Protein AF-A0A8J6I5K9-F1 (afdb_monomer_lite)

Radius of gyration: 23.43 Å; chains: 1; bounding box: 58×62×56 Å

Foldseek 3Di:
DDDDPPPPPPPDPPPPDQAFEEEEEDQDALQADDFQVVVVCVPVLPRHAAEHEYWADADCDPAWDWDWDDDPSYIYIHIHGHNPDDRGCQDPVNLVVCLVPVCVVCPVSLAAGEYEYAALSCVSSVVSSNYVFYEYEDAFPQCLDPPHDPCRVVSVLVSLQPGPAYEYQFPVRLLVSCVSHNPVNRDDDHIDDPLVLQLVLQVQADDDPAAEEEEADEAELFADQVVVQVVCVVRVRYAYEYEEAYDHDDPVPHRDDPRYYYHYHDDPSCVSVVLSRHQAYEARTDPGSRQQTHRDNVVNSCVSNVHHYDYDDRQRVPQPQQQQFDWDQDPVRDIDTQAACRAADADAVVHRRPDGHAHRKHDWDADPVGKIWTPSDVVRDIDIDHDDDD

Structure (mmCIF, N/CA/C/O backbone):
data_AF-A0A8J6I5K9-F1
#
_entry.id   AF-A0A8J6I5K9-F1
#
loop_
_atom_site.group_PDB
_atom_site.id
_atom_site.type_symbol
_atom_site.label_atom_id
_atom_site.label_alt_id
_atom_site.label_comp_id
_atom_site.label_asym_id
_atom_site.label_entity_id
_atom_site.label_seq_id
_atom_site.pdbx_PDB_ins_code
_atom_site.Cartn_x
_atom_site.Cartn_y
_atom_site.Cartn_z
_atom_site.occupancy
_atom_site.B_iso_or_equiv
_atom_site.auth_seq_id
_atom_site.auth_comp_id
_atom_site.auth_asym_id
_atom_site.auth_atom_id
_atom_site.pdbx_PDB_model_num
ATOM 1 N N . MET A 1 1 ? -22.169 -13.070 -31.285 1.00 33.19 1 MET A N 1
ATOM 2 C CA . MET A 1 1 ? -23.016 -12.284 -30.365 1.00 33.19 1 MET A CA 1
ATOM 3 C C . MET A 1 1 ? -23.230 -13.145 -29.145 1.00 33.19 1 MET A C 1
ATOM 5 O O . MET A 1 1 ? -24.121 -13.981 -29.142 1.00 33.19 1 MET A O 1
ATOM 9 N N . GLU A 1 2 ? -22.321 -13.039 -28.189 1.00 30.62 2 GLU A N 1
ATOM 10 C CA . GLU A 1 2 ? -22.319 -13.859 -26.984 1.00 30.62 2 GLU A CA 1
ATOM 11 C C . GLU A 1 2 ? -22.701 -12.932 -25.834 1.00 30.62 2 GLU A C 1
ATOM 13 O O . GLU A 1 2 ? -22.109 -11.864 -25.672 1.00 30.62 2 GLU A O 1
ATOM 18 N N . ALA A 1 3 ? -23.792 -13.274 -25.155 1.00 30.98 3 ALA A N 1
ATOM 19 C CA . ALA A 1 3 ? -24.407 -12.447 -24.133 1.00 30.98 3 ALA A CA 1
ATOM 20 C C . ALA A 1 3 ? -23.426 -12.239 -22.973 1.00 30.98 3 ALA A C 1
ATOM 22 O O . ALA A 1 3 ? -22.990 -13.201 -22.338 1.00 30.98 3 ALA A O 1
ATOM 23 N N . ALA A 1 4 ? -23.088 -10.978 -22.702 1.00 31.73 4 ALA A N 1
ATOM 24 C CA . ALA A 1 4 ? -22.394 -10.592 -21.487 1.00 31.73 4 ALA A CA 1
ATOM 25 C C . ALA A 1 4 ? -23.241 -11.054 -20.293 1.00 31.73 4 ALA A C 1
ATOM 27 O O . ALA A 1 4 ? -24.375 -10.609 -20.123 1.00 31.73 4 ALA A O 1
ATOM 28 N N . ARG A 1 5 ? -22.715 -11.987 -19.494 1.00 35.69 5 ARG A N 1
ATOM 29 C CA . ARG A 1 5 ? -23.298 -12.320 -18.194 1.00 35.69 5 ARG A CA 1
ATOM 30 C C . ARG A 1 5 ? -23.190 -11.069 -17.325 1.00 35.69 5 ARG A C 1
ATOM 32 O O . ARG A 1 5 ? -22.090 -10.706 -16.916 1.00 35.69 5 ARG A O 1
ATOM 39 N N . GLU A 1 6 ? -24.320 -10.409 -17.084 1.00 29.69 6 GLU A N 1
ATOM 40 C CA . GLU A 1 6 ? -24.446 -9.394 -16.043 1.00 29.69 6 GLU A CA 1
ATOM 41 C C . GLU A 1 6 ? -23.980 -10.010 -14.724 1.00 29.69 6 GLU A C 1
ATOM 43 O O . GLU A 1 6 ? -24.573 -10.956 -14.200 1.00 29.69 6 GLU A O 1
ATOM 48 N N . ILE A 1 7 ? -22.868 -9.494 -14.207 1.00 32.41 7 ILE A N 1
ATOM 49 C CA . ILE A 1 7 ? -22.472 -9.720 -12.826 1.00 32.41 7 ILE A CA 1
ATOM 50 C C . ILE A 1 7 ? -23.590 -9.097 -12.002 1.00 32.41 7 ILE A C 1
ATOM 52 O O . ILE A 1 7 ? -23.758 -7.879 -12.001 1.00 32.41 7 ILE A O 1
ATOM 56 N N . ASN A 1 8 ? -24.384 -9.943 -11.349 1.00 29.69 8 ASN A N 1
ATOM 57 C CA . ASN A 1 8 ? -25.445 -9.520 -10.452 1.00 29.69 8 ASN A CA 1
ATOM 58 C C . ASN A 1 8 ? -24.786 -8.909 -9.205 1.00 29.69 8 ASN A C 1
ATOM 60 O O . ASN A 1 8 ? -24.581 -9.579 -8.190 1.00 29.69 8 ASN A O 1
ATOM 64 N N . LEU A 1 9 ? -24.356 -7.650 -9.327 1.00 35.25 9 LEU A N 1
ATOM 65 C CA . LEU A 1 9 ? -24.022 -6.792 -8.204 1.00 35.25 9 LEU A CA 1
ATOM 66 C C . LEU A 1 9 ? -25.298 -6.736 -7.374 1.00 35.25 9 LEU A C 1
ATOM 68 O O . LEU A 1 9 ? -26.267 -6.100 -7.785 1.00 35.25 9 LEU A O 1
ATOM 72 N N . ARG A 1 10 ? -25.332 -7.465 -6.250 1.00 34.88 10 ARG A N 1
ATOM 73 C CA . ARG A 1 10 ? -26.399 -7.308 -5.257 1.00 34.88 10 ARG A CA 1
ATOM 74 C C . ARG A 1 10 ? -26.624 -5.811 -5.093 1.00 34.88 10 ARG A C 1
ATOM 76 O O . ARG A 1 10 ? -25.656 -5.097 -4.831 1.00 34.88 10 ARG A O 1
ATOM 83 N N . ALA A 1 11 ? -27.863 -5.374 -5.316 1.00 37.34 11 ALA A N 1
ATOM 84 C CA . ALA A 1 11 ? -28.265 -3.992 -5.130 1.00 37.34 11 ALA A CA 1
ATOM 85 C C . ALA A 1 11 ? -27.662 -3.502 -3.811 1.00 37.34 11 ALA A C 1
ATOM 87 O O . ALA A 1 11 ? -27.898 -4.103 -2.758 1.00 37.34 11 ALA A O 1
ATOM 88 N N . PHE A 1 12 ? -26.800 -2.487 -3.894 1.00 41.59 12 PHE A N 1
ATOM 89 C CA . PHE A 1 12 ? -26.334 -1.798 -2.702 1.00 41.59 12 PHE A CA 1
ATOM 90 C C . PHE A 1 12 ? -27.589 -1.342 -1.946 1.00 41.59 12 PHE A C 1
ATOM 92 O O . PHE A 1 12 ? -28.524 -0.873 -2.603 1.00 41.59 12 PHE A O 1
ATOM 99 N N . PRO A 1 13 ? -27.667 -1.543 -0.619 1.00 43.47 13 PRO A N 1
ATOM 100 C CA . PRO A 1 13 ? -28.821 -1.090 0.146 1.00 43.47 13 PRO A CA 1
ATOM 101 C C . PRO A 1 13 ? -29.079 0.391 -0.160 1.00 43.47 13 PRO A C 1
ATOM 103 O O . PRO A 1 13 ? -28.128 1.165 -0.300 1.00 43.47 13 PRO A O 1
ATOM 106 N N . GLU A 1 14 ? -30.354 0.742 -0.345 1.00 46.75 14 GLU A N 1
ATOM 107 C CA . GLU A 1 14 ? -30.787 2.107 -0.652 1.00 46.75 14 GLU A CA 1
ATOM 108 C C . GLU A 1 14 ? -30.169 3.110 0.340 1.00 46.75 14 GLU A C 1
ATOM 110 O O . GLU A 1 14 ? -29.989 2.804 1.518 1.00 46.75 14 GLU A O 1
ATOM 115 N N . GLU A 1 15 ? -29.852 4.318 -0.141 1.00 51.78 15 GLU A N 1
ATOM 116 C CA . GLU A 1 15 ? -29.172 5.416 0.578 1.00 51.78 15 GLU A CA 1
ATOM 117 C C . GLU A 1 15 ? -29.916 5.951 1.827 1.00 51.78 15 GLU A C 1
ATOM 119 O O . GLU A 1 15 ? -29.571 7.010 2.346 1.00 51.78 15 GLU A O 1
ATOM 124 N N . SER A 1 16 ? -30.943 5.254 2.321 1.00 49.47 16 SER A N 1
ATOM 125 C CA . SER A 1 16 ? -31.854 5.724 3.366 1.00 49.47 16 SER A CA 1
ATOM 126 C C . SER A 1 16 ? -31.420 5.425 4.806 1.00 49.47 16 SER A C 1
ATOM 128 O O . SER A 1 16 ? -32.111 5.856 5.727 1.00 49.47 16 SER A O 1
ATOM 130 N N . GLU A 1 17 ? -30.324 4.695 5.039 1.00 60.59 17 GLU A N 1
ATOM 131 C CA . GLU A 1 17 ? -29.733 4.560 6.380 1.00 60.59 17 GLU A CA 1
ATOM 132 C C . GLU A 1 17 ? -28.622 5.597 6.587 1.00 60.59 17 GLU A C 1
ATOM 134 O O . GLU A 1 17 ? -27.670 5.679 5.806 1.00 60.59 17 GLU A O 1
ATOM 139 N N . GLU A 1 18 ? -28.743 6.388 7.658 1.00 73.81 18 GLU A N 1
ATOM 140 C CA . GLU A 1 18 ? -27.699 7.308 8.108 1.00 73.81 18 GLU A CA 1
ATOM 141 C C . GLU A 1 18 ? -26.393 6.523 8.300 1.00 73.81 18 GLU A C 1
ATOM 143 O O . GLU A 1 18 ? -26.302 5.599 9.113 1.00 73.81 18 GLU A O 1
ATOM 148 N N . LYS A 1 19 ? -25.386 6.840 7.480 1.00 86.00 19 LYS A N 1
ATOM 149 C CA . LYS A 1 19 ? -24.120 6.108 7.478 1.00 86.00 19 LYS A CA 1
ATOM 150 C C . LYS A 1 19 ? -23.385 6.392 8.790 1.00 86.00 19 LYS A C 1
ATOM 152 O O . LYS A 1 19 ? -23.168 7.563 9.098 1.00 86.00 19 LYS A O 1
ATOM 157 N N . PRO A 1 20 ? -22.934 5.362 9.530 1.00 90.25 20 PRO A N 1
ATOM 158 C CA . PRO A 1 20 ? -22.159 5.588 10.740 1.00 90.25 20 PRO A CA 1
ATOM 159 C C . PRO A 1 20 ? -20.857 6.305 10.391 1.00 90.25 20 PRO A C 1
ATOM 161 O O . PRO A 1 20 ? -20.259 6.033 9.339 1.00 90.25 20 PRO A O 1
ATOM 164 N N . ASP A 1 21 ? -20.419 7.183 11.289 1.00 95.38 21 ASP A N 1
ATOM 165 C CA . ASP A 1 21 ? -19.144 7.874 11.152 1.00 95.38 21 ASP A CA 1
ATOM 166 C C . ASP A 1 21 ? -17.980 6.882 11.044 1.00 95.38 21 ASP A C 1
ATOM 168 O O . ASP A 1 21 ? -18.046 5.753 11.543 1.00 95.38 21 ASP A O 1
ATOM 172 N N . LEU A 1 22 ? -16.904 7.316 10.394 1.00 96.94 22 LEU A N 1
ATOM 173 C CA . LEU A 1 22 ? -15.738 6.495 10.100 1.00 96.94 22 LEU A CA 1
ATOM 174 C C . LEU A 1 22 ? -14.488 7.084 10.754 1.00 96.94 22 LEU A C 1
ATOM 176 O O . LEU A 1 22 ? -14.122 8.226 10.490 1.00 96.94 22 LEU A O 1
ATOM 180 N N . VAL A 1 23 ? -13.804 6.288 11.570 1.00 97.44 23 VAL A N 1
ATOM 181 C CA . VAL A 1 23 ? -12.492 6.632 12.126 1.00 97.44 23 VAL A CA 1
ATOM 182 C C . VAL A 1 23 ? -11.463 5.679 11.539 1.00 97.44 23 VAL A C 1
ATOM 184 O O . VAL A 1 23 ? -11.516 4.471 11.747 1.00 97.44 23 VAL A O 1
ATOM 187 N N . VAL A 1 24 ? -10.525 6.214 10.772 1.00 97.31 24 VAL A N 1
ATOM 188 C CA . VAL A 1 24 ? -9.457 5.450 10.135 1.00 97.31 24 VAL A CA 1
ATOM 189 C C . VAL A 1 24 ? -8.187 5.635 10.944 1.00 97.31 24 VAL A C 1
ATOM 191 O O . VAL A 1 24 ? -7.757 6.765 11.145 1.00 97.31 24 VAL A O 1
ATOM 194 N N . LEU A 1 25 ? -7.575 4.537 11.380 1.00 95.25 25 LEU A N 1
ATOM 195 C CA . LEU A 1 25 ? -6.285 4.547 12.063 1.00 95.25 25 LEU A CA 1
ATOM 196 C C . LEU A 1 25 ? -5.215 4.032 11.096 1.00 95.25 25 LEU A C 1
ATOM 198 O O . LEU A 1 25 ? -5.178 2.846 10.738 1.00 95.25 25 LEU A O 1
ATOM 202 N N . SER A 1 26 ? -4.364 4.947 10.635 1.00 92.00 26 SER A N 1
ATOM 203 C CA . SER A 1 26 ? -3.429 4.722 9.539 1.00 92.00 26 SER A CA 1
ATOM 204 C C . SER A 1 26 ? -1.986 4.982 9.960 1.00 92.00 26 SER A C 1
ATOM 206 O O . SER A 1 26 ? -1.662 6.006 10.549 1.00 92.00 26 SER A O 1
ATOM 208 N N . HIS A 1 27 ? -1.093 4.067 9.580 1.00 86.50 27 HIS A N 1
ATOM 209 C CA . HIS A 1 27 ? 0.357 4.287 9.635 1.00 86.50 27 HIS A CA 1
ATOM 210 C C . HIS A 1 27 ? 0.894 4.974 8.365 1.00 86.50 27 HIS A C 1
ATOM 212 O O . HIS A 1 27 ? 2.088 5.199 8.221 1.00 86.50 27 HIS A O 1
ATOM 218 N N . LEU A 1 28 ? 0.010 5.275 7.413 1.00 88.31 28 LEU A N 1
ATOM 219 C CA . LEU A 1 28 ? 0.317 5.963 6.165 1.00 88.31 28 LEU A CA 1
ATOM 220 C C . LEU A 1 28 ? -0.332 7.341 6.197 1.00 88.31 28 LEU A C 1
ATOM 222 O O . LEU A 1 28 ? -1.523 7.445 6.485 1.00 88.31 28 LEU A O 1
ATOM 226 N N . ARG A 1 29 ? 0.436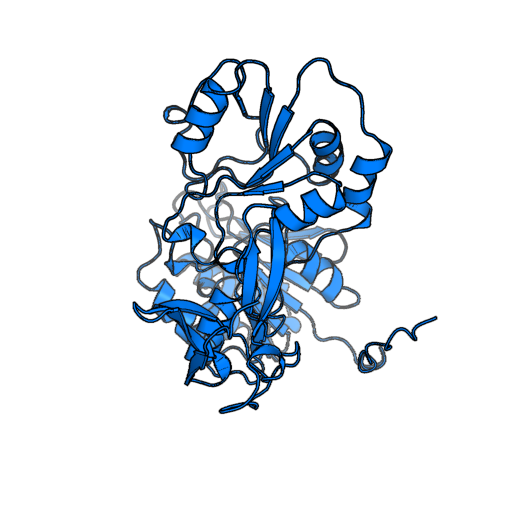 8.377 5.865 1.00 91.19 29 ARG A N 1
ATOM 227 C CA . ARG A 1 29 ? -0.042 9.764 5.831 1.00 91.19 29 ARG A CA 1
ATOM 228 C C . ARG A 1 29 ? -0.846 10.045 4.563 1.00 91.19 29 ARG A C 1
ATOM 230 O O . ARG A 1 29 ? -0.495 9.580 3.475 1.00 91.19 29 ARG A O 1
ATOM 237 N N . TRP A 1 30 ? -1.905 10.831 4.697 1.00 93.50 30 TRP A N 1
ATOM 238 C CA . TRP A 1 30 ? -2.826 11.214 3.633 1.00 93.50 30 TRP A CA 1
ATOM 239 C C . TRP A 1 30 ? -2.126 11.991 2.518 1.00 93.50 30 TRP A C 1
ATOM 241 O O . TRP A 1 30 ? -2.381 11.735 1.345 1.00 93.50 30 TRP A O 1
ATOM 251 N N . ASP A 1 31 ? -1.205 12.887 2.878 1.00 89.69 31 ASP A N 1
ATOM 252 C CA . ASP A 1 31 ? -0.495 13.808 1.980 1.00 89.69 31 ASP A CA 1
ATOM 253 C C . ASP A 1 31 ? 0.860 13.283 1.468 1.00 89.69 31 ASP A C 1
ATOM 255 O O . ASP A 1 31 ? 1.650 14.045 0.911 1.00 89.69 31 ASP A O 1
ATOM 259 N N . TRP A 1 32 ? 1.138 11.985 1.637 1.00 88.50 32 TRP A N 1
ATOM 260 C CA . TRP A 1 32 ? 2.397 11.374 1.213 1.00 88.50 32 TRP A CA 1
ATOM 261 C C . TRP A 1 32 ? 2.251 10.565 -0.088 1.00 88.50 32 TRP A C 1
ATOM 263 O O . TRP A 1 32 ? 2.057 11.136 -1.161 1.00 88.50 32 TRP A O 1
ATOM 273 N N . VAL A 1 33 ? 2.366 9.235 -0.042 1.00 87.25 33 VAL A N 1
ATOM 274 C CA . VAL A 1 33 ? 2.167 8.377 -1.220 1.00 87.25 33 VAL A CA 1
ATOM 275 C C . VAL A 1 33 ? 0.684 8.045 -1.359 1.00 87.25 33 VAL A C 1
ATOM 277 O O . VAL A 1 33 ? 0.130 7.310 -0.541 1.00 87.25 33 VAL A O 1
ATOM 280 N N . TRP A 1 34 ? 0.057 8.562 -2.420 1.00 89.31 34 TRP A N 1
ATOM 281 C CA . TRP A 1 34 ? -1.336 8.266 -2.751 1.00 89.31 34 TRP A CA 1
ATOM 282 C C . TRP A 1 34 ? -1.489 6.822 -3.231 1.00 89.31 34 TRP A C 1
ATOM 284 O O . TRP A 1 34 ? -0.936 6.421 -4.261 1.00 89.31 34 TRP A O 1
ATOM 294 N N . GLN A 1 35 ? -2.218 6.032 -2.452 1.00 87.44 35 GLN A N 1
ATOM 295 C CA . GLN A 1 35 ? -2.386 4.603 -2.666 1.00 87.44 35 GLN A CA 1
ATOM 296 C C . GLN A 1 35 ? -3.706 4.118 -2.052 1.00 87.44 35 GLN A C 1
ATOM 298 O O . GLN A 1 35 ? -4.631 4.895 -1.815 1.00 87.44 35 GLN A O 1
ATOM 303 N N . ARG A 1 36 ? -3.805 2.807 -1.814 1.00 90.38 36 ARG A N 1
ATOM 304 C CA . ARG A 1 36 ? -5.033 2.128 -1.397 1.00 90.38 36 ARG A CA 1
ATOM 305 C C . ARG A 1 36 ? -5.814 2.831 -0.269 1.00 90.38 36 ARG A C 1
ATOM 307 O O . ARG A 1 36 ? -7.019 2.979 -0.467 1.00 90.38 36 ARG A O 1
ATOM 314 N N . PRO A 1 37 ? -5.221 3.292 0.855 1.00 92.88 37 PRO A N 1
ATOM 315 C CA . PRO A 1 37 ? -5.979 3.969 1.899 1.00 92.88 37 PRO A CA 1
ATOM 316 C C . PRO A 1 37 ? -6.702 5.200 1.377 1.00 92.88 37 PRO A C 1
ATOM 318 O O . PRO A 1 37 ? -7.906 5.336 1.562 1.00 92.88 37 PRO A O 1
ATOM 321 N N . GLN A 1 38 ? -6.004 6.058 0.642 1.00 93.12 38 GLN A N 1
ATOM 322 C CA . GLN A 1 38 ? -6.596 7.259 0.080 1.00 93.12 38 GLN A CA 1
ATOM 323 C C . GLN A 1 38 ? -7.656 6.911 -0.973 1.00 93.12 38 GLN A C 1
ATOM 325 O O . GLN A 1 38 ? -8.751 7.477 -0.957 1.00 93.12 38 GLN A O 1
ATOM 330 N N . HIS A 1 39 ? -7.398 5.919 -1.837 1.00 91.06 39 HIS A N 1
ATOM 331 C CA . HIS A 1 39 ? -8.369 5.450 -2.833 1.00 91.06 39 HIS A CA 1
ATOM 332 C C . HIS A 1 39 ? -9.669 4.944 -2.201 1.00 91.06 39 HIS A C 1
ATOM 334 O O . HIS A 1 39 ? -10.753 5.271 -2.688 1.00 91.06 39 HIS A O 1
ATOM 340 N N . LEU A 1 40 ? -9.575 4.145 -1.139 1.00 92.88 40 LEU A N 1
ATOM 341 C CA . LEU A 1 40 ? -10.739 3.558 -0.481 1.00 92.88 40 LEU A CA 1
ATOM 342 C C . LEU A 1 40 ? -11.467 4.579 0.384 1.00 92.88 40 LEU A C 1
ATOM 344 O O . LEU A 1 40 ? -12.675 4.758 0.236 1.00 92.88 40 LEU A O 1
ATOM 348 N N . ILE A 1 41 ? -10.744 5.279 1.256 1.00 95.00 41 ILE A N 1
ATOM 349 C CA . ILE A 1 41 ? -11.354 6.164 2.248 1.00 95.00 41 ILE A CA 1
ATOM 350 C C . ILE A 1 41 ? -12.000 7.386 1.587 1.00 95.00 41 ILE A C 1
ATOM 352 O O . ILE A 1 41 ? -13.106 7.750 1.974 1.00 95.00 41 ILE A O 1
ATOM 356 N N . SER A 1 42 ? -11.418 7.940 0.516 1.00 92.25 42 SER A N 1
ATOM 357 C CA . SER A 1 42 ? -12.056 9.027 -0.256 1.00 92.25 42 SER A CA 1
ATOM 358 C C . SER A 1 42 ? -13.392 8.636 -0.908 1.00 92.25 42 SER A C 1
ATOM 360 O O . SER A 1 42 ? -14.178 9.502 -1.289 1.00 92.25 42 SER A O 1
ATOM 362 N N . ARG A 1 43 ? -13.667 7.335 -1.065 1.00 91.00 43 ARG A N 1
ATOM 363 C CA . ARG A 1 43 ? -14.929 6.815 -1.614 1.00 91.00 43 ARG A CA 1
ATOM 364 C C . ARG A 1 43 ? -15.880 6.373 -0.507 1.00 91.00 43 ARG A C 1
ATOM 366 O O . ARG A 1 43 ? -17.067 6.676 -0.574 1.00 91.00 43 ARG A O 1
ATOM 373 N N . LEU A 1 44 ? -15.367 5.686 0.514 1.00 90.56 44 LEU A N 1
ATOM 374 C CA . LEU A 1 44 ? -16.152 5.206 1.655 1.00 90.56 44 LEU A CA 1
ATOM 375 C C . LEU A 1 44 ? -16.635 6.345 2.560 1.00 90.56 44 LEU A C 1
ATOM 377 O O . LEU A 1 44 ? -17.734 6.251 3.114 1.00 90.56 44 LEU A O 1
ATOM 381 N N . GLY A 1 45 ? -15.840 7.411 2.675 1.00 89.88 45 GLY A N 1
ATOM 382 C CA . GLY A 1 45 ? -16.151 8.593 3.474 1.00 89.88 45 GLY A CA 1
ATOM 383 C C . GLY A 1 45 ? -17.263 9.476 2.899 1.00 89.88 45 GLY A C 1
ATOM 384 O O . GLY A 1 45 ? -17.821 10.295 3.620 1.00 89.88 45 GLY A O 1
ATOM 385 N N . ARG A 1 46 ? -17.661 9.278 1.635 1.00 89.75 46 ARG A N 1
ATOM 386 C CA . ARG A 1 46 ? -18.741 10.048 0.997 1.00 89.75 46 ARG A CA 1
ATOM 387 C C . ARG A 1 46 ? -20.056 9.928 1.763 1.00 89.75 46 ARG A C 1
ATOM 389 O O . ARG A 1 46 ? -20.630 8.836 1.887 1.00 89.75 46 ARG A O 1
ATOM 396 N N . GLY A 1 47 ? -20.563 11.075 2.211 1.00 87.94 47 GLY A N 1
ATOM 397 C CA . GLY A 1 47 ? -21.834 11.183 2.928 1.00 87.94 47 GLY A CA 1
ATOM 398 C C . GLY A 1 47 ? -21.794 10.698 4.382 1.00 87.94 47 GLY A C 1
ATOM 399 O O . GLY A 1 47 ? -22.835 10.302 4.895 1.00 87.94 47 GLY A O 1
ATOM 400 N N . ARG A 1 48 ? -20.622 10.687 5.033 1.00 90.44 48 ARG A N 1
ATOM 401 C CA . ARG A 1 48 ? -20.455 10.462 6.484 1.00 90.44 48 ARG A CA 1
ATOM 402 C C . ARG A 1 48 ? -19.297 11.312 7.016 1.00 90.44 48 ARG A C 1
ATOM 404 O O . ARG A 1 48 ? -18.413 11.677 6.243 1.00 90.44 48 ARG A O 1
ATOM 411 N N . ARG A 1 49 ? -19.238 11.590 8.323 1.00 94.62 49 ARG A N 1
ATOM 412 C CA . ARG A 1 49 ? -18.025 12.200 8.899 1.00 94.62 49 ARG A CA 1
ATOM 413 C C . ARG A 1 49 ? -16.914 11.160 8.925 1.00 94.62 49 ARG A C 1
ATOM 415 O O . ARG A 1 49 ? -17.151 10.006 9.289 1.00 94.62 49 ARG A O 1
ATOM 422 N N . THR A 1 50 ? -15.724 11.567 8.499 1.00 96.75 50 THR A N 1
ATOM 423 C CA . THR A 1 50 ? -14.579 10.669 8.361 1.00 96.75 50 THR A CA 1
ATOM 424 C C . THR A 1 50 ? -13.334 11.321 8.932 1.00 96.75 50 THR A C 1
ATOM 426 O O . THR A 1 50 ? -12.888 12.336 8.403 1.00 96.75 50 THR A O 1
ATOM 429 N N . TRP A 1 51 ? -12.752 10.705 9.957 1.00 97.75 51 TRP A N 1
ATOM 430 C CA . TRP A 1 51 ? -11.458 11.095 10.509 1.00 97.75 51 TRP A CA 1
ATOM 431 C C . TRP A 1 51 ? -10.380 10.139 10.026 1.00 97.75 51 TRP A C 1
ATOM 433 O O . TRP A 1 51 ? -10.527 8.925 10.150 1.00 97.75 51 TRP A O 1
ATOM 443 N N . PHE A 1 52 ? -9.291 10.678 9.494 1.00 97.19 52 PHE A N 1
ATOM 444 C CA . PHE A 1 52 ? -8.117 9.914 9.099 1.00 97.19 52 PHE A CA 1
ATOM 445 C C . PHE A 1 52 ? -6.971 10.246 10.049 1.00 97.19 52 PHE A C 1
ATOM 447 O O . PHE A 1 52 ? -6.330 11.286 9.919 1.00 97.19 52 PHE A O 1
ATOM 454 N N . VAL A 1 53 ? -6.781 9.382 11.046 1.00 95.56 53 VAL A N 1
ATOM 455 C CA . VAL A 1 53 ? -5.817 9.531 12.139 1.00 95.56 53 VAL A CA 1
ATOM 456 C C . VAL A 1 53 ? -4.487 8.899 11.733 1.00 95.56 53 VAL A C 1
ATOM 458 O O . VAL A 1 53 ? -4.437 7.717 11.383 1.00 95.56 53 VAL A O 1
ATOM 461 N N . GLU A 1 54 ? -3.421 9.692 11.770 1.00 92.50 54 GLU A N 1
ATOM 462 C CA . GLU A 1 54 ? -2.117 9.378 11.178 1.00 92.50 54 GLU A CA 1
ATOM 463 C C . GLU A 1 54 ? -0.985 9.248 12.206 1.00 92.50 54 GLU A C 1
ATOM 465 O O . GLU A 1 54 ? -1.169 9.386 13.417 1.00 92.50 54 GLU A O 1
ATOM 470 N N . GLU A 1 55 ? 0.228 9.030 11.696 1.00 88.69 55 GLU A N 1
ATOM 471 C CA . GLU A 1 55 ? 1.472 9.114 12.459 1.00 88.69 55 GLU A CA 1
ATOM 472 C C . GLU A 1 55 ? 1.656 10.471 13.155 1.00 88.69 55 GLU A C 1
ATOM 474 O O . GLU A 1 55 ? 1.309 11.505 12.573 1.00 88.69 55 GLU A O 1
ATOM 479 N N . PRO A 1 56 ? 2.252 10.506 14.362 1.00 90.81 56 PRO A N 1
ATOM 480 C CA . PRO A 1 56 ? 2.640 11.749 14.990 1.00 90.81 56 PRO A CA 1
ATOM 481 C C . PRO A 1 56 ? 3.719 12.457 14.165 1.00 90.81 56 PRO A C 1
ATOM 483 O O . PRO A 1 56 ? 4.452 11.867 13.363 1.00 90.81 56 PRO A O 1
ATOM 486 N N . ILE A 1 57 ? 3.835 13.756 14.393 1.00 91.69 57 ILE A N 1
ATOM 487 C CA . ILE A 1 57 ? 4.841 14.619 13.797 1.00 91.69 57 ILE A CA 1
ATOM 488 C C . ILE A 1 57 ? 5.693 15.179 14.929 1.00 91.69 57 ILE A C 1
ATOM 490 O O . ILE A 1 57 ? 5.173 15.797 15.856 1.00 91.69 57 ILE A O 1
ATOM 494 N N . LEU A 1 58 ? 7.014 14.985 14.853 1.00 91.62 58 LEU A N 1
ATOM 495 C CA . LEU A 1 58 ? 7.924 15.662 15.774 1.00 91.62 58 LEU A CA 1
ATOM 496 C C . LEU A 1 58 ? 7.829 17.171 15.560 1.00 91.62 58 LEU A C 1
ATOM 498 O O . LEU A 1 58 ? 8.135 17.685 14.480 1.00 91.62 58 LEU A O 1
ATOM 502 N N . ALA A 1 59 ? 7.462 17.879 16.615 1.00 93.62 59 ALA A N 1
ATOM 503 C CA . ALA A 1 59 ? 7.250 19.312 16.612 1.00 93.62 59 ALA A CA 1
ATOM 504 C C . ALA A 1 59 ? 7.936 19.961 17.818 1.00 93.62 59 ALA A C 1
ATOM 506 O O . ALA A 1 59 ? 8.388 19.297 18.753 1.00 93.62 59 ALA A O 1
ATOM 507 N N . ASP A 1 60 ? 8.037 21.287 17.783 1.00 94.75 60 ASP A N 1
ATOM 508 C CA . ASP A 1 60 ? 8.538 22.073 18.911 1.00 94.75 60 ASP A CA 1
ATOM 509 C C . ASP A 1 60 ? 7.397 22.358 19.900 1.00 94.75 60 ASP A C 1
ATOM 511 O O . ASP A 1 60 ? 6.896 23.475 20.007 1.00 94.75 60 ASP A O 1
ATOM 515 N N . VAL A 1 61 ? 6.927 21.296 20.558 1.00 94.88 61 VAL A N 1
ATOM 516 C CA . VAL A 1 61 ? 5.848 21.325 21.555 1.00 94.88 61 VAL A CA 1
ATOM 517 C C . VAL A 1 61 ? 6.343 20.750 22.881 1.00 94.88 61 VAL A C 1
ATOM 519 O O . VAL A 1 61 ? 7.208 19.877 22.914 1.00 94.88 61 VAL A O 1
ATOM 522 N N . SER A 1 62 ? 5.797 21.241 23.995 1.00 93.56 62 SER A N 1
ATOM 523 C CA . SER A 1 62 ? 6.158 20.764 25.344 1.00 93.56 62 SER A CA 1
ATOM 524 C C . SER A 1 62 ? 5.359 19.534 25.787 1.00 93.56 62 SER A C 1
ATOM 526 O O . SER A 1 62 ? 5.783 18.794 26.673 1.00 93.56 62 SER A O 1
ATOM 528 N N . HIS A 1 63 ? 4.200 19.318 25.173 1.00 93.25 63 HIS A N 1
ATOM 529 C CA . HIS A 1 63 ? 3.294 18.199 25.396 1.00 93.25 63 HIS A CA 1
ATOM 530 C C . HIS A 1 63 ? 2.615 17.845 24.065 1.00 93.25 63 HIS A C 1
ATOM 532 O O . HIS A 1 63 ? 2.626 18.675 23.157 1.00 93.25 63 HIS A O 1
ATOM 538 N N . PRO A 1 64 ? 2.055 16.631 23.916 1.00 94.06 64 PRO A N 1
ATOM 539 C CA . PRO A 1 64 ? 1.343 16.258 22.702 1.00 94.06 64 PRO A CA 1
ATOM 540 C C . PRO A 1 64 ? 0.154 17.176 22.441 1.00 94.06 64 PRO A C 1
ATOM 542 O O . PRO A 1 64 ? -0.662 17.398 23.338 1.00 94.06 64 PRO A O 1
ATOM 545 N N . GLU A 1 65 ? 0.033 17.654 21.209 1.00 96.19 65 GLU A N 1
ATOM 546 C CA . GLU A 1 65 ? -1.075 18.495 20.768 1.00 96.19 65 GLU A CA 1
ATOM 547 C C . GLU A 1 65 ? -1.777 17.839 19.580 1.00 96.19 65 GLU A C 1
ATOM 549 O O . GLU A 1 65 ? -1.151 17.523 18.567 1.00 96.19 65 GLU A O 1
ATOM 554 N N . LEU A 1 66 ? -3.092 17.636 19.693 1.00 96.81 66 LEU A N 1
ATOM 555 C CA . LEU A 1 66 ? -3.888 17.112 18.590 1.00 96.81 66 LEU A CA 1
ATOM 556 C C . LEU A 1 66 ? -4.072 18.200 17.531 1.00 96.81 66 LEU A C 1
ATOM 558 O O . LEU A 1 66 ? -4.495 19.322 17.823 1.00 96.81 66 LEU A O 1
ATOM 562 N N . ARG A 1 67 ? -3.758 17.856 16.289 1.00 97.31 67 ARG A N 1
ATOM 563 C CA . ARG A 1 67 ? -3.913 18.703 15.115 1.00 97.31 67 ARG A CA 1
ATOM 564 C C . ARG A 1 67 ? -4.861 18.045 14.139 1.00 97.31 67 ARG A C 1
ATOM 566 O O . ARG A 1 67 ? -4.907 16.821 14.031 1.00 97.31 67 ARG A O 1
ATOM 573 N N . HIS A 1 68 ? -5.605 18.867 13.415 1.00 97.69 68 HIS A N 1
ATOM 574 C CA . HIS A 1 68 ? -6.501 18.379 12.387 1.00 97.69 68 HIS A CA 1
ATOM 575 C C . HIS A 1 68 ? -6.737 19.424 11.298 1.00 97.69 68 HIS A C 1
ATOM 577 O O . HIS A 1 68 ? -6.621 20.630 11.530 1.00 97.69 68 HIS A O 1
ATOM 583 N N . VAL A 1 69 ? -7.035 18.955 10.087 1.00 97.31 69 VAL A N 1
ATOM 584 C CA . VAL A 1 69 ? -7.371 19.802 8.939 1.00 97.31 69 VAL A CA 1
ATOM 585 C C . VAL A 1 69 ? -8.320 19.069 7.995 1.00 97.31 69 VAL A C 1
ATOM 587 O O . VAL A 1 69 ? -8.167 17.876 7.740 1.00 97.31 69 VAL A O 1
ATOM 590 N N . ASN A 1 70 ? -9.287 19.792 7.435 1.00 95.94 70 ASN A N 1
ATOM 591 C CA . ASN A 1 70 ? -10.188 19.244 6.425 1.00 95.94 70 ASN A CA 1
ATOM 592 C C . ASN A 1 70 ? -9.492 19.164 5.060 1.00 95.94 70 ASN A C 1
ATOM 594 O O . ASN A 1 70 ? -8.990 20.169 4.552 1.00 95.94 70 ASN A O 1
ATOM 598 N N . VAL A 1 71 ? -9.507 17.979 4.448 1.00 91.69 71 VAL A N 1
ATOM 599 C CA . VAL A 1 71 ? -8.969 17.703 3.110 1.00 91.69 71 VAL A CA 1
ATOM 600 C C . VAL A 1 71 ? -10.057 17.031 2.270 1.00 91.69 71 VAL A C 1
ATOM 602 O O . VAL A 1 71 ? -10.212 15.810 2.255 1.00 91.69 71 VAL A O 1
ATOM 605 N N . GLY A 1 72 ? -10.842 17.846 1.563 1.00 87.94 72 GLY A N 1
ATOM 606 C CA . GLY A 1 72 ? -12.021 17.363 0.844 1.00 87.94 72 GLY A CA 1
ATOM 607 C C . GLY A 1 72 ? -13.106 16.896 1.817 1.00 87.94 72 GLY A C 1
ATOM 608 O O . GLY A 1 72 ? -13.586 17.688 2.621 1.00 87.94 72 GLY A O 1
ATOM 609 N N . GLU A 1 73 ? -13.489 15.622 1.738 1.00 89.38 73 GLU A N 1
ATOM 610 C CA . GLU A 1 73 ? -14.517 15.002 2.596 1.00 89.38 73 GLU A CA 1
ATOM 611 C C . GLU A 1 73 ? -13.937 14.280 3.827 1.00 89.38 73 GLU A C 1
ATOM 613 O O . GLU A 1 73 ? -14.668 13.617 4.561 1.00 89.38 73 GLU A O 1
ATOM 618 N N . VAL A 1 74 ? -12.623 14.373 4.043 1.00 94.88 74 VAL A N 1
ATOM 619 C CA . VAL A 1 74 ? -11.917 13.699 5.137 1.00 94.88 74 VAL A CA 1
ATOM 620 C C . VAL A 1 74 ? -11.278 14.733 6.054 1.00 94.88 74 VAL A C 1
ATOM 622 O O . VAL A 1 74 ? -10.618 15.663 5.593 1.00 94.88 74 VAL A O 1
ATOM 625 N N . GLU A 1 75 ? -11.442 14.550 7.359 1.00 97.06 75 GLU A N 1
ATOM 626 C CA . GLU A 1 75 ? -1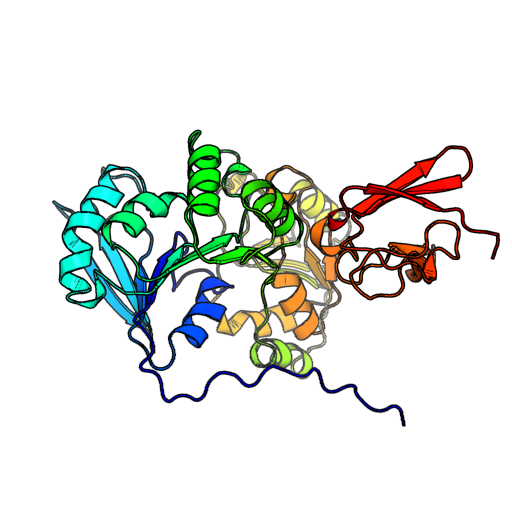0.733 15.304 8.382 1.00 97.06 75 GLU A CA 1
ATOM 627 C C . GLU A 1 75 ? -9.453 14.551 8.748 1.00 97.06 75 GLU A C 1
ATOM 629 O O . GLU A 1 75 ? -9.477 13.494 9.379 1.00 97.06 75 GLU A O 1
ATOM 634 N N . ARG A 1 76 ? -8.313 15.070 8.301 1.00 96.94 76 ARG A N 1
ATOM 635 C CA . ARG A 1 76 ? -7.002 14.520 8.638 1.00 96.94 76 ARG A CA 1
ATOM 636 C C . ARG A 1 76 ? -6.660 14.902 10.072 1.00 96.94 76 ARG A C 1
ATOM 638 O O . ARG A 1 76 ? -6.799 16.071 10.418 1.00 96.94 76 ARG A O 1
ATOM 645 N N . VAL A 1 77 ? -6.167 13.954 10.866 1.00 97.06 77 VAL A N 1
ATOM 646 C CA . VAL A 1 77 ? -5.844 14.127 12.290 1.00 97.06 77 VAL A CA 1
ATOM 647 C C . VAL A 1 77 ? -4.456 13.561 12.587 1.00 97.06 77 VAL A C 1
ATOM 649 O O . VAL A 1 77 ? -4.139 12.452 12.166 1.00 97.06 77 VAL A O 1
ATOM 652 N N . TRP A 1 78 ? -3.633 14.293 13.335 1.00 94.94 78 TRP A N 1
ATOM 653 C CA . TRP A 1 78 ? -2.336 13.812 13.821 1.00 94.94 78 TRP A CA 1
ATOM 654 C C . TRP A 1 78 ? -1.993 14.406 15.193 1.00 94.94 78 TRP A C 1
ATOM 656 O O . TRP A 1 78 ? -2.629 15.359 15.644 1.00 94.94 78 TRP A O 1
ATOM 666 N N . LEU A 1 79 ? -0.978 13.857 15.861 1.00 94.31 79 LEU A N 1
ATOM 667 C CA . LEU A 1 79 ? -0.372 14.462 17.048 1.00 94.31 79 LEU A CA 1
ATOM 668 C C . LEU A 1 79 ? 0.918 15.183 16.677 1.00 94.31 79 LEU A C 1
ATOM 670 O O . LEU A 1 79 ? 1.839 14.564 16.151 1.00 94.31 79 LEU A O 1
ATOM 674 N N . ASP A 1 80 ? 1.027 16.456 17.029 1.00 95.06 80 ASP A N 1
ATOM 675 C CA . ASP A 1 80 ? 2.334 17.078 17.215 1.00 95.06 80 ASP A CA 1
ATOM 676 C C . ASP A 1 80 ? 2.904 16.551 18.539 1.00 95.06 80 ASP A C 1
ATOM 678 O O . ASP A 1 80 ? 2.256 16.678 19.580 1.00 95.06 80 ASP A O 1
ATOM 682 N N . VAL A 1 81 ? 4.092 15.943 18.523 1.00 93.06 81 VAL A N 1
ATOM 683 C CA . VAL A 1 81 ? 4.744 15.391 19.725 1.00 93.06 81 VAL A CA 1
ATOM 684 C C . VAL A 1 81 ? 6.135 16.002 19.940 1.00 93.06 81 VAL A C 1
ATOM 686 O O . VAL A 1 81 ? 6.787 16.386 18.964 1.00 93.06 81 VAL A O 1
ATOM 689 N N . PRO A 1 82 ? 6.613 16.112 21.195 1.00 93.62 82 PRO A N 1
ATOM 690 C CA . PRO A 1 82 ? 7.947 16.640 21.484 1.00 93.62 82 PRO A CA 1
ATOM 691 C C . PRO A 1 82 ? 9.072 15.862 20.778 1.00 93.62 82 PRO A C 1
ATOM 693 O O . PRO A 1 82 ? 8.954 14.668 20.524 1.00 93.62 82 PRO A O 1
ATOM 696 N N . ARG A 1 83 ? 10.200 16.518 20.479 1.00 90.62 83 ARG A N 1
ATOM 697 C CA . ARG A 1 83 ? 11.302 15.926 19.683 1.00 90.62 83 ARG A CA 1
ATOM 698 C C . ARG A 1 83 ? 12.005 14.719 20.317 1.00 90.62 83 ARG A C 1
ATOM 700 O O . ARG A 1 83 ? 12.728 14.019 19.621 1.00 90.62 83 ARG A O 1
ATOM 707 N N . ASP A 1 84 ? 11.846 14.511 21.619 1.00 89.38 84 ASP A N 1
ATOM 708 C CA . ASP A 1 84 ? 12.359 13.353 22.358 1.00 89.38 84 ASP A CA 1
ATOM 709 C C . ASP A 1 84 ? 11.378 12.165 22.371 1.00 89.38 84 ASP A C 1
ATOM 711 O O . ASP A 1 84 ? 11.659 11.138 22.990 1.00 89.38 84 ASP A O 1
ATOM 715 N N . TRP A 1 85 ? 10.219 12.296 21.718 1.00 87.38 85 TRP A N 1
ATOM 716 C CA . TRP A 1 85 ? 9.246 11.219 21.562 1.00 87.38 85 TRP A CA 1
ATOM 717 C C . TRP A 1 85 ? 9.589 10.306 20.384 1.00 87.38 85 TRP A C 1
ATOM 719 O O . TRP A 1 85 ? 10.300 10.709 19.461 1.00 87.38 85 TRP A O 1
ATOM 729 N N . PRO A 1 86 ? 9.060 9.073 20.386 1.00 72.94 86 PRO A N 1
ATOM 730 C CA . PRO A 1 86 ? 9.153 8.205 19.224 1.00 72.94 86 PRO A CA 1
ATOM 731 C C . PRO A 1 86 ? 8.414 8.791 18.014 1.00 72.94 86 PRO A C 1
ATOM 733 O O . PRO A 1 86 ? 7.325 9.350 18.138 1.00 72.94 86 PRO A O 1
ATOM 736 N N . GLU A 1 87 ? 8.994 8.608 16.826 1.00 66.31 87 GLU A N 1
ATOM 737 C CA . GLU A 1 87 ? 8.402 9.028 15.545 1.00 66.31 87 GLU A CA 1
ATOM 738 C C . GLU A 1 87 ? 7.292 8.083 15.049 1.00 66.31 87 GLU A C 1
ATOM 740 O O . GLU A 1 87 ? 6.617 8.390 14.068 1.00 66.31 87 GLU A O 1
ATOM 745 N N . THR A 1 88 ? 7.095 6.927 15.695 1.00 63.81 88 THR A N 1
ATOM 746 C CA . THR A 1 88 ? 6.183 5.879 15.213 1.00 63.81 88 THR A CA 1
ATOM 747 C C . THR A 1 88 ? 4.825 5.901 15.927 1.00 63.81 88 THR A C 1
ATOM 749 O O . THR A 1 88 ? 4.723 6.146 17.128 1.00 63.81 88 THR A O 1
ATOM 752 N N . VAL A 1 89 ? 3.754 5.649 15.163 1.00 58.84 89 VAL A N 1
ATOM 753 C CA . VAL A 1 89 ? 2.351 6.002 15.496 1.00 58.84 89 VAL A CA 1
ATOM 754 C C . VAL A 1 89 ? 1.774 5.395 16.754 1.00 58.84 89 VAL A C 1
ATOM 756 O O . VAL A 1 89 ? 0.840 5.930 17.343 1.00 58.84 89 VAL A O 1
ATOM 759 N N . PHE A 1 90 ? 2.282 4.242 17.135 1.00 61.72 90 PHE A N 1
ATOM 760 C CA . PHE A 1 90 ? 1.578 3.376 18.059 1.00 61.72 90 PHE A CA 1
ATOM 761 C C . PHE A 1 90 ? 2.563 2.702 19.012 1.00 61.72 90 PHE A C 1
ATOM 763 O O . PHE A 1 90 ? 2.414 1.541 19.387 1.00 61.72 90 PHE A O 1
ATOM 770 N N . GLU A 1 91 ? 3.604 3.442 19.391 1.00 73.00 91 GLU A N 1
ATOM 771 C CA . GLU A 1 91 ? 4.283 3.178 20.651 1.00 73.00 91 GLU A CA 1
ATOM 772 C C . GLU A 1 91 ? 3.373 3.570 21.816 1.00 73.00 91 GLU A C 1
ATOM 774 O O . GLU A 1 91 ? 2.568 4.497 21.710 1.00 73.00 91 GLU A O 1
ATOM 779 N N . GLU A 1 92 ? 3.518 2.869 22.939 1.00 77.62 92 GLU A N 1
ATOM 780 C CA . GLU A 1 92 ? 2.636 2.948 24.113 1.00 77.62 92 GLU A CA 1
ATOM 781 C C . GLU A 1 92 ? 2.330 4.398 24.531 1.00 77.62 92 GLU A C 1
ATOM 783 O O . GLU A 1 92 ? 1.178 4.767 24.751 1.00 77.62 92 GLU A O 1
ATOM 788 N N . ARG A 1 93 ? 3.350 5.267 24.520 1.00 85.56 93 ARG A N 1
ATOM 789 C CA . ARG A 1 93 ? 3.222 6.687 24.880 1.00 85.56 93 ARG A CA 1
ATOM 790 C C . ARG A 1 93 ? 2.369 7.498 23.891 1.00 85.56 93 ARG A C 1
ATOM 792 O O . ARG A 1 93 ? 1.651 8.408 24.302 1.00 85.56 93 ARG A O 1
ATOM 799 N N . VAL A 1 94 ? 2.446 7.191 22.594 1.00 87.19 94 VAL A N 1
ATOM 800 C CA . VAL A 1 94 ? 1.660 7.861 21.541 1.00 87.19 94 VAL A CA 1
ATOM 801 C C . VAL A 1 94 ? 0.213 7.368 21.570 1.00 87.19 94 VAL A C 1
ATOM 803 O O . VAL A 1 94 ? -0.708 8.182 21.502 1.00 87.19 94 VAL A O 1
ATOM 806 N N . VAL A 1 95 ? 0.005 6.059 21.763 1.00 87.38 95 VAL A N 1
ATOM 807 C CA . VAL A 1 95 ? -1.329 5.465 21.962 1.00 87.38 95 VAL A CA 1
ATOM 808 C C . VAL A 1 95 ? -2.025 6.101 23.163 1.00 87.38 95 VAL A C 1
ATOM 810 O O . VAL A 1 95 ? -3.187 6.496 23.061 1.00 87.38 95 VAL A O 1
ATOM 813 N N . GLU A 1 96 ? -1.315 6.264 24.282 1.00 90.00 96 GLU A N 1
ATOM 814 C CA . GLU A 1 96 ? -1.855 6.898 25.486 1.00 90.00 96 GLU A CA 1
ATOM 815 C C . GLU A 1 96 ? -2.282 8.353 25.224 1.00 90.00 96 GLU A C 1
ATOM 817 O O . GLU A 1 96 ? -3.348 8.780 25.676 1.00 90.00 96 GLU A O 1
ATOM 822 N N . ALA A 1 97 ? -1.482 9.117 24.472 1.00 92.62 97 ALA A N 1
ATOM 823 C CA . ALA A 1 97 ? -1.809 10.494 24.112 1.00 92.62 97 ALA A CA 1
ATOM 824 C C . ALA A 1 97 ? -3.051 10.574 23.209 1.00 92.62 97 ALA A C 1
ATOM 826 O O . ALA A 1 97 ? -3.974 11.336 23.509 1.00 92.62 97 ALA A O 1
ATOM 827 N N . TYR A 1 98 ? -3.125 9.749 22.158 1.00 93.25 98 TYR A N 1
ATOM 828 C CA . TYR A 1 98 ? -4.313 9.678 21.304 1.00 93.25 98 TYR A CA 1
ATOM 829 C C . TYR A 1 98 ? -5.557 9.268 22.094 1.00 93.25 98 TYR A C 1
ATOM 831 O O . TYR A 1 98 ? -6.596 9.902 21.950 1.00 93.25 98 TYR A O 1
ATOM 839 N N . SER A 1 99 ? -5.451 8.271 22.974 1.00 91.12 99 SER A N 1
ATOM 840 C CA . SER A 1 99 ? -6.581 7.775 23.774 1.00 91.12 99 SER A CA 1
ATOM 841 C C . SER A 1 99 ? -7.179 8.850 24.689 1.00 91.12 99 SER A C 1
ATOM 843 O O . SER A 1 99 ? -8.362 8.792 25.017 1.00 91.12 99 SER A O 1
ATOM 845 N N . LYS A 1 100 ? -6.375 9.841 25.097 1.00 92.88 100 LYS A N 1
ATOM 846 C CA . LYS A 1 100 ? -6.826 10.981 25.908 1.00 92.88 100 LYS A CA 1
ATOM 847 C C . LYS A 1 100 ? -7.425 12.106 25.067 1.00 92.88 100 LYS A C 1
ATOM 849 O O . LYS A 1 100 ? -8.418 12.684 25.481 1.00 92.88 100 LYS A O 1
ATOM 854 N N . LEU A 1 101 ? -6.812 12.430 23.927 1.00 94.69 101 LEU A N 1
ATOM 855 C CA . LEU A 1 101 ? -7.129 13.642 23.160 1.00 94.69 101 LEU A CA 1
ATOM 856 C C . LEU A 1 101 ? -8.139 13.409 22.029 1.00 94.69 101 LEU A C 1
ATOM 858 O O . LEU A 1 101 ? -8.940 14.286 21.720 1.00 94.69 101 LEU A O 1
ATOM 862 N N . LEU A 1 102 ? -8.108 12.239 21.390 1.00 94.12 102 LEU A N 1
ATOM 863 C CA . LEU A 1 102 ? -8.957 11.932 20.240 1.00 94.12 102 LEU A CA 1
ATOM 864 C C . LEU A 1 102 ? -10.461 11.915 20.581 1.00 94.12 102 LEU A C 1
ATOM 866 O O . LEU A 1 102 ? -11.231 12.446 19.779 1.00 94.12 102 LEU A O 1
ATOM 870 N N . PRO A 1 103 ? -10.920 11.382 21.736 1.00 93.12 103 PRO A N 1
ATOM 871 C CA . PRO A 1 103 ? -12.345 11.393 22.076 1.00 93.12 103 PRO A CA 1
ATOM 872 C C . PRO A 1 103 ? -12.963 12.795 22.119 1.00 93.12 103 PRO A C 1
ATOM 874 O O . PRO A 1 103 ? -14.115 12.953 21.717 1.00 93.12 103 PRO A O 1
ATOM 877 N N . ASP A 1 104 ? -12.201 13.809 22.539 1.00 92.31 104 ASP A N 1
ATOM 878 C CA . ASP A 1 104 ? -12.675 15.196 22.588 1.00 92.31 104 ASP A CA 1
ATOM 879 C C . ASP A 1 104 ? -12.952 15.750 21.182 1.00 92.31 104 ASP A C 1
ATOM 881 O O . ASP A 1 104 ? -13.948 16.445 20.979 1.00 92.31 104 ASP A O 1
ATOM 885 N N . LEU A 1 105 ? -12.117 15.394 20.195 1.00 94.62 105 LEU A N 1
ATOM 886 C CA . LEU A 1 105 ? -12.328 15.756 18.789 1.00 94.62 105 LEU A CA 1
ATOM 887 C C . LEU A 1 105 ? -13.515 14.997 18.179 1.00 94.62 105 LEU A C 1
ATOM 889 O O . LEU A 1 105 ? -14.341 15.584 17.482 1.00 94.62 105 LEU A O 1
ATOM 893 N N . LEU A 1 106 ? -13.611 13.692 18.443 1.00 94.12 106 LEU A N 1
ATOM 894 C CA . LEU A 1 106 ? -14.659 12.837 17.877 1.00 94.12 106 LEU A CA 1
ATOM 895 C C . LEU A 1 106 ? -16.044 13.112 18.495 1.00 94.12 106 LEU A C 1
ATOM 897 O O . LEU A 1 106 ? -17.079 12.859 17.867 1.00 94.12 106 LEU A O 1
ATOM 901 N N . GLY A 1 107 ? -16.095 13.607 19.733 1.00 90.94 107 GLY A N 1
ATOM 902 C CA . GLY A 1 107 ? -17.333 13.831 20.473 1.00 90.94 107 GLY A CA 1
ATOM 903 C C . GLY A 1 107 ? -18.172 12.553 20.565 1.00 90.94 107 GLY A C 1
ATOM 904 O O . GLY A 1 107 ? -17.691 11.496 20.966 1.00 90.94 107 GLY A O 1
ATOM 905 N N . HIS A 1 108 ? -19.438 12.616 20.146 1.00 81.19 108 HIS A N 1
ATOM 906 C CA . HIS A 1 108 ? -20.328 11.446 20.148 1.00 81.19 108 HIS A CA 1
ATOM 907 C C . HIS A 1 108 ? -19.857 10.314 19.216 1.00 81.19 108 HIS A C 1
ATOM 909 O O . HIS A 1 108 ? -20.234 9.168 19.441 1.00 81.19 108 HIS A O 1
ATOM 915 N N . ALA A 1 109 ? -19.020 10.604 18.209 1.00 80.00 109 ALA A N 1
ATOM 916 C CA . ALA A 1 109 ? -18.469 9.591 17.306 1.00 80.00 109 ALA A CA 1
ATOM 917 C C . ALA A 1 109 ? -17.362 8.742 17.958 1.00 80.00 109 ALA A C 1
ATOM 919 O O . ALA A 1 109 ? -16.975 7.705 17.411 1.00 80.00 109 ALA A O 1
ATOM 920 N N . ALA A 1 110 ? -16.875 9.148 19.140 1.00 79.62 110 ALA A N 1
ATOM 921 C CA . ALA A 1 110 ? -15.878 8.408 19.909 1.00 79.62 110 ALA A CA 1
ATOM 922 C C . ALA A 1 110 ? -16.378 7.036 20.377 1.00 79.62 110 ALA A C 1
ATOM 924 O O . ALA A 1 110 ? -15.566 6.224 20.788 1.00 79.62 110 ALA A O 1
ATOM 925 N N . SER A 1 111 ? -17.692 6.786 20.351 1.00 78.25 111 SER A N 1
ATOM 926 C CA . SER A 1 111 ? -18.286 5.469 20.581 1.00 78.25 111 SER A CA 1
ATOM 927 C C . SER A 1 111 ? -19.369 5.202 19.545 1.00 78.25 111 SER A C 1
ATOM 929 O O . SER A 1 111 ? -20.247 6.038 19.349 1.00 78.25 111 SER A O 1
ATOM 931 N N . GLY A 1 112 ? -19.344 4.030 18.910 1.00 83.19 112 GLY A N 1
ATOM 932 C CA . GLY A 1 112 ? -20.354 3.647 17.918 1.00 83.19 112 GLY A CA 1
ATOM 933 C C . GLY A 1 112 ? -20.037 4.021 16.463 1.00 83.19 112 GLY A C 1
ATOM 934 O O . GLY A 1 112 ? -20.854 3.740 15.585 1.00 83.19 112 GLY A O 1
ATOM 935 N N . SER A 1 113 ? -18.854 4.581 16.190 1.00 93.06 113 SER A N 1
ATOM 936 C CA . SER A 1 113 ? -18.306 4.705 14.834 1.00 93.06 113 SER A CA 1
ATOM 937 C C . SER A 1 113 ? -17.843 3.352 14.283 1.00 93.06 113 SER A C 1
ATOM 939 O O . SER A 1 113 ? -17.675 2.369 15.014 1.00 93.06 113 SER A O 1
ATOM 941 N N . VAL A 1 114 ? -17.648 3.294 12.968 1.00 96.81 114 VAL A N 1
ATOM 942 C CA . VAL A 1 114 ? -16.868 2.231 12.332 1.00 96.81 114 VAL A CA 1
ATOM 943 C C . VAL A 1 114 ? -15.398 2.615 12.440 1.00 96.81 114 VAL A C 1
ATOM 945 O O . VAL A 1 114 ? -15.022 3.712 12.024 1.00 96.81 114 VAL A O 1
ATOM 948 N N . VAL A 1 115 ? -14.565 1.720 12.967 1.00 97.50 115 VAL A N 1
ATOM 949 C CA . VAL A 1 115 ? -13.113 1.924 13.027 1.00 97.50 115 VAL A CA 1
ATOM 950 C C . VAL A 1 115 ? -12.434 1.070 11.963 1.00 97.50 115 VAL A C 1
ATOM 952 O O . VAL A 1 115 ? -12.656 -0.137 11.898 1.00 97.50 115 VAL A O 1
ATOM 955 N N . TRP A 1 116 ? -11.605 1.695 11.127 1.00 97.69 116 TRP A N 1
ATOM 956 C CA . TRP A 1 116 ? -10.851 1.046 10.055 1.00 97.69 116 TRP A CA 1
ATOM 957 C C . TRP A 1 116 ? -9.354 1.064 10.358 1.00 97.69 116 TRP A C 1
ATOM 959 O O . TRP A 1 116 ? -8.732 2.124 10.403 1.00 97.69 116 TRP A O 1
ATOM 969 N N . LEU A 1 117 ? -8.762 -0.114 10.526 1.00 94.75 117 LEU A N 1
ATOM 970 C CA . LEU A 1 117 ? -7.351 -0.304 10.838 1.00 94.75 117 LEU A CA 1
ATOM 971 C C . LEU A 1 117 ? -6.537 -0.634 9.588 1.00 94.75 117 LEU A C 1
ATOM 973 O O . LEU A 1 117 ? -6.873 -1.570 8.866 1.00 94.75 117 LEU A O 1
ATOM 977 N N . TYR A 1 118 ? -5.415 0.062 9.395 1.00 92.56 118 TYR A N 1
ATOM 978 C CA . TYR A 1 118 ? -4.360 -0.343 8.447 1.00 92.56 118 TYR A CA 1
ATOM 979 C C . TYR A 1 118 ? -3.111 -0.910 9.133 1.00 92.56 118 TYR A C 1
ATOM 981 O O . TYR A 1 118 ? -2.229 -1.447 8.469 1.00 92.56 118 TYR A O 1
ATOM 989 N N . SER A 1 119 ? -2.995 -0.774 10.456 1.00 87.69 119 SER A N 1
ATOM 990 C CA . SER A 1 119 ? -1.877 -1.306 11.240 1.00 87.69 119 SER A CA 1
ATOM 991 C C . SER A 1 119 ? -2.404 -2.003 12.490 1.00 87.69 119 SER A C 1
ATOM 993 O O . SER A 1 119 ? -3.234 -1.418 13.188 1.00 87.69 119 SER A O 1
ATOM 995 N N . PRO A 1 120 ? -1.908 -3.207 12.828 1.00 88.50 120 PRO A N 1
ATOM 996 C CA . PRO A 1 120 ? -2.289 -3.882 14.063 1.00 88.50 120 PRO A CA 1
ATOM 997 C C . PRO A 1 120 ? -1.752 -3.157 15.301 1.00 88.50 120 PRO A C 1
ATOM 999 O O . PRO A 1 120 ? -2.236 -3.389 16.403 1.00 88.50 120 PRO A O 1
ATOM 1002 N N . LEU A 1 121 ? -0.783 -2.251 15.131 1.00 85.50 121 LEU A N 1
ATOM 1003 C CA . LEU A 1 121 ? -0.293 -1.420 16.224 1.00 85.50 121 LEU A CA 1
ATOM 1004 C C . LEU A 1 121 ? -1.380 -0.475 16.766 1.00 85.50 121 LEU A C 1
ATOM 1006 O O . LEU A 1 121 ? -1.366 -0.120 17.936 1.00 85.50 121 LEU A O 1
ATOM 1010 N N . ALA A 1 122 ? -2.354 -0.113 15.931 1.00 89.44 122 ALA A N 1
ATOM 1011 C CA . ALA A 1 122 ? -3.448 0.777 16.296 1.00 89.44 122 ALA A CA 1
ATOM 1012 C C . ALA A 1 122 ? -4.574 0.091 17.086 1.00 89.44 122 ALA A C 1
ATOM 1014 O O . ALA A 1 122 ? -5.561 0.747 17.418 1.00 89.44 122 ALA A O 1
ATOM 1015 N N . LEU A 1 123 ? -4.477 -1.221 17.335 1.00 91.31 123 LEU A N 1
ATOM 1016 C CA . LEU A 1 123 ? -5.570 -1.996 17.920 1.00 91.31 123 LEU A CA 1
ATOM 1017 C C . LEU A 1 123 ? -5.957 -1.484 19.311 1.00 91.31 123 LEU A C 1
ATOM 1019 O O . LEU A 1 123 ? -7.137 -1.278 19.567 1.00 91.31 123 LEU A O 1
ATOM 1023 N N . GLU A 1 124 ? -4.975 -1.201 20.168 1.00 90.25 124 GLU A N 1
ATOM 1024 C CA . GLU A 1 124 ? -5.227 -0.678 21.518 1.00 90.25 124 GLU A CA 1
ATOM 1025 C C . GLU A 1 124 ? -5.969 0.667 21.472 1.00 90.25 124 GLU A C 1
ATOM 1027 O O . GLU A 1 124 ? -6.936 0.876 22.203 1.00 90.25 124 GLU A O 1
ATOM 1032 N N . LEU A 1 125 ? -5.588 1.561 20.551 1.00 91.44 125 LEU A N 1
ATOM 1033 C CA . LEU A 1 125 ? -6.318 2.812 20.342 1.00 91.44 125 LEU A CA 1
ATOM 1034 C C . LEU A 1 125 ? -7.746 2.541 19.850 1.00 91.44 125 LEU A C 1
ATOM 1036 O O . LEU A 1 125 ? -8.686 3.144 20.362 1.00 91.44 125 LEU A O 1
ATOM 1040 N N . ALA A 1 126 ? -7.933 1.625 18.897 1.00 93.50 126 ALA A N 1
ATOM 1041 C CA . ALA A 1 126 ? -9.259 1.271 18.394 1.00 93.50 126 ALA A CA 1
ATOM 1042 C C . ALA A 1 126 ? -10.184 0.735 19.494 1.00 93.50 126 ALA A C 1
ATOM 1044 O O . ALA A 1 126 ? -11.354 1.110 19.530 1.00 93.50 126 ALA A O 1
ATOM 1045 N N . GLU A 1 127 ? -9.676 -0.088 20.413 1.00 91.81 127 GLU A N 1
ATOM 1046 C CA . GLU A 1 127 ? -10.452 -0.611 21.544 1.00 91.81 127 GLU A CA 1
ATOM 1047 C C . GLU A 1 127 ? -10.989 0.516 22.442 1.00 91.81 127 GLU A C 1
ATOM 1049 O O . GLU A 1 127 ? -12.142 0.462 22.886 1.00 91.81 127 GLU A O 1
ATOM 1054 N N . THR A 1 128 ? -10.206 1.582 22.652 1.00 91.06 128 THR A N 1
ATOM 1055 C CA . THR A 1 128 ? -10.636 2.736 23.468 1.00 91.06 128 THR A CA 1
ATOM 1056 C C . THR A 1 128 ? -11.831 3.475 22.854 1.00 91.06 128 THR A C 1
ATOM 1058 O O . THR A 1 128 ? -12.661 4.024 23.583 1.00 91.06 128 THR A O 1
ATOM 1061 N N . LEU A 1 129 ? -11.971 3.415 21.523 1.00 92.31 129 LEU A N 1
ATOM 1062 C CA . LEU A 1 129 ? -13.066 4.024 20.764 1.00 92.31 129 LEU A CA 1
ATOM 1063 C C . LEU A 1 129 ? -14.349 3.177 20.763 1.00 92.31 129 LEU A C 1
ATOM 1065 O O . LEU A 1 129 ? -15.355 3.594 20.196 1.00 92.31 129 LEU A O 1
ATOM 1069 N N . ARG A 1 130 ? -14.345 1.980 21.374 1.00 92.38 130 ARG A N 1
ATOM 1070 C CA . ARG A 1 130 ? -15.519 1.085 21.482 1.00 92.38 130 ARG A CA 1
ATOM 1071 C C . ARG A 1 130 ? -16.359 1.067 20.187 1.00 92.38 130 ARG A C 1
ATOM 1073 O O . ARG A 1 130 ? -17.523 1.498 20.199 1.00 92.38 130 ARG A O 1
ATOM 1080 N N . PRO A 1 131 ? -15.753 0.661 19.056 1.00 94.88 131 PRO A N 1
ATOM 1081 C CA . PRO A 1 131 ? -16.377 0.777 17.749 1.00 94.88 131 PRO A CA 1
ATOM 1082 C C . PRO A 1 131 ? -17.655 -0.052 17.664 1.00 94.88 131 PRO A C 1
ATOM 1084 O O . PRO A 1 131 ? -17.767 -1.119 18.264 1.00 94.88 131 PRO A O 1
ATOM 1087 N N . ARG A 1 132 ? -18.611 0.415 16.854 1.00 94.50 132 ARG A N 1
ATOM 1088 C CA . ARG A 1 132 ? -19.761 -0.405 16.442 1.00 94.50 132 ARG A CA 1
ATOM 1089 C C . ARG A 1 132 ? -19.315 -1.562 15.550 1.00 94.50 132 ARG A C 1
ATOM 1091 O O . ARG A 1 132 ? -19.941 -2.616 15.577 1.00 94.50 132 ARG A O 1
ATOM 1098 N N . GLN A 1 133 ? -18.295 -1.322 14.730 1.00 95.81 133 GLN A N 1
ATOM 1099 C CA . GLN A 1 133 ? -17.675 -2.326 13.879 1.00 95.81 133 GLN A CA 1
ATOM 1100 C C . GLN A 1 133 ? -16.186 -2.022 13.729 1.00 95.81 133 GLN A C 1
ATOM 1102 O O . GLN A 1 133 ? -15.813 -0.885 13.424 1.00 95.81 133 GLN A O 1
ATOM 1107 N N . LEU A 1 134 ? -15.354 -3.039 13.915 1.00 97.62 134 LEU A N 1
ATOM 1108 C CA . LEU A 1 134 ? -13.918 -2.994 13.702 1.00 97.62 134 LEU A CA 1
ATOM 1109 C C . LEU A 1 134 ? -13.567 -3.669 12.375 1.00 97.62 134 LEU A C 1
ATOM 1111 O O . LEU A 1 134 ? -13.816 -4.858 12.170 1.00 97.62 134 LEU A O 1
ATOM 1115 N N . ILE A 1 135 ? -12.963 -2.906 11.473 1.00 98.06 135 ILE A N 1
ATOM 1116 C CA . ILE A 1 135 ? -12.460 -3.385 10.188 1.00 98.06 135 ILE A CA 1
ATOM 1117 C C . ILE A 1 135 ? -10.939 -3.403 10.251 1.00 98.06 135 ILE A C 1
ATOM 1119 O O . ILE A 1 135 ? -10.331 -2.409 10.641 1.00 98.06 135 ILE A O 1
ATOM 1123 N N . TYR A 1 136 ? -10.320 -4.499 9.818 1.00 97.38 136 TYR A N 1
ATOM 1124 C CA . TYR A 1 136 ? -8.871 -4.566 9.639 1.00 97.38 136 TYR A CA 1
ATOM 1125 C C . TYR A 1 136 ? -8.520 -4.836 8.172 1.00 97.38 136 TYR A C 1
ATOM 1127 O O . TYR A 1 136 ? -8.822 -5.902 7.638 1.00 97.38 136 TYR A O 1
ATOM 1135 N N . ASP A 1 137 ? -7.902 -3.857 7.506 1.00 95.88 137 ASP A N 1
ATOM 1136 C CA . ASP A 1 137 ? -7.421 -3.964 6.125 1.00 95.88 137 ASP A CA 1
ATOM 1137 C C . ASP A 1 137 ? -5.919 -4.265 6.108 1.00 95.88 137 ASP A C 1
ATOM 1139 O O . ASP A 1 137 ? -5.062 -3.397 6.296 1.00 95.88 137 ASP A O 1
ATOM 1143 N N . VAL A 1 138 ? -5.611 -5.542 5.903 1.00 92.75 138 VAL A N 1
ATOM 1144 C CA . VAL A 1 138 ? -4.262 -6.093 5.858 1.00 92.75 138 VAL A CA 1
ATOM 1145 C C . VAL A 1 138 ? -3.656 -5.810 4.486 1.00 92.75 138 VAL A C 1
ATOM 1147 O O . VAL A 1 138 ? -3.846 -6.565 3.525 1.00 92.75 138 VAL A O 1
ATOM 1150 N N . MET A 1 139 ? -2.930 -4.699 4.396 1.00 87.69 139 MET A N 1
ATOM 1151 C CA . MET A 1 139 ? -2.258 -4.271 3.166 1.00 87.69 139 MET A CA 1
ATOM 1152 C C . MET A 1 139 ? -0.880 -4.892 2.965 1.00 87.69 139 MET A C 1
ATOM 1154 O O . MET A 1 139 ? -0.545 -5.262 1.843 1.00 87.69 139 MET A O 1
ATOM 1158 N N . ASP A 1 140 ? -0.118 -5.012 4.049 1.00 80.62 140 ASP A N 1
ATOM 1159 C CA . ASP A 1 140 ? 1.259 -5.488 4.058 1.00 80.62 140 ASP A CA 1
ATOM 1160 C C . ASP A 1 140 ? 1.465 -6.442 5.238 1.00 80.62 140 ASP A C 1
ATOM 1162 O O . ASP A 1 140 ? 0.805 -6.332 6.276 1.00 80.62 140 ASP A O 1
ATOM 1166 N N . ASP A 1 141 ? 2.416 -7.363 5.094 1.00 79.00 141 ASP A N 1
ATOM 1167 C CA . ASP A 1 141 ? 2.915 -8.144 6.224 1.00 79.00 141 ASP A CA 1
ATOM 1168 C C . ASP A 1 141 ? 3.952 -7.311 6.983 1.00 79.00 141 ASP A C 1
ATOM 1170 O O . ASP A 1 141 ? 5.154 -7.394 6.737 1.00 79.00 141 ASP A O 1
ATOM 1174 N N . LEU A 1 142 ? 3.481 -6.461 7.898 1.00 74.25 142 LEU A N 1
ATOM 1175 C CA . LEU A 1 142 ? 4.349 -5.563 8.667 1.00 74.25 142 LEU A CA 1
ATOM 1176 C C . LEU A 1 142 ? 5.375 -6.320 9.530 1.00 74.25 142 LEU A C 1
ATOM 1178 O O . LEU A 1 142 ? 6.394 -5.745 9.914 1.00 74.25 142 LEU A O 1
ATOM 1182 N N . SER A 1 143 ? 5.139 -7.605 9.814 1.00 69.19 143 SER A N 1
ATOM 1183 C CA . SER A 1 143 ? 6.080 -8.445 10.557 1.00 69.19 143 SER A CA 1
ATOM 1184 C C . SER A 1 143 ? 7.284 -8.909 9.729 1.00 69.19 143 SER A C 1
ATOM 1186 O O . SER A 1 143 ? 8.331 -9.202 10.303 1.00 69.19 143 SER A O 1
ATOM 1188 N N . ALA A 1 144 ? 7.170 -8.897 8.397 1.00 63.81 144 ALA A N 1
ATOM 1189 C CA . ALA A 1 144 ? 8.200 -9.347 7.459 1.00 63.81 144 ALA A CA 1
ATOM 1190 C C . ALA A 1 144 ? 9.330 -8.323 7.220 1.00 63.81 144 ALA A C 1
ATOM 1192 O O . ALA A 1 144 ? 10.294 -8.622 6.514 1.00 63.81 144 ALA A O 1
ATOM 1193 N N . PHE A 1 145 ? 9.219 -7.107 7.768 1.00 62.25 145 PHE A N 1
ATOM 1194 C CA . PHE A 1 145 ? 10.242 -6.067 7.627 1.00 62.25 145 PHE A CA 1
ATOM 1195 C C . PHE A 1 145 ? 11.376 -6.251 8.645 1.00 62.25 145 PHE A C 1
ATOM 1197 O O . PHE A 1 145 ? 11.150 -6.612 9.800 1.00 62.25 145 PHE A O 1
ATOM 1204 N N . SER A 1 146 ? 12.602 -5.932 8.225 1.00 50.44 146 SER A N 1
ATOM 1205 C CA . SER A 1 146 ? 13.867 -6.171 8.947 1.00 50.44 146 SER A CA 1
ATOM 1206 C C . SER A 1 146 ? 13.980 -5.484 10.322 1.00 50.44 146 SER A C 1
ATOM 1208 O O . SER A 1 146 ? 14.757 -5.919 11.170 1.00 50.44 146 SER A O 1
ATOM 1210 N N . TYR A 1 147 ? 13.169 -4.451 10.570 1.00 56.00 147 TYR A N 1
ATOM 1211 C CA . TYR A 1 147 ? 13.120 -3.669 11.814 1.00 56.00 147 TYR A CA 1
ATOM 1212 C C . TYR A 1 147 ? 11.801 -3.844 12.587 1.00 56.00 147 TYR A C 1
ATOM 1214 O O . TYR A 1 147 ? 11.389 -2.950 13.329 1.00 56.00 147 TYR A O 1
ATOM 1222 N N . SER A 1 148 ? 11.084 -4.949 12.372 1.00 60.62 148 SER A N 1
ATOM 1223 C CA . SER A 1 148 ? 9.762 -5.157 12.964 1.00 60.62 148 SER A CA 1
ATOM 1224 C C . SER A 1 148 ? 9.818 -5.236 14.499 1.00 60.62 148 SER A C 1
ATOM 1226 O O . SER A 1 148 ? 10.679 -5.881 15.101 1.00 60.62 148 SER A O 1
ATOM 1228 N N . ASN A 1 149 ? 8.876 -4.555 15.161 1.00 69.88 149 ASN A N 1
ATOM 1229 C CA . ASN A 1 149 ? 8.647 -4.704 16.597 1.00 69.88 149 ASN A CA 1
ATOM 1230 C C . ASN A 1 149 ? 8.365 -6.194 16.894 1.00 69.88 149 ASN A C 1
ATOM 1232 O O . ASN A 1 149 ? 7.444 -6.751 16.291 1.00 69.88 149 ASN A O 1
ATOM 1236 N N . PRO A 1 150 ? 9.077 -6.843 17.839 1.00 74.62 150 PRO A N 1
ATOM 1237 C CA . PRO A 1 150 ? 8.911 -8.271 18.130 1.00 74.62 150 PRO A CA 1
ATOM 1238 C C . PRO A 1 150 ? 7.481 -8.688 18.504 1.00 74.62 150 PRO A C 1
ATOM 1240 O O . PRO A 1 150 ? 7.135 -9.866 18.429 1.00 74.62 150 PRO A O 1
ATOM 1243 N N . ARG A 1 151 ? 6.640 -7.733 18.926 1.00 78.81 151 ARG A N 1
ATOM 1244 C CA . ARG A 1 151 ? 5.229 -7.955 19.262 1.00 78.81 151 ARG A CA 1
ATOM 1245 C C . ARG A 1 151 ? 4.292 -7.899 18.053 1.00 78.81 151 ARG A C 1
ATOM 1247 O O . ARG A 1 151 ? 3.172 -8.388 18.176 1.00 78.81 151 ARG A O 1
ATOM 1254 N N . LEU A 1 152 ? 4.720 -7.379 16.897 1.00 81.25 152 LEU A N 1
ATOM 1255 C CA . LEU A 1 152 ? 3.874 -7.234 15.701 1.00 81.25 152 LEU A CA 1
ATOM 1256 C C . LEU A 1 152 ? 3.150 -8.526 15.300 1.00 81.25 152 LEU A C 1
ATOM 1258 O O . LEU A 1 152 ? 1.942 -8.453 15.088 1.00 81.25 152 LEU A O 1
ATOM 1262 N N . PRO A 1 153 ? 3.795 -9.712 15.265 1.00 84.25 153 PRO A N 1
ATOM 1263 C CA . PRO A 1 153 ? 3.085 -10.953 14.955 1.00 84.25 153 PRO A CA 1
ATOM 1264 C C . PRO A 1 153 ? 1.942 -11.265 15.932 1.00 84.25 153 PRO A C 1
ATOM 1266 O O . PRO A 1 153 ? 0.896 -11.771 15.526 1.00 84.25 153 PRO A O 1
ATOM 1269 N N . LEU A 1 154 ? 2.129 -10.974 17.225 1.00 85.69 154 LEU A N 1
ATOM 1270 C CA . LEU A 1 154 ? 1.103 -11.189 18.249 1.00 85.69 154 LEU A CA 1
ATOM 1271 C C . LEU A 1 154 ? -0.037 -10.180 18.097 1.00 85.69 154 LEU A C 1
ATOM 1273 O O . LEU A 1 154 ? -1.197 -10.579 18.082 1.00 85.69 154 LEU A O 1
ATOM 1277 N N . MET A 1 155 ? 0.295 -8.904 17.905 1.00 87.50 155 MET A N 1
ATOM 1278 C CA . MET A 1 155 ? -0.687 -7.835 17.698 1.00 87.50 155 MET A CA 1
ATOM 1279 C C . MET A 1 155 ? -1.500 -8.062 16.421 1.00 87.50 155 MET A C 1
ATOM 1281 O O . MET A 1 155 ? -2.708 -7.871 16.413 1.00 87.50 155 MET A O 1
ATOM 1285 N N . GLN A 1 156 ? -0.865 -8.540 15.350 1.00 90.56 156 GLN A N 1
ATOM 1286 C CA . GLN A 1 156 ? -1.537 -8.876 14.097 1.00 90.56 156 GLN A CA 1
ATOM 1287 C C . GLN A 1 156 ? -2.512 -10.039 14.261 1.00 90.56 156 GLN A C 1
ATOM 1289 O O . GLN A 1 156 ? -3.634 -9.974 13.763 1.00 90.56 156 GLN A O 1
ATOM 1294 N N . ARG A 1 157 ? -2.117 -11.096 14.981 1.00 90.19 157 ARG A N 1
ATOM 1295 C CA . ARG A 1 157 ? -3.026 -12.206 15.307 1.00 90.19 157 ARG A CA 1
ATOM 1296 C C . ARG A 1 157 ? -4.221 -11.730 16.120 1.00 90.19 157 ARG A C 1
ATOM 1298 O O . ARG A 1 157 ? -5.336 -12.163 15.849 1.00 90.19 157 ARG A O 1
ATOM 1305 N N . GLU A 1 158 ? -3.991 -10.834 17.071 1.00 92.75 158 GLU A N 1
ATOM 1306 C CA . GLU A 1 158 ? -5.057 -10.288 17.901 1.00 92.75 158 GLU A CA 1
ATOM 1307 C C . GLU A 1 158 ? -5.995 -9.374 17.102 1.00 92.75 158 GLU A C 1
ATOM 1309 O O . GLU A 1 158 ? -7.207 -9.561 17.156 1.00 92.75 158 GLU A O 1
ATOM 1314 N N . ALA A 1 159 ? -5.461 -8.491 16.255 1.00 94.38 159 ALA A N 1
ATOM 1315 C CA . ALA A 1 159 ? -6.257 -7.649 15.362 1.00 94.38 159 ALA A CA 1
ATOM 1316 C C . ALA A 1 159 ? -7.107 -8.485 14.391 1.00 94.38 159 ALA A C 1
ATOM 1318 O O . ALA A 1 159 ? -8.287 -8.202 14.200 1.00 94.38 159 ALA A O 1
ATOM 1319 N N . LEU A 1 160 ? -6.547 -9.561 13.820 1.00 95.50 160 LEU A N 1
ATOM 1320 C CA . LEU A 1 160 ? -7.298 -10.508 12.985 1.00 95.50 160 LEU A CA 1
ATOM 1321 C C . LEU A 1 160 ? -8.424 -11.194 13.768 1.00 95.50 160 LEU A C 1
ATOM 1323 O O . LEU A 1 160 ? -9.517 -11.381 13.238 1.00 95.50 160 LEU A O 1
ATOM 1327 N N . ARG A 1 161 ? -8.164 -11.587 15.018 1.00 94.25 161 ARG A N 1
ATOM 1328 C CA . ARG A 1 161 ? -9.147 -12.261 15.872 1.00 94.25 161 ARG A CA 1
ATOM 1329 C C . ARG A 1 161 ? -10.284 -11.328 16.291 1.00 94.25 161 ARG A C 1
ATOM 1331 O O . ARG A 1 161 ? -11.418 -11.785 16.387 1.00 94.25 161 ARG A O 1
ATOM 1338 N N . GLN A 1 162 ? -9.973 -10.065 16.577 1.00 95.31 162 GLN A N 1
ATOM 1339 C CA . GLN A 1 162 ? -10.931 -9.088 17.093 1.00 95.31 162 GLN A CA 1
ATOM 1340 C C . GLN A 1 162 ? -11.735 -8.364 16.014 1.00 95.31 162 GLN A C 1
ATOM 1342 O O . GLN A 1 162 ? -12.865 -7.971 16.281 1.00 95.31 162 GLN A O 1
ATOM 1347 N N . ALA A 1 163 ? -11.173 -8.161 14.820 1.00 97.50 163 ALA A N 1
ATOM 1348 C CA . ALA A 1 163 ? -11.881 -7.474 13.747 1.00 97.50 163 ALA A CA 1
ATOM 1349 C C . ALA A 1 163 ? -13.170 -8.218 13.377 1.00 97.50 163 ALA A C 1
ATOM 1351 O O . ALA A 1 163 ? -13.168 -9.443 13.247 1.00 97.50 163 ALA A O 1
ATOM 1352 N N . ASP A 1 164 ? -14.252 -7.478 13.142 1.00 97.44 164 ASP A N 1
ATOM 1353 C CA . ASP A 1 164 ? -15.516 -8.019 12.641 1.00 97.44 164 ASP A CA 1
ATOM 1354 C C . ASP A 1 164 ? -15.382 -8.399 11.162 1.00 97.44 164 ASP A C 1
ATOM 1356 O O . ASP A 1 164 ? -15.825 -9.466 10.726 1.00 97.44 164 ASP A O 1
ATOM 1360 N N . VAL A 1 165 ? -14.705 -7.539 10.394 1.00 97.56 165 VAL A N 1
ATOM 1361 C CA . VAL A 1 165 ? -14.443 -7.719 8.964 1.00 97.56 165 VAL A CA 1
ATOM 1362 C C . VAL A 1 165 ? -12.956 -7.551 8.693 1.00 97.56 165 VAL A C 1
ATOM 1364 O O . VAL A 1 165 ? -12.336 -6.585 9.138 1.00 97.56 165 VAL A O 1
ATOM 1367 N N . VAL A 1 166 ? -12.387 -8.475 7.922 1.00 97.94 166 VAL A N 1
ATOM 1368 C CA . VAL A 1 166 ? -10.997 -8.391 7.473 1.00 97.94 166 VAL A CA 1
ATOM 1369 C C . VAL A 1 166 ? -10.945 -8.277 5.960 1.00 97.94 166 VAL A C 1
ATOM 1371 O O . VAL A 1 166 ? -11.501 -9.112 5.247 1.00 97.94 166 VAL A O 1
ATOM 1374 N N . PHE A 1 167 ? -10.226 -7.272 5.474 1.00 96.62 167 PHE A N 1
ATOM 1375 C CA . PHE A 1 167 ? -9.824 -7.168 4.077 1.00 96.62 167 PHE A CA 1
ATOM 1376 C C . PHE A 1 167 ? -8.348 -7.528 3.949 1.00 96.62 167 PHE A C 1
ATOM 1378 O O . PHE A 1 167 ? -7.546 -7.217 4.822 1.00 96.62 167 PHE A O 1
ATOM 1385 N N . ALA A 1 168 ? -7.983 -8.200 2.865 1.00 92.44 168 ALA A N 1
ATOM 1386 C CA . ALA A 1 168 ? -6.595 -8.497 2.541 1.00 92.44 168 ALA A CA 1
ATOM 1387 C C . ALA A 1 168 ? -6.260 -7.984 1.140 1.00 92.44 168 ALA A C 1
ATOM 1389 O O . ALA A 1 168 ? -6.978 -8.284 0.182 1.00 92.44 168 ALA A O 1
ATOM 1390 N N . GLY A 1 169 ? -5.157 -7.242 1.014 1.00 88.75 169 GLY A N 1
ATOM 1391 C CA . GLY A 1 169 ? -4.724 -6.627 -0.246 1.00 88.75 169 GLY A CA 1
ATOM 1392 C C . GLY A 1 169 ? -4.104 -7.598 -1.261 1.00 88.75 169 GLY A C 1
ATOM 1393 O O . GLY A 1 169 ? -3.989 -7.267 -2.443 1.00 88.75 169 GLY A O 1
ATOM 1394 N N . GLY A 1 170 ? -3.721 -8.801 -0.825 1.00 84.44 170 GLY A N 1
ATOM 1395 C CA . GLY A 1 170 ? -3.070 -9.823 -1.648 1.00 84.44 170 GLY A CA 1
ATOM 1396 C C . GLY A 1 170 ? -3.465 -11.244 -1.249 1.00 84.44 170 GLY A C 1
ATOM 1397 O O . GLY A 1 170 ? -3.993 -11.481 -0.161 1.00 84.44 170 GLY A O 1
ATOM 1398 N N . ASN A 1 171 ? -3.198 -12.204 -2.133 1.00 80.31 171 ASN A N 1
ATOM 1399 C CA . ASN A 1 171 ? -3.551 -13.611 -1.930 1.00 80.31 171 ASN A CA 1
ATOM 1400 C C . ASN A 1 171 ? -2.828 -14.209 -0.721 1.00 80.31 171 ASN A C 1
ATOM 1402 O O . ASN A 1 171 ? -3.420 -14.969 0.046 1.00 80.31 171 ASN A O 1
ATOM 1406 N N . SER A 1 172 ? -1.550 -13.876 -0.538 1.00 82.50 172 SER A N 1
ATOM 1407 C CA . SER A 1 172 ? -0.772 -14.387 0.592 1.00 82.50 172 SER A CA 1
ATOM 1408 C C . SER A 1 172 ? -1.298 -13.858 1.928 1.00 82.50 172 SER A C 1
ATOM 1410 O O . SER A 1 172 ? -1.498 -14.644 2.856 1.00 82.50 172 SER A O 1
ATOM 1412 N N . LEU A 1 173 ? -1.646 -12.570 1.988 1.00 87.81 173 LEU A N 1
ATOM 1413 C CA . LEU A 1 173 ? -2.260 -11.948 3.165 1.00 87.81 173 LEU A CA 1
ATOM 1414 C C . LEU A 1 173 ? -3.658 -12.509 3.442 1.00 87.81 173 LEU A C 1
ATOM 1416 O O . LEU A 1 173 ? -4.004 -12.767 4.592 1.00 87.81 173 LEU A O 1
ATOM 1420 N N . TYR A 1 174 ? -4.440 -12.774 2.393 1.00 89.50 174 TYR A N 1
ATOM 1421 C CA . TYR A 1 174 ? -5.760 -13.383 2.525 1.00 89.50 174 TYR A CA 1
ATOM 1422 C C . TYR A 1 174 ? -5.677 -14.786 3.122 1.00 89.50 174 TYR A C 1
ATOM 1424 O O . TYR A 1 174 ? -6.369 -15.083 4.092 1.00 89.50 174 TYR A O 1
ATOM 1432 N N . ARG A 1 175 ? -4.785 -15.638 2.602 1.00 86.00 175 ARG A N 1
ATOM 1433 C CA . ARG A 1 175 ? -4.569 -16.986 3.148 1.00 86.00 175 ARG A CA 1
ATOM 1434 C C . ARG A 1 175 ? -4.127 -16.947 4.606 1.00 86.00 175 ARG A C 1
ATOM 1436 O O . ARG A 1 175 ? -4.617 -17.740 5.402 1.00 86.00 175 ARG A O 1
ATOM 1443 N N . MET A 1 176 ? -3.237 -16.021 4.958 1.00 87.69 176 MET A N 1
ATOM 1444 C CA . MET A 1 176 ? -2.815 -15.808 6.341 1.00 87.69 176 MET A CA 1
ATOM 1445 C C . MET A 1 176 ? -3.998 -15.405 7.233 1.00 87.69 176 MET A C 1
ATOM 1447 O O . MET A 1 176 ? -4.181 -15.992 8.298 1.00 87.69 176 MET A O 1
ATOM 1451 N N . ALA A 1 177 ? -4.819 -14.446 6.797 1.00 91.12 177 ALA A N 1
ATOM 1452 C CA . ALA A 1 177 ? -5.996 -14.014 7.542 1.00 91.12 177 ALA A CA 1
ATOM 1453 C C . ALA A 1 177 ? -7.003 -15.162 7.724 1.00 91.12 177 ALA A C 1
ATOM 1455 O O . ALA A 1 177 ? -7.426 -15.433 8.846 1.00 91.12 177 ALA A O 1
ATOM 1456 N N . VAL A 1 178 ? -7.316 -15.902 6.654 1.00 89.06 178 VAL A N 1
ATOM 1457 C CA . VAL A 1 178 ? -8.212 -17.070 6.700 1.00 89.06 178 VAL A CA 1
ATOM 1458 C C . VAL A 1 178 ? -7.672 -18.156 7.626 1.00 89.06 178 VAL A C 1
ATOM 1460 O O . VAL A 1 178 ? -8.432 -18.720 8.407 1.00 89.06 178 VAL A O 1
ATOM 1463 N N . ALA A 1 179 ? -6.368 -18.431 7.592 1.00 86.50 179 ALA A N 1
ATOM 1464 C CA . ALA A 1 179 ? -5.752 -19.398 8.495 1.00 86.50 179 ALA A CA 1
ATOM 1465 C C . ALA A 1 179 ? -5.836 -18.966 9.971 1.00 86.50 179 ALA A C 1
ATOM 1467 O O . ALA A 1 179 ? -5.874 -19.822 10.853 1.00 86.50 179 ALA A O 1
ATOM 1468 N N . ALA A 1 180 ? -5.865 -17.659 10.247 1.00 88.31 180 ALA A N 1
ATOM 1469 C CA . ALA A 1 180 ? -5.927 -17.122 11.602 1.00 88.31 180 ALA A CA 1
ATOM 1470 C C . ALA A 1 180 ? -7.353 -17.044 12.174 1.00 88.31 180 ALA A C 1
ATOM 1472 O O . ALA A 1 180 ? -7.529 -17.320 13.360 1.00 88.31 180 ALA A O 1
ATOM 1473 N N . ARG A 1 181 ? -8.356 -16.661 11.367 1.00 93.06 181 ARG A N 1
ATOM 1474 C CA . ARG A 1 181 ? -9.727 -16.373 11.851 1.00 93.06 181 ARG A CA 1
ATOM 1475 C C . ARG A 1 181 ? -10.860 -17.084 11.102 1.00 93.06 181 ARG A C 1
ATOM 1477 O O . ARG A 1 181 ? -12.014 -16.954 11.489 1.00 93.06 181 ARG A O 1
ATOM 1484 N N . GLY A 1 182 ? -10.552 -17.829 10.043 1.00 88.75 182 GLY A N 1
ATOM 1485 C CA . GLY A 1 182 ? -11.544 -18.402 9.132 1.00 88.75 182 GLY A CA 1
ATOM 1486 C C . GLY A 1 182 ? -11.913 -17.473 7.970 1.00 88.75 182 GLY A C 1
ATOM 1487 O O . GLY A 1 182 ? -11.495 -16.316 7.891 1.00 88.75 182 GLY A O 1
ATOM 1488 N N . SER A 1 183 ? -12.676 -18.009 7.016 1.00 89.44 183 SER A N 1
ATOM 1489 C CA . SER A 1 183 ? -13.087 -17.298 5.795 1.00 89.44 183 SER A CA 1
ATOM 1490 C C . SER A 1 183 ? -14.350 -16.453 5.960 1.00 89.44 183 SER A C 1
ATOM 1492 O O . SER A 1 183 ? -14.628 -15.611 5.108 1.00 89.44 183 SER A O 1
ATOM 1494 N N . GLU A 1 184 ? -15.104 -16.644 7.042 1.00 91.75 184 GLU A N 1
ATOM 1495 C CA . GLU A 1 184 ? -16.287 -15.838 7.335 1.00 91.75 184 GLU A CA 1
ATOM 1496 C C . GLU A 1 184 ? -15.888 -14.380 7.613 1.00 91.75 184 GLU A C 1
ATOM 1498 O O . GLU A 1 184 ? -14.993 -14.103 8.411 1.00 91.75 184 GLU A O 1
ATOM 1503 N N . SER A 1 185 ? -16.512 -13.440 6.897 1.00 94.25 185 SER A N 1
ATOM 1504 C CA . SER A 1 185 ? -16.189 -12.002 6.946 1.00 94.25 185 SER A CA 1
ATOM 1505 C C . SER A 1 185 ? -14.708 -11.672 6.693 1.00 94.25 185 SER A C 1
ATOM 1507 O O . SER A 1 185 ? -14.218 -10.622 7.110 1.00 94.25 185 SER A O 1
ATOM 1509 N N . THR A 1 186 ? -13.978 -12.568 6.024 1.00 94.69 186 THR A N 1
ATOM 1510 C CA . THR A 1 186 ? -12.608 -12.345 5.555 1.00 94.69 186 THR A CA 1
ATOM 1511 C C . THR A 1 186 ? -12.649 -12.276 4.037 1.00 94.69 186 THR A C 1
ATOM 1513 O O . THR A 1 186 ? -13.067 -13.225 3.369 1.00 94.69 186 THR A O 1
ATOM 1516 N N . HIS A 1 187 ? -12.189 -11.165 3.471 1.00 93.88 187 HIS A N 1
ATOM 1517 C CA . HIS A 1 187 ? -12.327 -10.867 2.053 1.00 93.88 187 HIS A CA 1
ATOM 1518 C C . HIS A 1 187 ? -10.976 -10.577 1.414 1.00 93.88 187 HIS A C 1
ATOM 1520 O O . HIS A 1 187 ? -10.213 -9.727 1.874 1.00 93.88 187 HIS A O 1
ATOM 1526 N N . LEU A 1 188 ? -10.702 -11.247 0.297 1.00 88.44 188 LEU A N 1
ATOM 1527 C CA . LEU A 1 188 ? -9.654 -10.804 -0.603 1.00 88.44 188 LEU A CA 1
ATOM 1528 C C . LEU A 1 188 ? -10.170 -9.583 -1.356 1.00 88.44 188 LEU A C 1
ATOM 1530 O O . LEU A 1 188 ? -11.114 -9.677 -2.139 1.00 88.44 188 LEU A O 1
ATOM 1534 N N . PHE A 1 189 ? -9.545 -8.443 -1.110 1.00 90.38 189 PHE A N 1
ATOM 1535 C CA . PHE A 1 189 ? -9.934 -7.181 -1.705 1.00 90.38 189 PHE A CA 1
ATOM 1536 C C . PHE A 1 189 ? -8.666 -6.474 -2.173 1.00 90.38 189 PHE A C 1
ATOM 1538 O O . PHE A 1 189 ? -8.090 -5.708 -1.407 1.00 90.38 189 PHE A O 1
ATOM 1545 N N . PRO A 1 190 ? -8.173 -6.759 -3.390 1.00 85.69 190 PRO A N 1
ATOM 1546 C CA . PRO A 1 190 ? -6.906 -6.220 -3.867 1.00 85.69 190 PRO A CA 1
ATOM 1547 C C . PRO A 1 190 ? -6.983 -4.715 -4.133 1.00 85.69 190 PRO A C 1
ATOM 1549 O O . PRO A 1 190 ? -8.064 -4.128 -4.209 1.00 85.69 190 PRO A O 1
ATOM 1552 N N . SER A 1 191 ? -5.823 -4.071 -4.251 1.00 86.31 191 SER A N 1
ATOM 1553 C CA . SER A 1 191 ? -5.736 -2.662 -4.647 1.00 86.31 191 SER A CA 1
ATOM 1554 C C . SER A 1 191 ? -6.330 -2.432 -6.039 1.00 86.31 191 SER A C 1
ATOM 1556 O O . SER A 1 191 ? -6.218 -3.278 -6.925 1.00 86.31 191 SER A O 1
ATOM 1558 N N . GLY A 1 192 ? -6.947 -1.265 -6.224 1.00 85.69 192 GLY A N 1
ATOM 1559 C CA . GLY A 1 192 ? -7.434 -0.790 -7.517 1.00 85.69 192 GLY A CA 1
ATOM 1560 C C . GLY A 1 192 ? -6.511 0.258 -8.137 1.00 85.69 192 GLY A C 1
ATOM 1561 O O . GLY A 1 192 ? -5.448 0.570 -7.608 1.00 85.69 192 GLY A O 1
ATOM 1562 N N . VAL A 1 193 ? -6.950 0.827 -9.259 1.00 88.62 193 VAL A N 1
ATOM 1563 C CA . VAL A 1 193 ? -6.275 1.929 -9.955 1.00 88.62 193 VAL A CA 1
ATOM 1564 C C . VAL A 1 193 ? -7.305 2.946 -10.439 1.00 88.62 193 VAL A C 1
ATOM 1566 O O . VAL A 1 193 ? -8.401 2.580 -10.864 1.00 88.62 193 VAL A O 1
ATOM 1569 N N . GLU A 1 194 ? -6.951 4.228 -10.407 1.00 91.88 194 GLU A N 1
ATOM 1570 C CA . GLU A 1 194 ? -7.773 5.306 -10.961 1.00 91.88 194 GLU A CA 1
ATOM 1571 C C . GLU A 1 194 ? -7.586 5.362 -12.477 1.00 91.88 194 GLU A C 1
ATOM 1573 O O . GLU A 1 194 ? -6.683 6.014 -13.001 1.00 91.88 194 GLU A O 1
ATOM 1578 N N . THR A 1 195 ? -8.422 4.610 -13.193 1.00 91.62 195 THR A N 1
ATOM 1579 C CA . THR A 1 195 ? -8.246 4.348 -14.626 1.00 91.62 195 THR A CA 1
ATOM 1580 C C . THR A 1 195 ? -8.215 5.623 -15.470 1.00 91.62 195 THR A C 1
ATOM 1582 O O . THR A 1 195 ? -7.362 5.764 -16.342 1.00 91.62 195 THR A O 1
ATOM 1585 N N . GLU A 1 196 ? -9.094 6.581 -15.180 1.00 92.62 196 GLU A N 1
ATOM 1586 C CA . GLU A 1 196 ? -9.151 7.873 -15.877 1.00 92.62 196 GLU A CA 1
ATOM 1587 C C . GLU A 1 196 ? -7.890 8.720 -15.668 1.00 92.62 196 GLU A C 1
ATOM 1589 O O . GLU A 1 196 ? -7.469 9.442 -16.574 1.00 92.62 196 GLU A O 1
ATOM 1594 N N . HIS A 1 197 ? -7.259 8.618 -14.494 1.00 93.12 197 HIS A N 1
ATOM 1595 C CA . HIS A 1 197 ? -6.047 9.370 -14.176 1.00 93.12 197 HIS A CA 1
ATOM 1596 C C . HIS A 1 197 ? -4.875 8.931 -15.059 1.00 93.12 197 HIS A C 1
ATOM 1598 O O . HIS A 1 197 ? -4.258 9.757 -15.731 1.00 93.12 197 HIS A O 1
ATOM 1604 N N . TYR A 1 198 ? -4.627 7.622 -15.132 1.00 93.12 198 TYR A N 1
ATOM 1605 C CA . TYR A 1 198 ? -3.497 7.058 -15.881 1.00 93.12 198 TYR A CA 1
ATOM 1606 C C . TYR A 1 198 ? -3.765 6.882 -17.380 1.00 93.12 198 TYR A C 1
ATOM 1608 O O . TYR A 1 198 ? -2.821 6.830 -18.168 1.00 93.12 198 TYR A O 1
ATOM 1616 N N . ALA A 1 199 ? -5.027 6.843 -17.824 1.00 89.94 199 ALA A N 1
ATOM 1617 C CA . ALA A 1 199 ? -5.349 6.745 -19.252 1.00 89.94 199 ALA A CA 1
ATOM 1618 C C . ALA A 1 199 ? -4.791 7.928 -20.070 1.00 89.94 199 ALA A C 1
ATOM 1620 O O . ALA A 1 199 ? -4.487 7.765 -21.255 1.00 89.94 199 ALA A O 1
ATOM 1621 N N . LYS A 1 200 ? -4.581 9.087 -19.428 1.00 90.38 200 LYS A N 1
ATOM 1622 C CA . LYS A 1 200 ? -3.982 10.297 -20.021 1.00 90.38 200 LYS A CA 1
ATOM 1623 C C . LYS A 1 200 ? -2.581 10.060 -20.600 1.00 90.38 200 LYS A C 1
ATOM 1625 O O . LYS A 1 200 ? -2.187 10.748 -21.544 1.00 90.38 200 LYS A O 1
ATOM 1630 N N . SER A 1 201 ? -1.837 9.076 -20.086 1.00 89.06 201 SER A N 1
ATOM 1631 C CA . SER A 1 201 ? -0.508 8.729 -20.604 1.00 89.06 201 SER A CA 1
ATOM 1632 C C . SER A 1 201 ? -0.573 8.169 -22.028 1.00 89.06 201 SER A C 1
ATOM 1634 O O . SER A 1 201 ? 0.299 8.450 -22.848 1.00 89.06 201 SER A O 1
ATOM 1636 N N . ARG A 1 202 ? -1.636 7.423 -22.367 1.00 85.19 202 ARG A N 1
ATOM 1637 C CA . ARG A 1 202 ? -1.769 6.763 -23.677 1.00 85.19 202 ARG A CA 1
ATOM 1638 C C . ARG A 1 202 ? -1.901 7.760 -24.821 1.00 85.19 202 ARG A C 1
ATOM 1640 O O . ARG A 1 202 ? -1.274 7.585 -25.860 1.00 85.19 202 ARG A O 1
ATOM 1647 N N . SER A 1 203 ? -2.704 8.804 -24.625 1.00 80.06 203 SER A N 1
ATOM 1648 C CA . SER A 1 203 ? -2.959 9.835 -25.638 1.00 80.06 203 SER A CA 1
ATOM 1649 C C . SER A 1 203 ? -1.790 10.797 -25.838 1.00 80.06 203 SER A C 1
ATOM 1651 O O . SER A 1 203 ? -1.795 11.564 -26.795 1.00 80.06 203 SER A O 1
ATOM 1653 N N . SER A 1 204 ? -0.810 10.775 -24.935 1.00 84.00 204 SER A N 1
ATOM 1654 C CA . SER A 1 204 ? 0.223 11.808 -24.842 1.00 84.00 204 SER A CA 1
ATOM 1655 C C . SER A 1 204 ? 1.618 11.302 -25.213 1.00 84.00 204 SER A C 1
ATOM 1657 O O . SER A 1 204 ? 2.572 12.063 -25.080 1.00 84.00 204 SER A O 1
ATOM 1659 N N . ARG A 1 205 ? 1.746 10.046 -25.679 1.00 78.94 205 ARG A N 1
ATOM 1660 C CA . ARG A 1 205 ? 3.028 9.422 -26.050 1.00 78.94 205 ARG A CA 1
ATOM 1661 C C . ARG A 1 205 ? 3.795 10.215 -27.099 1.00 78.94 205 ARG A C 1
ATOM 1663 O O . ARG A 1 205 ? 3.240 10.634 -28.112 1.00 78.94 205 ARG A O 1
ATOM 1670 N N . ARG A 1 206 ? 5.098 10.366 -26.857 1.00 78.94 206 ARG A N 1
ATOM 1671 C CA . ARG A 1 206 ? 6.025 11.123 -27.703 1.00 78.94 206 ARG A CA 1
ATOM 1672 C C . ARG A 1 206 ? 7.143 10.215 -28.199 1.00 78.94 206 ARG A C 1
ATOM 1674 O O . ARG A 1 206 ? 7.554 9.293 -27.502 1.00 78.94 206 ARG A O 1
ATOM 1681 N N . SER A 1 207 ? 7.628 10.492 -29.407 1.00 77.88 207 SER A N 1
ATOM 1682 C CA . SER A 1 207 ? 8.868 9.893 -29.909 1.00 77.88 207 SER A CA 1
ATOM 1683 C C . SER A 1 207 ? 10.052 10.456 -29.130 1.00 77.88 207 SER A C 1
ATOM 1685 O O . SER A 1 207 ? 10.045 11.638 -28.781 1.00 77.88 207 SER A O 1
ATOM 1687 N N . ARG A 1 208 ? 11.061 9.624 -28.872 1.00 80.50 208 ARG A N 1
ATOM 1688 C CA . ARG A 1 208 ? 12.256 9.993 -28.108 1.00 80.50 208 ARG A CA 1
ATOM 1689 C C . ARG A 1 208 ? 13.501 9.422 -28.766 1.00 80.50 208 ARG A C 1
ATOM 1691 O O . ARG A 1 208 ? 13.428 8.388 -29.425 1.00 80.50 208 ARG A O 1
ATOM 1698 N N . ASP A 1 209 ? 14.619 10.108 -28.561 1.00 85.06 209 ASP A N 1
ATOM 1699 C CA . ASP A 1 209 ? 15.905 9.734 -29.158 1.00 85.06 209 ASP A CA 1
ATOM 1700 C C . ASP A 1 209 ? 16.529 8.522 -28.456 1.00 85.06 209 ASP A C 1
ATOM 1702 O O . ASP A 1 209 ? 17.174 7.694 -29.097 1.00 85.06 209 ASP A O 1
ATOM 1706 N N . ARG A 1 210 ? 16.307 8.403 -27.141 1.00 90.62 210 ARG A N 1
ATOM 1707 C CA . ARG A 1 210 ? 16.729 7.263 -26.322 1.00 90.62 210 ARG A CA 1
ATOM 1708 C C . ARG A 1 210 ? 15.522 6.494 -25.814 1.00 90.62 210 ARG A C 1
ATOM 1710 O O . ARG A 1 210 ? 14.493 7.082 -25.478 1.00 90.62 210 ARG A O 1
ATOM 1717 N N . GLN A 1 211 ? 15.681 5.176 -25.743 1.00 93.81 211 GLN A N 1
ATOM 1718 C CA . GLN A 1 211 ? 14.705 4.314 -25.090 1.00 93.81 211 GLN A CA 1
ATOM 1719 C C . GLN A 1 211 ? 14.764 4.538 -23.579 1.00 93.81 211 GLN A C 1
ATOM 1721 O O . GLN A 1 211 ? 15.836 4.813 -23.045 1.00 93.81 211 GLN A O 1
ATOM 1726 N N . ALA A 1 212 ? 13.640 4.402 -22.879 1.00 95.56 212 ALA A N 1
ATOM 1727 C CA . ALA A 1 212 ? 13.646 4.475 -21.424 1.00 95.56 212 ALA A CA 1
ATOM 1728 C C . ALA A 1 212 ? 12.810 3.402 -20.751 1.00 95.56 212 ALA A C 1
ATOM 1730 O O . ALA A 1 212 ? 11.694 3.085 -21.169 1.00 95.56 212 ALA A O 1
ATOM 1731 N N . ALA A 1 213 ? 13.340 2.920 -19.637 1.00 96.25 213 ALA A N 1
ATOM 1732 C CA . ALA A 1 213 ? 12.635 2.085 -18.690 1.00 96.25 213 ALA A CA 1
ATOM 1733 C C . ALA A 1 213 ? 12.467 2.833 -17.363 1.00 96.25 213 ALA A C 1
ATOM 1735 O O . ALA A 1 213 ? 13.242 3.740 -17.053 1.00 96.25 213 ALA A O 1
ATOM 1736 N N . GLY A 1 214 ? 11.471 2.480 -16.552 1.00 96.19 214 GLY A N 1
ATOM 1737 C CA . GLY A 1 214 ? 11.330 3.148 -15.260 1.00 96.19 214 GLY A CA 1
ATOM 1738 C C . GLY A 1 214 ? 10.486 2.431 -14.226 1.00 96.19 214 GLY A C 1
ATOM 1739 O O . GLY A 1 214 ? 9.578 1.675 -14.555 1.00 96.19 214 GLY A O 1
ATOM 1740 N N . TYR A 1 215 ? 10.800 2.696 -12.963 1.00 96.94 215 TYR A N 1
ATOM 1741 C CA . TYR A 1 215 ? 10.037 2.272 -11.795 1.00 96.94 215 TYR A CA 1
ATOM 1742 C C . TYR A 1 215 ? 9.456 3.506 -11.103 1.00 96.94 215 TYR A C 1
ATOM 1744 O O . TYR A 1 215 ? 10.154 4.493 -10.890 1.00 96.94 215 TYR A O 1
ATOM 1752 N N . VAL A 1 216 ? 8.186 3.429 -10.723 1.00 95.44 216 VAL A N 1
ATOM 1753 C CA . VAL A 1 216 ? 7.441 4.420 -9.953 1.00 95.44 216 VAL A CA 1
ATOM 1754 C C . VAL A 1 216 ? 7.002 3.770 -8.650 1.00 95.44 216 VAL A C 1
ATOM 1756 O O . VAL A 1 216 ? 6.223 2.823 -8.669 1.00 95.44 216 VAL A O 1
ATOM 1759 N N . GLY A 1 217 ? 7.448 4.289 -7.513 1.00 92.38 217 GLY A N 1
ATOM 1760 C CA . GLY A 1 217 ? 7.099 3.760 -6.197 1.00 92.38 217 GLY A CA 1
ATOM 1761 C C . GLY A 1 217 ? 8.114 4.151 -5.133 1.00 92.38 217 GLY A C 1
ATOM 1762 O O . GLY A 1 217 ? 9.096 4.832 -5.413 1.00 92.38 217 GLY A O 1
ATOM 1763 N N . VAL A 1 218 ? 7.884 3.713 -3.897 1.00 91.94 218 VAL A N 1
ATOM 1764 C CA . VAL A 1 218 ? 8.867 3.907 -2.823 1.00 91.94 218 VAL A CA 1
ATOM 1765 C C . VAL A 1 218 ? 10.153 3.156 -3.186 1.00 91.94 218 VAL A C 1
ATOM 1767 O O . VAL A 1 218 ? 10.099 2.008 -3.638 1.00 91.94 218 VAL A O 1
ATOM 1770 N N . LEU A 1 219 ? 11.286 3.837 -3.030 1.00 93.00 219 LEU A N 1
ATOM 1771 C CA . LEU A 1 219 ? 12.632 3.319 -3.241 1.00 93.00 219 LEU A CA 1
ATOM 1772 C C . LEU A 1 219 ? 13.174 2.832 -1.891 1.00 93.00 219 LEU A C 1
ATOM 1774 O O . LEU A 1 219 ? 13.659 3.636 -1.092 1.00 93.00 219 LEU A O 1
ATOM 1778 N N . ASP A 1 220 ? 13.034 1.533 -1.623 1.00 89.44 220 ASP A N 1
ATOM 1779 C CA . ASP A 1 220 ? 13.398 0.903 -0.348 1.00 89.44 220 ASP A CA 1
ATOM 1780 C C . ASP A 1 220 ? 14.048 -0.487 -0.534 1.00 89.44 220 ASP A C 1
ATOM 1782 O O . ASP A 1 220 ? 14.420 -0.881 -1.642 1.00 89.44 220 ASP A O 1
ATOM 1786 N N . GLU A 1 221 ? 14.198 -1.237 0.561 1.00 85.25 221 GLU A N 1
ATOM 1787 C CA . GLU A 1 221 ? 14.792 -2.585 0.605 1.00 85.25 221 GLU A CA 1
ATOM 1788 C C . GLU A 1 221 ? 14.051 -3.653 -0.226 1.00 85.25 221 GLU A C 1
ATOM 1790 O O . GLU A 1 221 ? 14.562 -4.762 -0.408 1.00 85.25 221 GLU A O 1
ATOM 1795 N N . ARG A 1 222 ? 12.857 -3.348 -0.753 1.00 87.38 222 ARG A N 1
ATOM 1796 C CA . ARG A 1 222 ? 12.127 -4.249 -1.654 1.00 87.38 222 ARG A CA 1
ATOM 1797 C C . ARG A 1 222 ? 12.695 -4.247 -3.066 1.00 87.38 222 ARG A C 1
ATOM 1799 O O . ARG A 1 222 ? 12.389 -5.172 -3.812 1.00 87.38 222 ARG A O 1
ATOM 1806 N N . LEU A 1 223 ? 13.476 -3.242 -3.462 1.00 92.19 223 LEU A N 1
ATOM 1807 C CA . LEU A 1 223 ? 14.097 -3.190 -4.786 1.00 92.19 223 LEU A CA 1
ATOM 1808 C C . LEU A 1 223 ? 15.401 -3.989 -4.832 1.00 92.19 223 LEU A C 1
ATOM 1810 O O . LEU A 1 223 ? 16.214 -3.954 -3.912 1.00 92.19 223 LEU A O 1
ATOM 1814 N N . ASP A 1 224 ? 15.612 -4.694 -5.940 1.00 93.31 224 ASP A N 1
ATOM 1815 C CA . ASP A 1 224 ? 16.857 -5.397 -6.224 1.00 93.31 224 ASP A CA 1
ATOM 1816 C C . ASP A 1 224 ? 17.876 -4.424 -6.827 1.00 93.31 224 ASP A C 1
ATOM 1818 O O . ASP A 1 224 ? 17.952 -4.212 -8.041 1.00 93.31 224 ASP A O 1
ATOM 1822 N N . TRP A 1 225 ? 18.654 -3.794 -5.949 1.00 94.19 225 TRP A N 1
ATOM 1823 C CA . TRP A 1 225 ? 19.663 -2.811 -6.337 1.00 94.19 225 TRP A CA 1
ATOM 1824 C C . TRP A 1 225 ? 20.769 -3.401 -7.221 1.00 94.19 225 TRP A C 1
ATOM 1826 O O . TRP A 1 225 ? 21.282 -2.692 -8.087 1.00 94.19 225 TRP A O 1
ATOM 1836 N N . SER A 1 226 ? 21.105 -4.688 -7.056 1.00 93.44 226 SER A N 1
ATOM 1837 C CA . SER A 1 226 ? 22.102 -5.359 -7.904 1.00 93.44 226 SER A CA 1
ATOM 1838 C C . SER A 1 226 ? 21.556 -5.563 -9.311 1.00 93.44 226 SER A C 1
ATOM 1840 O O . SER A 1 226 ? 22.212 -5.196 -10.283 1.00 93.44 226 SER A O 1
ATOM 1842 N N . LEU A 1 227 ? 20.319 -6.054 -9.429 1.00 93.62 227 LEU A N 1
ATOM 1843 C CA . LEU A 1 227 ? 19.644 -6.223 -10.715 1.00 93.62 227 LEU A CA 1
ATOM 1844 C C . LEU A 1 227 ? 19.508 -4.893 -11.463 1.00 93.62 227 LEU A C 1
ATOM 1846 O O . LEU A 1 227 ? 19.760 -4.833 -12.665 1.00 93.62 227 LEU A O 1
ATOM 1850 N N . ILE A 1 228 ? 19.131 -3.820 -10.761 1.00 96.31 228 ILE A N 1
ATOM 1851 C CA . ILE A 1 228 ? 19.046 -2.474 -11.343 1.00 96.31 228 ILE A CA 1
ATOM 1852 C C . ILE A 1 228 ? 20.415 -2.036 -11.882 1.00 96.31 228 ILE A C 1
ATOM 1854 O O . ILE A 1 228 ? 20.494 -1.518 -12.997 1.00 96.31 228 ILE A O 1
ATOM 1858 N N . ALA A 1 229 ? 21.490 -2.258 -11.121 1.00 96.06 229 ALA A N 1
ATOM 1859 C CA . ALA A 1 229 ? 22.845 -1.916 -11.541 1.00 96.06 229 ALA A CA 1
ATOM 1860 C C . ALA A 1 229 ? 23.284 -2.723 -12.774 1.00 96.06 229 ALA A C 1
ATOM 1862 O O . ALA A 1 229 ? 23.754 -2.159 -13.759 1.00 96.06 229 ALA A O 1
ATOM 1863 N N . GLU A 1 230 ? 23.107 -4.040 -12.757 1.00 95.44 230 GLU A N 1
ATOM 1864 C CA . GLU A 1 230 ? 23.476 -4.908 -13.878 1.00 95.44 230 GLU A CA 1
ATOM 1865 C C . GLU A 1 230 ? 22.691 -4.559 -15.147 1.00 95.44 230 GLU A C 1
ATOM 1867 O O . GLU A 1 230 ? 23.268 -4.465 -16.231 1.00 95.44 230 GLU A O 1
ATOM 1872 N N . MET A 1 231 ? 21.394 -4.274 -15.011 1.00 94.75 231 MET A N 1
ATOM 1873 C CA . MET A 1 231 ? 20.543 -3.825 -16.112 1.00 94.75 231 MET A CA 1
ATOM 1874 C C . MET A 1 231 ? 21.006 -2.482 -16.688 1.00 94.75 231 MET A C 1
ATOM 1876 O O . MET A 1 231 ? 21.086 -2.348 -17.908 1.00 94.75 231 MET A O 1
ATOM 1880 N N . ALA A 1 232 ? 21.350 -1.508 -15.840 1.00 96.56 232 ALA A N 1
ATOM 1881 C CA . ALA A 1 232 ? 21.885 -0.222 -16.289 1.00 96.56 232 ALA A CA 1
ATOM 1882 C C . ALA A 1 232 ? 23.188 -0.381 -17.081 1.00 96.56 232 ALA A C 1
ATOM 1884 O O . ALA A 1 232 ? 23.341 0.246 -18.131 1.00 96.56 232 ALA A O 1
ATOM 1885 N N . ALA A 1 233 ? 24.066 -1.289 -16.643 1.00 96.62 233 ALA A N 1
ATOM 1886 C CA . ALA A 1 233 ? 25.332 -1.558 -17.321 1.00 96.62 233 ALA A CA 1
ATOM 1887 C C . ALA A 1 233 ? 25.128 -2.279 -18.661 1.00 96.62 233 ALA A C 1
ATOM 1889 O O . ALA A 1 233 ? 25.858 -2.031 -19.619 1.00 96.62 233 ALA A O 1
ATOM 1890 N N . ALA A 1 234 ? 24.133 -3.166 -18.733 1.00 95.56 234 ALA A N 1
ATOM 1891 C CA . ALA A 1 234 ? 23.799 -3.915 -19.939 1.00 95.56 234 ALA A CA 1
ATOM 1892 C C . ALA A 1 234 ? 23.065 -3.075 -21.000 1.00 95.56 234 ALA A C 1
ATOM 1894 O O . ALA A 1 234 ? 23.070 -3.446 -22.173 1.00 95.56 234 ALA A O 1
ATOM 1895 N N . LEU A 1 235 ? 22.441 -1.958 -20.607 1.00 94.69 235 LEU A N 1
ATOM 1896 C CA . LEU A 1 235 ? 21.634 -1.097 -21.478 1.00 94.69 235 LEU A CA 1
ATOM 1897 C C . LEU A 1 235 ? 22.171 0.350 -21.517 1.00 94.69 235 LEU A C 1
ATOM 1899 O O . LEU A 1 235 ? 21.437 1.282 -21.180 1.00 94.69 2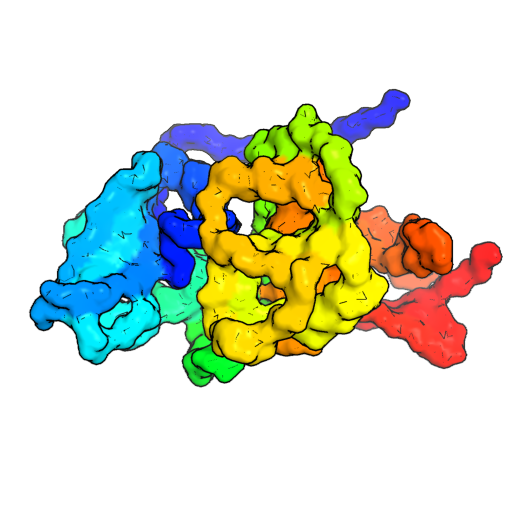35 LEU A O 1
ATOM 1903 N N . PRO A 1 236 ? 23.427 0.583 -21.949 1.00 95.62 236 PRO A N 1
ATOM 1904 C CA . PRO A 1 236 ? 24.069 1.900 -21.862 1.00 95.62 236 PRO A CA 1
ATOM 1905 C C . PRO A 1 236 ? 23.384 2.991 -22.701 1.00 95.62 236 PRO A C 1
ATOM 1907 O O . PRO A 1 236 ? 23.531 4.172 -22.386 1.00 95.62 236 PRO A O 1
ATOM 1910 N N . ASP A 1 237 ? 22.618 2.606 -23.729 1.00 94.94 237 ASP A N 1
ATOM 1911 C CA . ASP A 1 237 ? 21.875 3.510 -24.622 1.00 94.94 237 ASP A CA 1
ATOM 1912 C C . ASP A 1 237 ? 20.431 3.783 -24.158 1.00 94.94 237 ASP A C 1
ATOM 1914 O O . ASP A 1 237 ? 19.744 4.643 -24.712 1.00 94.94 237 ASP A O 1
ATOM 1918 N N . TRP A 1 238 ? 19.970 3.107 -23.103 1.00 96.38 238 TRP A N 1
ATOM 1919 C CA . TRP A 1 238 ? 18.669 3.361 -22.475 1.00 96.38 238 TRP A CA 1
ATOM 1920 C C . TRP A 1 238 ? 18.809 4.358 -21.337 1.00 96.38 238 TRP A C 1
ATOM 1922 O O . TRP A 1 238 ? 19.886 4.439 -20.766 1.00 96.38 238 TRP A O 1
ATOM 1932 N N . ASP A 1 239 ? 17.743 5.072 -20.991 1.00 97.06 239 ASP A N 1
ATOM 1933 C CA . ASP A 1 239 ? 17.598 5.786 -19.721 1.00 97.06 239 ASP A CA 1
ATOM 1934 C C . ASP A 1 239 ? 16.782 4.939 -18.731 1.00 97.06 239 ASP A C 1
ATOM 1936 O O . ASP A 1 239 ? 15.746 4.374 -19.083 1.00 97.06 239 ASP A O 1
ATOM 1940 N N . ILE A 1 240 ? 17.230 4.839 -17.479 1.00 97.69 240 ILE A N 1
ATOM 1941 C CA . ILE A 1 240 ? 16.539 4.099 -16.416 1.00 97.69 240 ILE A CA 1
ATOM 1942 C C . ILE A 1 240 ? 16.111 5.081 -15.332 1.00 97.69 240 ILE A C 1
ATOM 1944 O O . ILE A 1 240 ? 16.939 5.609 -14.594 1.00 97.69 240 ILE A O 1
ATOM 1948 N N . ASN A 1 241 ? 14.804 5.306 -15.226 1.00 97.12 241 ASN A N 1
ATOM 1949 C CA . ASN A 1 241 ? 14.219 6.303 -14.334 1.00 97.12 241 ASN A CA 1
ATOM 1950 C C . ASN A 1 241 ? 13.618 5.647 -13.085 1.00 97.12 241 ASN A C 1
ATOM 1952 O O . ASN A 1 241 ? 12.636 4.909 -13.168 1.00 97.12 241 ASN A O 1
ATOM 1956 N N . LEU A 1 242 ? 14.175 5.940 -11.912 1.00 97.56 242 LEU A N 1
ATOM 1957 C CA . LEU A 1 242 ? 13.645 5.536 -10.611 1.00 97.56 242 LEU A CA 1
ATOM 1958 C C . LEU A 1 242 ? 12.934 6.727 -9.961 1.00 97.56 242 LEU A C 1
ATOM 1960 O O . LEU A 1 242 ? 13.549 7.738 -9.618 1.00 97.56 242 LEU A O 1
ATOM 1964 N N . ILE A 1 243 ? 11.616 6.614 -9.821 1.00 96.25 243 ILE A N 1
ATOM 1965 C CA . ILE A 1 243 ? 10.707 7.716 -9.503 1.00 96.25 243 ILE A CA 1
ATOM 1966 C C . ILE A 1 243 ? 10.002 7.424 -8.181 1.00 96.25 243 ILE A C 1
ATOM 1968 O O . ILE A 1 243 ? 9.163 6.530 -8.097 1.00 96.25 243 ILE A O 1
ATOM 1972 N N . GLY A 1 244 ? 10.295 8.216 -7.156 1.00 94.19 244 GLY A N 1
ATOM 1973 C CA . GLY A 1 244 ? 9.608 8.147 -5.873 1.00 94.19 244 GLY A CA 1
ATOM 1974 C C . GLY A 1 244 ? 10.497 8.477 -4.676 1.00 94.19 244 GLY A C 1
ATOM 1975 O O . GLY A 1 244 ? 11.696 8.733 -4.823 1.00 94.19 244 GLY A O 1
ATOM 1976 N N . PRO A 1 245 ? 9.899 8.534 -3.475 1.00 93.12 245 PRO A N 1
ATOM 1977 C CA . PRO A 1 245 ? 10.621 8.841 -2.250 1.00 93.12 245 PRO A CA 1
ATOM 1978 C C . PRO A 1 245 ? 11.567 7.700 -1.868 1.00 93.12 245 PRO A C 1
ATOM 1980 O O . PRO A 1 245 ? 11.256 6.526 -2.069 1.00 93.12 245 PRO A O 1
ATOM 1983 N N . MET A 1 246 ? 12.698 8.059 -1.268 1.00 90.25 246 MET A N 1
ATOM 1984 C CA . MET A 1 246 ? 13.689 7.116 -0.758 1.00 90.25 246 MET A CA 1
ATOM 1985 C C . MET A 1 246 ? 13.508 6.923 0.738 1.00 90.25 246 MET A C 1
ATOM 1987 O O . MET A 1 246 ? 13.481 7.899 1.486 1.00 90.25 246 MET A O 1
ATOM 1991 N N . ILE A 1 247 ? 13.373 5.671 1.164 1.00 86.06 247 ILE A N 1
ATOM 1992 C CA . ILE A 1 247 ? 13.152 5.309 2.563 1.00 86.06 247 ILE A CA 1
ATOM 1993 C C . ILE A 1 247 ? 14.029 4.113 2.915 1.00 86.06 247 ILE A C 1
ATOM 1995 O O . ILE A 1 247 ? 14.093 3.151 2.158 1.00 86.06 247 ILE A O 1
ATOM 1999 N N . LYS A 1 248 ? 14.660 4.155 4.098 1.00 77.25 248 LYS A N 1
ATOM 2000 C CA . LYS A 1 248 ? 15.416 3.029 4.684 1.00 77.25 248 LYS A CA 1
ATOM 2001 C C . LYS A 1 248 ? 16.537 2.479 3.783 1.00 77.25 248 LYS A C 1
ATOM 2003 O O . LYS A 1 248 ? 16.925 1.325 3.911 1.00 77.25 248 LYS A O 1
ATOM 2008 N N . VAL A 1 249 ? 17.077 3.309 2.894 1.00 81.88 249 VAL A N 1
ATOM 2009 C CA . VAL A 1 249 ? 18.238 2.987 2.056 1.00 81.88 249 VAL A CA 1
ATOM 2010 C C . VAL A 1 249 ? 19.237 4.126 2.179 1.00 81.88 249 VAL A C 1
ATOM 2012 O O . VAL A 1 249 ? 18.851 5.293 2.132 1.00 81.88 249 VAL A O 1
ATOM 2015 N N . ASP A 1 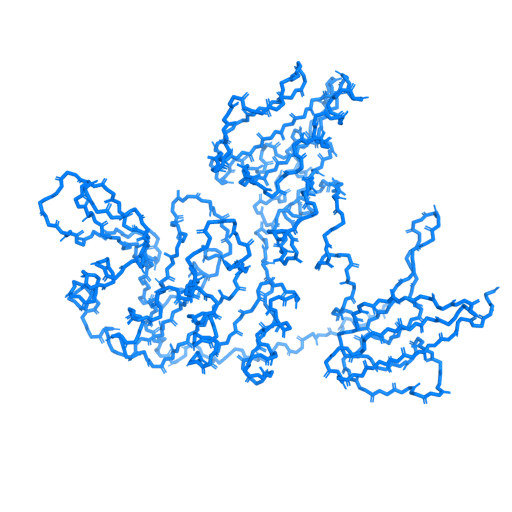250 ? 20.513 3.787 2.354 1.00 83.69 250 ASP A N 1
ATOM 2016 C CA . ASP A 1 250 ? 21.598 4.765 2.361 1.00 83.69 250 ASP A CA 1
ATOM 2017 C C . ASP A 1 250 ? 21.828 5.271 0.924 1.00 83.69 250 ASP A C 1
ATOM 2019 O O . ASP A 1 250 ? 22.244 4.480 0.068 1.00 83.69 250 ASP A O 1
ATOM 2023 N N . PRO A 1 251 ? 21.617 6.570 0.631 1.00 83.31 251 PRO A N 1
ATOM 2024 C CA . PRO A 1 251 ? 21.814 7.115 -0.710 1.00 83.31 251 PRO A CA 1
ATOM 2025 C C . PRO A 1 251 ? 23.234 6.917 -1.253 1.00 83.31 251 PRO A C 1
ATOM 2027 O O . PRO A 1 251 ? 23.444 6.910 -2.466 1.00 83.31 251 PRO A O 1
ATOM 2030 N N . THR A 1 252 ? 24.231 6.767 -0.375 1.00 85.94 252 THR A N 1
ATOM 2031 C CA . THR A 1 252 ? 25.622 6.540 -0.781 1.00 85.94 252 THR A CA 1
ATOM 2032 C C . THR A 1 252 ? 25.867 5.119 -1.284 1.00 85.94 252 THR A C 1
ATOM 2034 O O . THR A 1 252 ? 26.771 4.921 -2.097 1.00 85.94 252 THR A O 1
ATOM 2037 N N . SER A 1 253 ? 25.028 4.165 -0.865 1.00 87.00 253 SER A N 1
ATOM 2038 C CA . SER A 1 253 ? 25.091 2.752 -1.256 1.00 87.00 253 SER A CA 1
ATOM 2039 C C . SER A 1 253 ? 24.443 2.457 -2.613 1.00 87.00 253 SER A C 1
ATOM 2041 O O . SER A 1 253 ? 24.612 1.367 -3.159 1.00 87.00 253 SER A O 1
ATOM 2043 N N . LEU A 1 254 ? 23.706 3.421 -3.170 1.00 91.75 254 LEU A N 1
ATOM 2044 C CA . LEU A 1 254 ? 22.946 3.232 -4.399 1.00 91.75 254 LEU A CA 1
ATOM 2045 C C . LEU A 1 254 ? 23.842 3.078 -5.630 1.00 91.75 254 LEU A C 1
ATOM 2047 O O . LEU A 1 254 ? 24.874 3.753 -5.735 1.00 91.75 254 LEU A O 1
ATOM 2051 N N . PRO A 1 255 ? 23.426 2.258 -6.613 1.00 94.56 255 PRO A N 1
ATOM 2052 C CA . PRO A 1 255 ? 24.155 2.133 -7.860 1.00 94.56 255 PRO A CA 1
ATOM 2053 C C . PRO A 1 255 ? 24.184 3.467 -8.607 1.00 94.56 255 PRO A C 1
ATOM 2055 O O . PRO A 1 255 ? 23.187 4.190 -8.688 1.00 94.56 255 PRO A O 1
ATOM 2058 N N . LYS A 1 256 ? 25.352 3.788 -9.166 1.00 94.88 256 LYS A N 1
ATOM 2059 C CA . LYS A 1 256 ? 25.598 5.015 -9.927 1.00 94.88 256 LYS A CA 1
ATOM 2060 C C . LYS A 1 256 ? 26.057 4.642 -11.322 1.00 94.88 256 LYS A C 1
ATOM 2062 O O . LYS A 1 256 ? 27.121 4.047 -11.473 1.00 94.88 256 LYS A O 1
ATOM 2067 N N . GLN A 1 257 ? 25.265 5.008 -12.322 1.00 95.56 257 GLN A N 1
ATOM 2068 C CA . GLN A 1 257 ? 25.615 4.866 -13.731 1.00 95.56 257 GLN A CA 1
ATOM 2069 C C . GLN A 1 257 ? 25.139 6.085 -14.523 1.00 95.56 257 GLN A C 1
ATOM 2071 O O . GLN A 1 257 ? 24.177 6.725 -14.098 1.00 95.56 257 GLN A O 1
ATOM 2076 N N . PRO A 1 258 ? 25.783 6.423 -15.657 1.00 96.62 258 PRO A N 1
ATOM 2077 C CA . PRO A 1 258 ? 25.437 7.617 -16.436 1.00 96.62 258 PRO A CA 1
ATOM 2078 C C . PRO A 1 258 ? 23.987 7.652 -16.935 1.00 96.62 258 PRO A C 1
ATOM 2080 O O . PRO A 1 258 ? 23.467 8.723 -17.229 1.00 96.62 258 PRO A O 1
ATOM 2083 N N . ASN A 1 259 ? 23.357 6.486 -17.046 1.00 97.44 259 ASN A N 1
ATOM 2084 C CA . ASN A 1 259 ? 22.003 6.293 -17.539 1.00 97.44 259 ASN A CA 1
ATOM 20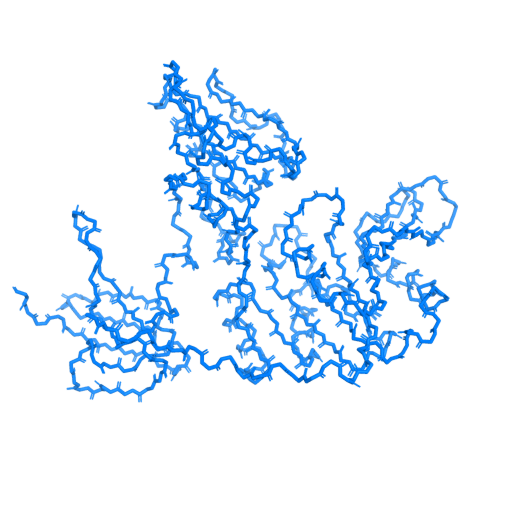85 C C . ASN A 1 259 ? 20.981 5.929 -16.448 1.00 97.44 259 ASN A C 1
ATOM 2087 O O . ASN A 1 259 ? 19.858 5.546 -16.771 1.00 97.44 259 ASN A O 1
ATOM 2091 N N . LEU A 1 260 ? 21.361 6.002 -15.170 1.00 97.44 260 LEU A N 1
ATOM 2092 C CA . LEU A 1 260 ? 20.483 5.690 -14.046 1.00 97.44 260 LEU A CA 1
ATOM 2093 C C . LEU A 1 260 ? 20.105 6.974 -13.302 1.00 97.44 260 LEU A C 1
ATOM 2095 O O . LEU A 1 260 ? 20.954 7.617 -12.683 1.00 97.44 260 LEU A O 1
ATOM 2099 N N . HIS A 1 261 ? 18.819 7.317 -13.338 1.00 96.81 261 HIS A N 1
ATOM 2100 C CA . HIS A 1 261 ? 18.290 8.593 -12.860 1.00 96.81 261 HIS A CA 1
ATOM 2101 C C . HIS A 1 261 ? 17.356 8.388 -11.667 1.00 96.81 261 HIS A C 1
ATOM 2103 O O . HIS A 1 261 ? 16.411 7.606 -11.736 1.00 96.81 261 HIS A O 1
ATOM 2109 N N . TYR A 1 262 ? 17.582 9.133 -10.585 1.00 96.31 262 TYR A N 1
ATOM 2110 C CA . TYR A 1 262 ? 16.729 9.134 -9.392 1.00 96.31 262 TYR A CA 1
ATOM 2111 C C . TYR A 1 262 ? 15.946 10.448 -9.338 1.00 96.31 262 TYR A C 1
ATOM 2113 O O . TYR A 1 262 ? 16.525 11.503 -9.089 1.00 96.31 262 TYR A O 1
ATOM 2121 N N . LEU A 1 263 ? 14.633 10.401 -9.579 1.00 95.25 263 LEU A N 1
ATOM 2122 C CA . LEU A 1 263 ? 13.798 11.607 -9.719 1.00 95.25 263 LEU A CA 1
ATOM 2123 C C . LEU A 1 263 ? 13.151 12.075 -8.407 1.00 95.25 263 LEU A C 1
ATOM 2125 O O . LEU A 1 263 ? 12.487 13.112 -8.381 1.00 95.25 263 LEU A O 1
ATOM 2129 N N . GLY A 1 264 ? 13.332 11.321 -7.321 1.00 94.00 264 GLY A N 1
ATOM 2130 C CA . GLY A 1 264 ? 12.764 11.636 -6.011 1.00 94.00 264 GLY A CA 1
ATOM 2131 C C . GLY A 1 264 ? 11.234 11.579 -5.978 1.00 94.00 264 GLY A C 1
ATOM 2132 O O . GLY A 1 264 ? 10.583 11.074 -6.895 1.00 94.00 264 GLY A O 1
ATOM 2133 N N . MET A 1 265 ? 10.652 12.080 -4.886 1.00 93.69 265 MET A N 1
ATOM 2134 C CA . MET A 1 265 ? 9.200 12.129 -4.709 1.00 93.69 265 MET A CA 1
ATOM 2135 C C . MET A 1 265 ? 8.559 13.061 -5.741 1.00 93.69 265 MET A C 1
ATOM 2137 O O . MET A 1 265 ? 9.022 14.180 -5.954 1.00 93.69 265 MET A O 1
ATOM 2141 N N . GLN A 1 266 ? 7.472 12.598 -6.354 1.00 94.19 266 GLN A N 1
ATOM 2142 C CA . GLN A 1 266 ? 6.713 13.343 -7.353 1.00 94.19 266 GLN A CA 1
ATOM 2143 C C . GLN A 1 266 ? 5.248 13.451 -6.913 1.00 94.19 266 GLN A C 1
ATOM 2145 O O . GLN A 1 266 ? 4.727 12.483 -6.351 1.00 94.19 266 GLN A O 1
ATOM 2150 N N . PRO A 1 267 ? 4.571 14.588 -7.170 1.00 93.00 267 PRO A N 1
ATOM 2151 C CA . PRO A 1 267 ? 3.134 14.710 -6.946 1.00 93.00 267 PRO A CA 1
ATOM 2152 C C . PRO A 1 267 ? 2.358 13.640 -7.717 1.00 93.00 267 PRO A C 1
ATOM 2154 O O . PRO A 1 267 ? 2.701 13.326 -8.862 1.00 93.00 267 PRO A O 1
ATOM 2157 N N . TYR A 1 268 ? 1.297 13.107 -7.110 1.00 91.94 268 TYR A N 1
ATOM 2158 C CA . TYR A 1 268 ? 0.495 12.030 -7.697 1.00 91.94 268 TYR A CA 1
ATOM 2159 C C . TYR A 1 268 ? -0.079 12.409 -9.071 1.00 91.94 268 TYR A C 1
ATOM 2161 O O . TYR A 1 268 ? -0.130 11.595 -9.997 1.00 91.94 268 TYR A O 1
ATOM 2169 N N . GLU A 1 269 ? -0.439 13.681 -9.232 1.00 93.00 269 GLU A N 1
ATOM 2170 C CA . GLU A 1 269 ? -1.046 14.240 -10.435 1.00 93.00 269 GLU A CA 1
ATOM 2171 C C . GLU A 1 269 ? -0.090 14.218 -11.633 1.00 93.00 269 GLU A C 1
ATOM 2173 O O . GLU A 1 269 ? -0.543 14.144 -12.773 1.00 93.00 269 GLU A O 1
ATOM 2178 N N . LYS A 1 270 ? 1.226 14.248 -11.375 1.00 93.56 270 LYS A N 1
ATOM 2179 C CA . LYS A 1 270 ? 2.278 14.254 -12.401 1.00 93.56 270 LYS A CA 1
ATOM 2180 C C . LYS A 1 270 ? 2.718 12.860 -12.832 1.00 93.56 270 LYS A C 1
ATOM 2182 O O . LYS A 1 270 ? 3.381 12.724 -13.858 1.00 93.56 270 LYS A O 1
ATOM 2187 N N . LEU A 1 271 ? 2.367 11.815 -12.081 1.00 93.81 271 LEU A N 1
ATOM 2188 C CA . LEU A 1 271 ? 2.801 10.452 -12.399 1.00 93.81 271 LEU A CA 1
ATOM 2189 C C . LEU A 1 271 ? 2.389 9.996 -13.812 1.00 93.81 271 LEU A C 1
ATOM 2191 O O . LEU A 1 271 ? 3.236 9.409 -14.485 1.00 93.81 271 LEU A O 1
ATOM 2195 N N . PRO A 1 272 ? 1.172 10.290 -14.325 1.00 94.06 272 PRO A N 1
ATOM 2196 C CA . PRO A 1 272 ? 0.821 9.945 -15.699 1.00 94.06 272 PRO A CA 1
ATOM 2197 C C . PRO A 1 272 ? 1.725 10.610 -16.740 1.00 94.06 272 PRO A C 1
ATOM 2199 O O . PRO A 1 272 ? 2.052 9.970 -17.735 1.00 94.06 272 PRO A O 1
ATOM 2202 N N . GLU A 1 273 ? 2.145 11.860 -16.519 1.00 92.75 273 GLU A N 1
ATOM 2203 C CA . GLU A 1 273 ? 3.057 12.578 -17.419 1.00 92.75 273 GLU A CA 1
ATOM 2204 C C . GLU A 1 273 ? 4.447 11.943 -17.408 1.00 92.75 273 GLU A C 1
ATOM 2206 O O . GLU A 1 273 ? 5.020 11.712 -18.461 1.00 92.75 273 GLU A O 1
ATOM 2211 N N . LEU A 1 274 ? 4.954 11.554 -16.238 1.00 92.25 274 LEU A N 1
ATOM 2212 C CA . LEU A 1 274 ? 6.239 10.854 -16.137 1.00 92.25 274 LEU A CA 1
ATOM 2213 C C . LEU A 1 274 ? 6.205 9.471 -16.804 1.00 92.25 274 LEU A C 1
ATOM 2215 O O . LEU A 1 274 ? 7.202 9.021 -17.360 1.00 92.25 274 LEU A O 1
ATOM 2219 N N . MET A 1 275 ? 5.050 8.801 -16.786 1.00 93.56 275 MET A N 1
ATOM 2220 C CA . MET A 1 275 ? 4.844 7.519 -17.467 1.00 93.56 275 MET A CA 1
ATOM 2221 C C . MET A 1 275 ? 4.742 7.646 -18.996 1.00 93.56 275 MET A C 1
ATOM 2223 O O . MET A 1 275 ? 4.928 6.647 -19.689 1.00 93.56 275 MET A O 1
ATOM 2227 N N . VAL A 1 276 ? 4.461 8.840 -19.540 1.00 91.38 276 VAL A N 1
ATOM 2228 C CA . VAL A 1 276 ? 4.515 9.098 -20.996 1.00 91.38 276 VAL A CA 1
ATOM 2229 C C . VAL A 1 276 ? 5.924 8.869 -21.532 1.00 91.38 276 VAL A C 1
ATOM 2231 O O . VAL A 1 276 ? 6.083 8.367 -22.645 1.00 91.38 276 VAL A O 1
ATOM 2234 N N . ASP A 1 277 ? 6.924 9.204 -20.721 1.00 87.94 277 ASP A N 1
ATOM 2235 C CA . ASP A 1 277 ? 8.339 9.136 -21.062 1.00 87.94 277 ASP A CA 1
ATOM 2236 C C . ASP A 1 277 ? 8.954 7.763 -20.743 1.00 87.94 277 ASP A C 1
ATOM 2238 O O . ASP A 1 277 ? 10.166 7.644 -20.585 1.00 87.94 277 ASP A O 1
ATOM 2242 N N . LEU A 1 278 ? 8.152 6.702 -20.638 1.00 93.31 278 LEU A N 1
ATOM 2243 C CA . LEU A 1 278 ? 8.644 5.335 -20.468 1.00 93.31 278 LEU A CA 1
ATOM 2244 C C . LEU A 1 278 ? 8.231 4.480 -21.672 1.00 93.31 278 LEU A C 1
ATOM 2246 O O . LEU A 1 278 ? 7.090 4.533 -22.127 1.00 93.31 278 LEU A O 1
ATOM 2250 N N . ASP A 1 279 ? 9.146 3.647 -22.164 1.00 91.19 279 ASP A N 1
ATOM 2251 C CA . ASP A 1 279 ? 8.826 2.590 -23.132 1.00 91.19 279 ASP A CA 1
ATOM 2252 C C . ASP A 1 279 ? 8.469 1.293 -22.411 1.00 91.19 279 ASP A C 1
ATOM 2254 O O . ASP A 1 279 ? 7.638 0.524 -22.893 1.00 91.19 279 ASP A O 1
ATOM 2258 N N . VAL A 1 280 ? 9.091 1.057 -21.252 1.00 92.88 280 VAL A N 1
ATOM 2259 C CA . VAL A 1 280 ? 8.901 -0.133 -20.420 1.00 92.88 280 VAL A CA 1
ATOM 2260 C C . VAL A 1 280 ? 8.814 0.269 -18.953 1.00 92.88 280 VAL A C 1
ATOM 2262 O O . VAL A 1 280 ? 9.642 1.025 -18.448 1.00 92.88 280 VAL A O 1
ATOM 2265 N N . ALA A 1 281 ? 7.828 -0.264 -18.242 1.00 95.50 281 ALA A N 1
ATOM 2266 C CA . ALA A 1 281 ? 7.737 -0.110 -16.801 1.00 95.50 281 ALA A CA 1
ATOM 2267 C C . ALA A 1 281 ? 8.397 -1.294 -16.087 1.00 95.50 281 ALA A C 1
ATOM 2269 O O . ALA A 1 281 ? 8.238 -2.447 -16.488 1.00 95.50 281 ALA A O 1
ATOM 2270 N N . LEU A 1 282 ? 9.125 -1.009 -15.017 1.00 94.81 282 LEU A N 1
ATOM 2271 C CA . LEU A 1 282 ? 9.911 -1.972 -14.264 1.00 94.81 282 LEU A CA 1
ATOM 2272 C C . LEU A 1 282 ? 9.261 -2.246 -12.909 1.00 94.81 282 LEU A C 1
ATOM 2274 O O . LEU A 1 282 ? 8.762 -1.336 -12.250 1.00 94.81 282 LEU A O 1
ATOM 2278 N N . MET A 1 283 ? 9.335 -3.501 -12.474 1.00 92.50 283 MET A N 1
ATOM 2279 C CA . MET A 1 283 ? 9.036 -3.955 -11.113 1.00 92.50 283 MET A CA 1
ATOM 2280 C C . MET A 1 283 ? 10.203 -4.841 -10.620 1.00 92.50 283 MET A C 1
ATOM 2282 O O . MET A 1 283 ? 10.071 -6.068 -10.558 1.00 92.50 283 MET A O 1
ATOM 2286 N N . PRO A 1 284 ? 11.389 -4.257 -10.355 1.00 92.56 284 PRO A N 1
ATOM 2287 C CA . PRO A 1 284 ? 12.611 -5.006 -10.076 1.00 92.56 284 PRO A CA 1
ATOM 2288 C C . PRO A 1 284 ? 12.705 -5.343 -8.584 1.00 92.56 284 PRO A C 1
ATOM 2290 O O . PRO A 1 284 ? 13.563 -4.831 -7.872 1.00 92.56 284 PRO A O 1
ATOM 2293 N N . PHE A 1 285 ? 11.781 -6.159 -8.082 1.00 90.75 285 PHE A N 1
ATOM 2294 C CA . PHE A 1 285 ? 11.755 -6.510 -6.665 1.00 90.75 285 PHE A CA 1
ATOM 2295 C C . PHE A 1 285 ? 12.816 -7.549 -6.311 1.00 90.75 285 PHE A C 1
ATOM 2297 O O . PHE A 1 285 ? 12.923 -8.573 -6.992 1.00 90.75 285 PHE A O 1
ATOM 2304 N N . ALA A 1 286 ? 13.524 -7.321 -5.206 1.00 86.62 286 ALA A N 1
ATOM 2305 C CA . ALA A 1 286 ? 14.379 -8.311 -4.567 1.00 86.62 286 ALA A CA 1
ATOM 2306 C C . ALA A 1 286 ? 13.532 -9.512 -4.146 1.00 86.62 286 ALA A C 1
ATOM 2308 O O . ALA A 1 286 ? 12.407 -9.341 -3.694 1.00 86.62 286 ALA A O 1
ATOM 2309 N N . LEU A 1 287 ? 14.040 -10.735 -4.281 1.00 82.19 287 LEU A N 1
ATOM 2310 C CA . LEU A 1 287 ? 13.320 -11.942 -3.860 1.00 82.19 287 LEU A CA 1
ATOM 2311 C C . LEU A 1 287 ? 13.678 -12.279 -2.407 1.00 82.19 287 LEU A C 1
ATOM 2313 O O . LEU A 1 287 ? 14.513 -13.143 -2.148 1.00 82.19 287 LEU A O 1
ATOM 2317 N N . ASN A 1 288 ? 13.069 -11.562 -1.462 1.00 76.44 288 ASN A N 1
ATOM 2318 C CA . ASN A 1 288 ? 13.342 -11.667 -0.030 1.00 76.44 288 ASN A CA 1
ATOM 2319 C C . ASN A 1 288 ? 12.036 -11.748 0.788 1.00 76.44 288 ASN A C 1
ATOM 2321 O O . ASN A 1 288 ? 10.952 -11.966 0.246 1.00 76.44 288 ASN A O 1
ATOM 2325 N N . GLU A 1 289 ? 12.134 -11.656 2.116 1.00 72.44 289 GLU A N 1
ATOM 2326 C CA . GLU A 1 289 ? 10.968 -11.752 3.001 1.00 72.44 289 GLU A CA 1
ATOM 2327 C C . GLU A 1 289 ? 9.987 -10.584 2.809 1.00 72.44 289 GLU A C 1
ATOM 2329 O O . GLU A 1 289 ? 8.785 -10.821 2.690 1.00 72.44 289 GLU A O 1
ATOM 2334 N N . ALA A 1 290 ? 10.502 -9.362 2.634 1.00 70.00 290 ALA A N 1
ATOM 2335 C CA . ALA A 1 290 ? 9.711 -8.144 2.451 1.00 70.00 290 ALA A CA 1
ATOM 2336 C C . ALA A 1 290 ? 8.882 -8.128 1.151 1.00 70.00 290 ALA A C 1
ATOM 2338 O O . ALA A 1 290 ? 7.921 -7.370 1.032 1.00 70.00 290 ALA A O 1
ATOM 2339 N N . THR A 1 291 ? 9.226 -8.962 0.165 1.00 70.88 291 THR A N 1
ATOM 2340 C CA . THR A 1 291 ? 8.517 -9.050 -1.125 1.00 70.88 291 THR A CA 1
ATOM 2341 C C . THR A 1 291 ? 7.712 -10.337 -1.290 1.00 70.88 291 THR A C 1
ATOM 2343 O O . THR A 1 291 ? 7.103 -10.564 -2.338 1.00 70.88 291 THR A O 1
ATOM 2346 N N . ARG A 1 292 ? 7.658 -11.184 -0.253 1.00 72.88 292 ARG A N 1
ATOM 2347 C CA . ARG A 1 292 ? 6.930 -12.461 -0.288 1.00 72.88 292 ARG A CA 1
ATOM 2348 C C . ARG A 1 292 ? 5.425 -12.274 -0.495 1.00 72.88 292 ARG A C 1
ATOM 2350 O O . ARG A 1 292 ? 4.804 -13.078 -1.188 1.00 72.88 292 ARG A O 1
ATOM 2357 N N . SER A 1 293 ? 4.871 -11.212 0.085 1.00 71.06 293 SER A N 1
ATOM 2358 C CA . SER A 1 293 ? 3.434 -10.932 0.143 1.00 71.06 293 SER A CA 1
ATOM 2359 C C . SER A 1 293 ? 3.124 -9.529 -0.385 1.00 71.06 293 SER A C 1
ATOM 2361 O O . SER A 1 293 ? 2.522 -8.726 0.320 1.00 71.06 293 SER A O 1
ATOM 2363 N N . ILE A 1 294 ? 3.558 -9.215 -1.611 1.00 73.94 294 ILE A N 1
ATOM 2364 C CA . ILE A 1 294 ? 3.297 -7.906 -2.231 1.00 73.94 294 ILE A CA 1
ATOM 2365 C C . ILE A 1 294 ? 2.206 -7.982 -3.297 1.00 73.94 294 ILE A C 1
ATOM 2367 O O . ILE A 1 294 ? 2.189 -8.870 -4.149 1.00 73.94 294 ILE A O 1
ATOM 2371 N N . SER A 1 295 ? 1.329 -6.983 -3.278 1.00 75.94 295 SER A N 1
ATOM 2372 C CA . SER A 1 295 ? 0.285 -6.757 -4.276 1.00 75.94 295 SER A CA 1
ATOM 2373 C C . SER A 1 295 ? 0.573 -5.419 -4.965 1.00 75.94 295 SER A C 1
ATOM 2375 O O . SER A 1 295 ? 0.142 -4.367 -4.486 1.00 75.94 295 SER A O 1
ATOM 2377 N N . PRO A 1 296 ? 1.410 -5.399 -6.021 1.00 77.00 296 PRO A N 1
ATOM 2378 C CA . PRO A 1 296 ? 1.963 -4.154 -6.535 1.00 77.00 296 PRO A CA 1
ATOM 2379 C C . PRO A 1 296 ? 0.926 -3.348 -7.327 1.00 77.00 296 PRO A C 1
ATOM 2381 O O . PRO A 1 296 ? 0.764 -3.531 -8.534 1.00 77.00 296 PRO A O 1
ATOM 2384 N N . THR A 1 297 ? 0.287 -2.374 -6.672 1.00 82.06 297 THR A N 1
ATOM 2385 C CA . THR A 1 297 ? -0.660 -1.428 -7.299 1.00 82.06 297 THR A CA 1
ATOM 2386 C C . THR A 1 297 ? -0.085 -0.772 -8.560 1.00 82.06 297 THR A C 1
ATOM 2388 O O . THR A 1 297 ? -0.793 -0.571 -9.544 1.00 82.06 297 THR A O 1
ATOM 2391 N N . LYS A 1 298 ? 1.231 -0.521 -8.577 1.00 88.00 298 LYS A N 1
ATOM 2392 C CA . LYS A 1 298 ? 1.959 0.089 -9.700 1.00 88.00 298 LYS A CA 1
ATOM 2393 C C . LYS A 1 298 ? 1.863 -0.701 -10.996 1.00 88.00 298 LYS A C 1
ATOM 2395 O O . LYS A 1 298 ? 1.787 -0.103 -12.062 1.00 88.00 298 LYS A O 1
ATOM 2400 N N . THR A 1 299 ? 1.751 -2.026 -10.922 1.00 88.00 299 THR A N 1
ATOM 2401 C CA . THR A 1 299 ? 1.496 -2.843 -12.112 1.00 88.00 299 THR A CA 1
ATOM 2402 C C . THR A 1 299 ? 0.174 -2.457 -12.779 1.00 88.00 299 THR A C 1
ATOM 2404 O O . THR A 1 299 ? 0.131 -2.310 -13.996 1.00 88.00 299 THR A O 1
ATOM 2407 N N . LEU A 1 300 ? -0.890 -2.218 -12.004 1.00 87.44 300 LEU A N 1
ATOM 2408 C CA . LEU A 1 300 ? -2.182 -1.790 -12.548 1.00 87.44 300 LEU A CA 1
ATOM 2409 C C . LEU A 1 300 ? -2.096 -0.386 -13.162 1.00 87.44 300 LEU A C 1
ATOM 2411 O O . LEU A 1 300 ? -2.616 -0.166 -14.253 1.00 87.44 300 LEU A O 1
ATOM 2415 N N . GLU A 1 301 ? -1.393 0.538 -12.501 1.00 92.38 301 GLU A N 1
ATOM 2416 C CA . GLU A 1 301 ? -1.133 1.892 -13.016 1.00 92.38 301 GLU A CA 1
ATOM 2417 C C . GLU A 1 301 ? -0.440 1.855 -14.383 1.00 92.38 301 GLU A C 1
ATOM 2419 O O . GLU A 1 301 ? -0.912 2.483 -15.330 1.00 92.38 301 GLU A O 1
ATOM 2424 N N . TYR A 1 302 ? 0.617 1.052 -14.528 1.00 92.62 302 TYR A N 1
ATOM 2425 C CA . TYR A 1 302 ? 1.342 0.904 -15.791 1.00 92.62 302 TYR A CA 1
ATOM 2426 C C . TYR A 1 302 ? 0.486 0.309 -16.906 1.00 92.62 302 TYR A C 1
ATOM 2428 O O . TYR A 1 302 ? 0.504 0.807 -18.033 1.00 92.62 302 TYR A O 1
ATOM 2436 N N . LEU A 1 303 ? -0.300 -0.727 -16.600 1.00 89.19 303 LEU A N 1
ATOM 2437 C CA . LEU A 1 303 ? -1.196 -1.345 -17.577 1.00 89.19 303 LEU A CA 1
ATOM 2438 C C . LEU A 1 303 ? -2.247 -0.341 -18.068 1.00 89.19 303 LEU A C 1
ATOM 2440 O O . LEU A 1 303 ? -2.520 -0.255 -19.271 1.00 89.19 303 LEU A O 1
ATOM 2444 N N . VAL A 1 304 ? -2.796 0.484 -17.173 1.00 90.25 304 VAL A N 1
ATOM 2445 C CA . VAL A 1 304 ? -3.695 1.579 -17.559 1.00 90.25 304 VAL A CA 1
ATOM 2446 C C . VAL A 1 304 ? -2.953 2.651 -18.356 1.00 90.25 304 VAL A C 1
ATOM 2448 O O . VAL A 1 304 ? -3.474 3.086 -19.379 1.00 90.25 304 VAL A O 1
ATOM 2451 N N . ALA A 1 305 ? -1.724 3.013 -17.993 1.00 91.50 305 ALA A N 1
ATOM 2452 C CA . ALA A 1 305 ? -0.884 3.925 -18.777 1.00 91.50 305 ALA A CA 1
ATOM 2453 C C . ALA A 1 305 ? -0.476 3.349 -20.153 1.00 91.50 305 ALA A C 1
ATOM 2455 O O . ALA A 1 305 ? 0.042 4.065 -21.010 1.00 91.50 305 ALA A O 1
ATOM 2456 N N . GLY A 1 306 ? -0.751 2.062 -20.401 1.00 88.19 306 GLY A N 1
ATOM 2457 C CA . GLY A 1 306 ? -0.445 1.361 -21.650 1.00 88.19 306 GLY A CA 1
ATOM 2458 C C . GLY A 1 306 ? 1.011 0.909 -21.753 1.00 88.19 306 GLY A C 1
ATOM 2459 O O . GLY A 1 306 ? 1.486 0.628 -22.855 1.00 88.19 306 GLY A O 1
ATOM 2460 N N . LEU A 1 307 ? 1.740 0.879 -20.638 1.00 88.19 307 LEU A N 1
ATOM 2461 C CA . LEU A 1 307 ? 3.137 0.470 -20.587 1.00 88.19 307 LEU A CA 1
ATOM 2462 C C . LEU A 1 307 ? 3.253 -1.059 -20.521 1.00 88.19 307 LEU A C 1
ATOM 2464 O O . LEU A 1 307 ? 2.574 -1.684 -19.700 1.00 88.19 307 LEU A O 1
ATOM 2468 N N . PRO A 1 308 ? 4.120 -1.682 -21.339 1.00 86.81 308 PRO A N 1
ATOM 2469 C CA . PRO A 1 308 ? 4.546 -3.047 -21.074 1.00 86.81 308 PRO A CA 1
ATOM 2470 C C . PRO A 1 308 ? 5.294 -3.087 -19.735 1.00 86.81 308 PRO A C 1
ATOM 2472 O O . PRO A 1 308 ? 6.080 -2.190 -19.429 1.00 86.81 308 PRO A O 1
ATOM 2475 N N . VAL A 1 309 ? 5.039 -4.125 -18.936 1.00 87.31 309 VAL A N 1
ATOM 2476 C CA . VAL A 1 309 ? 5.614 -4.279 -17.593 1.00 87.31 309 VAL A CA 1
ATOM 2477 C C . VAL A 1 309 ? 6.607 -5.434 -17.584 1.00 87.31 309 VAL A C 1
ATOM 2479 O O . VAL A 1 309 ? 6.260 -6.559 -17.940 1.00 87.31 309 VAL A O 1
ATOM 2482 N N . VAL A 1 310 ? 7.830 -5.164 -17.136 1.00 86.75 310 VAL A N 1
ATOM 2483 C CA . VAL A 1 310 ? 8.867 -6.163 -16.868 1.00 86.75 310 VAL A CA 1
ATOM 2484 C C . VAL A 1 310 ? 9.064 -6.248 -15.360 1.00 86.75 310 VAL A C 1
ATOM 2486 O O . VAL A 1 310 ? 9.360 -5.255 -14.701 1.00 86.75 310 VAL A O 1
ATOM 2489 N N . SER A 1 311 ? 8.880 -7.440 -14.800 1.00 84.75 311 SER A N 1
ATOM 2490 C CA . SER A 1 311 ? 8.879 -7.665 -13.354 1.00 84.75 311 SER A CA 1
ATOM 2491 C C . SER A 1 311 ? 9.762 -8.846 -12.987 1.00 84.75 311 SER A C 1
ATOM 2493 O O . SER A 1 311 ? 9.781 -9.851 -13.702 1.00 84.75 311 SER A O 1
ATOM 2495 N N . THR A 1 312 ? 10.411 -8.784 -11.823 1.00 83.94 312 THR A N 1
ATOM 2496 C CA . THR A 1 312 ? 10.827 -10.017 -11.143 1.00 83.94 312 THR A CA 1
ATOM 2497 C C . THR A 1 312 ? 9.586 -10.834 -10.771 1.00 83.94 312 THR A C 1
ATOM 2499 O O . THR A 1 312 ? 8.452 -10.339 -10.786 1.00 83.94 312 THR A O 1
ATOM 2502 N N . ARG A 1 313 ? 9.759 -12.130 -10.497 1.00 75.44 313 ARG A N 1
ATOM 2503 C CA . ARG A 1 313 ? 8.627 -13.023 -10.224 1.00 75.44 313 ARG A CA 1
ATOM 2504 C C . ARG A 1 313 ? 7.993 -12.685 -8.872 1.00 75.44 313 ARG A C 1
ATOM 2506 O O . ARG A 1 313 ? 8.429 -13.193 -7.845 1.00 75.44 313 ARG A O 1
ATOM 2513 N N . VAL A 1 314 ? 6.921 -11.900 -8.892 1.00 73.19 314 VAL A N 1
ATOM 2514 C CA . VAL A 1 314 ? 6.087 -11.648 -7.713 1.00 73.19 314 VAL A CA 1
ATOM 2515 C C . VAL A 1 314 ? 5.098 -12.796 -7.542 1.00 73.19 314 VAL A C 1
ATOM 2517 O O . VAL A 1 314 ? 4.272 -13.040 -8.422 1.00 73.19 314 VAL A O 1
ATOM 2520 N N . ALA A 1 315 ? 5.177 -13.511 -6.418 1.00 67.44 315 ALA A N 1
ATOM 2521 C CA . ALA A 1 315 ? 4.375 -14.711 -6.169 1.00 67.44 315 ALA A CA 1
ATOM 2522 C C . ALA A 1 315 ? 2.862 -14.456 -6.304 1.00 67.44 315 ALA A C 1
ATOM 2524 O O . ALA A 1 315 ? 2.171 -15.211 -6.986 1.00 67.44 315 ALA A O 1
ATOM 2525 N N . ASP A 1 316 ? 2.373 -13.353 -5.734 1.00 67.31 316 ASP A N 1
ATOM 2526 C CA . ASP A 1 316 ? 0.953 -12.981 -5.759 1.00 67.31 316 ASP A CA 1
ATOM 2527 C C . ASP A 1 316 ? 0.462 -12.484 -7.134 1.00 67.31 316 ASP A C 1
ATOM 2529 O O . ASP A 1 316 ? -0.745 -12.453 -7.360 1.00 67.31 316 ASP A O 1
ATOM 2533 N N . VAL A 1 317 ? 1.373 -12.150 -8.061 1.00 65.38 317 VAL A N 1
ATOM 2534 C CA . VAL A 1 317 ? 1.054 -11.741 -9.446 1.00 65.38 317 VAL A CA 1
ATOM 2535 C C . VAL A 1 317 ? 1.134 -12.925 -10.411 1.00 65.38 317 VAL A C 1
ATOM 2537 O O . VAL A 1 317 ? 0.333 -13.038 -11.333 1.00 65.38 317 VAL A O 1
ATOM 2540 N N . VAL A 1 318 ? 2.109 -13.816 -10.217 1.00 59.41 318 VAL A N 1
ATOM 2541 C CA . VAL A 1 318 ? 2.356 -14.957 -11.116 1.00 59.41 318 VAL A CA 1
ATOM 2542 C C . VAL A 1 318 ? 1.385 -16.109 -10.851 1.00 59.41 318 VAL A C 1
ATOM 2544 O O .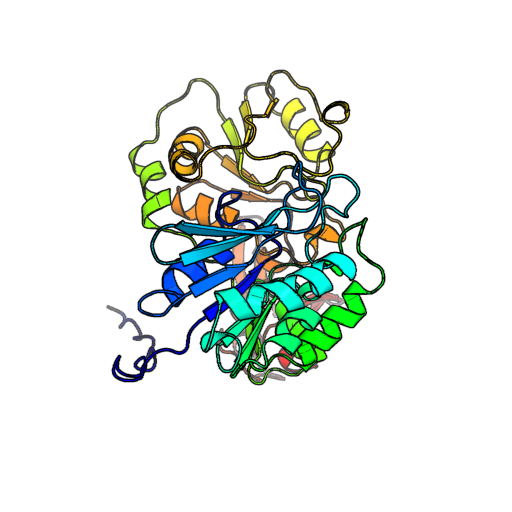 VAL A 1 318 ? 1.129 -16.922 -11.740 1.00 59.41 318 VAL A O 1
ATOM 2547 N N . ALA A 1 319 ? 0.831 -16.198 -9.642 1.00 58.53 319 ALA A N 1
ATOM 2548 C CA . ALA A 1 319 ? -0.113 -17.246 -9.301 1.00 58.53 319 ALA A CA 1
ATOM 2549 C C . ALA A 1 319 ? -1.529 -16.891 -9.789 1.00 58.53 319 ALA A C 1
ATOM 2551 O O . ALA A 1 319 ? -2.201 -16.053 -9.189 1.00 58.53 319 ALA A O 1
ATOM 2552 N N . ASP A 1 320 ? -2.024 -17.605 -10.810 1.00 63.06 320 ASP A N 1
ATOM 2553 C CA . ASP A 1 320 ? -3.401 -17.510 -11.343 1.00 63.06 320 ASP A CA 1
ATOM 2554 C C . ASP A 1 320 ? -4.477 -18.091 -10.388 1.00 63.06 320 ASP A C 1
ATOM 2556 O O . ASP A 1 320 ? -5.485 -18.673 -10.792 1.00 63.06 320 ASP A O 1
ATOM 2560 N N . THR A 1 321 ? -4.229 -17.952 -9.085 1.00 63.62 321 THR A N 1
ATOM 2561 C CA . THR A 1 321 ? -4.920 -18.595 -7.963 1.00 63.62 321 THR A CA 1
ATOM 2562 C C . THR A 1 321 ? -6.422 -18.307 -7.989 1.00 63.62 321 THR A C 1
ATOM 2564 O O . THR A 1 321 ? -7.234 -19.196 -7.762 1.00 63.62 321 THR A O 1
ATOM 2567 N N . LEU A 1 322 ? -6.819 -17.070 -8.301 1.00 66.31 322 LEU A N 1
ATOM 2568 C CA . LEU A 1 322 ? -8.225 -16.641 -8.266 1.00 66.31 322 LEU A CA 1
ATOM 2569 C C . LEU A 1 322 ? -9.024 -17.010 -9.499 1.00 66.31 322 LEU A C 1
ATOM 2571 O O . LEU A 1 322 ? -10.245 -17.084 -9.428 1.00 66.31 322 LEU A O 1
ATOM 2575 N N . ASN A 1 323 ? -8.347 -17.297 -10.605 1.00 76.06 323 ASN A N 1
ATOM 2576 C CA . ASN A 1 323 ? -9.019 -17.876 -11.752 1.00 76.06 323 ASN A CA 1
ATOM 2577 C C . ASN A 1 323 ? -9.294 -19.365 -11.537 1.00 76.06 323 ASN A C 1
ATOM 2579 O O . ASN A 1 323 ? -9.677 -20.015 -12.501 1.00 76.06 323 ASN A O 1
ATOM 2583 N N . ASN A 1 324 ? -9.059 -19.909 -10.330 1.00 85.44 324 ASN A N 1
ATOM 2584 C CA . ASN A 1 324 ? -9.281 -21.306 -9.955 1.00 85.44 324 ASN A CA 1
ATOM 2585 C C . ASN A 1 324 ? -8.713 -22.276 -10.995 1.00 85.44 324 ASN A C 1
ATOM 2587 O O . ASN A 1 324 ? -9.316 -23.295 -11.325 1.00 85.44 324 ASN A O 1
ATOM 2591 N N . ARG A 1 325 ? -7.548 -21.912 -11.547 1.00 89.12 325 ARG A N 1
ATOM 2592 C CA . ARG A 1 325 ? -6.901 -22.578 -12.674 1.00 89.12 325 ARG A CA 1
ATOM 2593 C C . ARG A 1 325 ? -5.407 -22.704 -12.446 1.00 89.12 325 ARG A C 1
ATOM 2595 O O . ARG A 1 325 ? -4.761 -21.835 -11.873 1.00 89.12 325 ARG A O 1
ATOM 2602 N N . ILE A 1 326 ? -4.847 -23.778 -12.983 1.00 86.75 326 ILE A N 1
ATOM 2603 C CA . ILE A 1 326 ? -3.410 -23.953 -13.158 1.00 86.75 326 ILE A CA 1
ATOM 2604 C C . ILE A 1 326 ? -3.100 -23.673 -14.621 1.00 86.75 326 ILE A C 1
ATOM 2606 O O . ILE A 1 326 ? -3.686 -24.287 -15.521 1.00 86.75 326 ILE A O 1
ATOM 2610 N N . ARG A 1 327 ? -2.175 -22.744 -14.866 1.00 86.75 327 ARG A N 1
ATOM 2611 C CA . ARG A 1 327 ? -1.743 -22.357 -16.211 1.00 86.75 327 ARG A CA 1
ATOM 2612 C C . ARG A 1 327 ? -0.347 -22.885 -16.518 1.00 86.75 327 ARG A C 1
ATOM 2614 O O . ARG A 1 327 ? 0.524 -22.913 -15.654 1.00 86.75 327 ARG A O 1
ATOM 2621 N N . ARG A 1 328 ? -0.128 -23.254 -17.777 1.00 84.44 328 ARG A N 1
ATOM 2622 C CA . ARG A 1 328 ? 1.184 -23.525 -18.367 1.00 84.44 328 ARG A CA 1
ATOM 2623 C C . ARG A 1 328 ? 1.510 -22.415 -19.353 1.00 84.44 328 ARG A C 1
ATOM 2625 O O . ARG A 1 328 ? 0.672 -22.090 -20.191 1.00 84.44 328 ARG A O 1
ATOM 2632 N N . ILE A 1 329 ? 2.728 -21.893 -19.270 1.00 81.19 329 ILE A N 1
ATOM 2633 C CA . ILE A 1 329 ? 3.295 -20.960 -20.244 1.00 81.19 329 ILE A CA 1
ATOM 2634 C C . ILE A 1 329 ? 4.346 -21.732 -21.040 1.00 81.19 329 ILE A C 1
ATOM 2636 O O . ILE A 1 329 ? 5.231 -22.347 -20.440 1.00 81.19 329 ILE A O 1
ATOM 2640 N N . ASP A 1 330 ? 4.218 -21.775 -22.364 1.00 78.44 330 ASP A N 1
ATOM 2641 C CA . ASP A 1 330 ? 5.215 -22.419 -23.223 1.00 78.44 330 ASP A CA 1
ATOM 2642 C C . ASP A 1 330 ? 6.390 -21.484 -23.573 1.00 78.44 330 ASP A C 1
ATOM 2644 O O . ASP A 1 330 ? 6.461 -20.337 -23.129 1.00 78.44 330 ASP A O 1
ATOM 2648 N N . ARG A 1 331 ? 7.352 -21.982 -24.363 1.00 75.12 331 ARG A N 1
ATOM 2649 C CA . ARG A 1 331 ? 8.548 -21.213 -24.758 1.00 75.12 331 ARG A CA 1
ATOM 2650 C C . ARG A 1 331 ? 8.230 -20.028 -25.676 1.00 75.12 331 ARG A C 1
ATOM 2652 O O . ARG A 1 331 ? 9.091 -19.177 -25.866 1.00 75.12 331 ARG A O 1
ATOM 2659 N N . GLN A 1 332 ? 7.032 -19.987 -26.249 1.00 72.81 332 GLN A N 1
ATOM 2660 C CA . GLN A 1 332 ? 6.531 -18.919 -27.106 1.00 72.81 332 GLN A CA 1
ATOM 2661 C C . GLN A 1 332 ? 5.700 -17.901 -26.308 1.00 72.81 332 GLN A C 1
ATOM 2663 O O . GLN A 1 332 ? 5.231 -16.917 -26.875 1.00 72.81 332 GLN A O 1
ATOM 2668 N N . GLY A 1 333 ? 5.530 -18.115 -24.998 1.00 64.56 333 GLY A N 1
ATOM 2669 C CA . GLY A 1 333 ? 4.736 -17.258 -24.125 1.00 64.56 333 GLY A CA 1
ATOM 2670 C C . GLY A 1 333 ? 3.230 -17.524 -24.194 1.00 64.56 333 GLY A C 1
ATOM 2671 O O . GLY A 1 333 ? 2.461 -16.745 -23.632 1.00 64.56 333 GLY A O 1
ATOM 2672 N N . ILE A 1 334 ? 2.778 -18.601 -24.847 1.00 77.75 334 ILE A N 1
ATOM 2673 C CA . ILE A 1 334 ? 1.351 -18.932 -24.926 1.00 77.75 334 ILE A CA 1
ATOM 2674 C C . ILE A 1 334 ? 0.900 -19.517 -23.586 1.00 77.75 334 ILE A C 1
ATOM 2676 O O . ILE A 1 334 ? 1.453 -20.501 -23.086 1.00 77.75 334 ILE A O 1
ATOM 2680 N N . VAL A 1 335 ? -0.142 -18.913 -23.014 1.00 81.56 335 VAL A N 1
ATOM 2681 C CA . VAL A 1 335 ? -0.750 -19.327 -21.746 1.00 81.56 335 VAL A CA 1
ATOM 2682 C C . VAL A 1 335 ? -1.898 -20.301 -22.017 1.00 81.56 335 VAL A C 1
ATOM 2684 O O . VAL A 1 335 ? -2.851 -19.976 -22.718 1.00 81.56 335 VAL A O 1
ATOM 2687 N N . THR A 1 336 ? -1.839 -21.494 -21.425 1.00 85.38 336 THR A N 1
ATOM 2688 C CA . THR A 1 336 ? -2.874 -22.540 -21.537 1.00 85.38 336 THR A CA 1
ATOM 2689 C C . THR A 1 336 ? -3.326 -22.993 -20.154 1.00 85.38 336 THR A C 1
ATOM 2691 O O . THR A 1 336 ? -2.502 -23.118 -19.252 1.00 85.38 336 THR A O 1
ATOM 2694 N N . THR A 1 337 ? -4.620 -23.247 -19.945 1.00 89.31 337 THR A N 1
ATOM 2695 C CA . THR A 1 337 ? -5.094 -23.876 -18.696 1.00 89.31 337 THR A CA 1
ATOM 2696 C C . THR A 1 337 ? -4.929 -25.386 -18.773 1.00 89.31 337 THR A C 1
ATOM 2698 O O . THR A 1 337 ? -5.387 -26.025 -19.716 1.00 89.31 337 THR A O 1
ATOM 2701 N N . ILE A 1 338 ? -4.250 -25.935 -17.768 1.00 91.44 338 ILE A N 1
ATOM 2702 C CA . ILE A 1 338 ? -3.935 -27.360 -17.651 1.00 91.44 338 ILE A CA 1
ATOM 2703 C C . ILE A 1 338 ? -4.703 -28.046 -16.514 1.00 91.44 338 ILE A C 1
ATOM 2705 O O . ILE A 1 338 ? -4.837 -29.265 -16.531 1.00 91.44 338 ILE A O 1
ATOM 2709 N N . ALA A 1 339 ? -5.249 -27.277 -15.568 1.00 92.31 339 ALA A N 1
ATOM 2710 C CA . ALA A 1 339 ? -6.236 -27.737 -14.594 1.00 92.31 339 ALA A CA 1
ATOM 2711 C C . ALA A 1 339 ? -7.155 -26.580 -14.172 1.00 92.31 339 ALA A C 1
ATOM 2713 O O . ALA A 1 339 ? -6.732 -25.425 -14.244 1.00 92.31 339 ALA A O 1
ATOM 2714 N N . GLY A 1 340 ? -8.367 -26.885 -13.711 1.00 92.81 340 GLY A N 1
ATOM 2715 C CA . GLY A 1 340 ? -9.342 -25.893 -13.256 1.00 92.81 340 GLY A CA 1
ATOM 2716 C C . GLY A 1 340 ? -10.317 -25.425 -14.335 1.00 92.81 340 GLY A C 1
ATOM 2717 O O . GLY A 1 340 ? -9.905 -25.115 -15.455 1.00 92.81 340 GLY A O 1
ATOM 2718 N N . ASP A 1 341 ? -11.600 -25.332 -13.991 1.00 92.81 341 ASP A N 1
ATOM 2719 C CA . ASP A 1 341 ? -12.661 -24.840 -14.880 1.00 92.81 341 ASP A CA 1
ATOM 2720 C C . ASP A 1 341 ? -12.862 -23.315 -14.796 1.00 92.81 341 ASP A C 1
ATOM 2722 O O . ASP A 1 341 ? -13.323 -22.694 -15.756 1.00 92.81 341 ASP A O 1
ATOM 2726 N N . GLY A 1 342 ? -12.406 -22.680 -13.716 1.00 87.44 342 GLY A N 1
ATOM 2727 C CA . GLY A 1 342 ? -12.576 -21.249 -13.464 1.00 87.44 342 GLY A CA 1
ATOM 2728 C C . GLY A 1 342 ? -13.440 -20.926 -12.252 1.00 87.44 342 GLY A C 1
ATOM 2729 O O . GLY A 1 342 ? -13.313 -19.836 -11.695 1.00 87.44 342 GLY A O 1
ATOM 2730 N N . GLU A 1 343 ? -14.278 -21.866 -11.825 1.00 88.88 343 GLU A N 1
ATOM 2731 C CA . GLU A 1 343 ? -15.245 -21.662 -10.755 1.00 88.88 343 GLU A CA 1
ATOM 2732 C C . GLU A 1 343 ? -14.673 -22.161 -9.419 1.00 88.88 343 GLU A C 1
ATOM 2734 O O . GLU A 1 343 ? -14.124 -23.267 -9.353 1.00 88.88 343 GLU A O 1
ATOM 2739 N N . PRO A 1 344 ? -14.777 -21.370 -8.335 1.00 85.62 344 PRO A N 1
ATOM 2740 C CA . PRO A 1 344 ? -14.323 -21.807 -7.024 1.00 85.62 344 PRO A CA 1
ATOM 2741 C C . PRO A 1 344 ? -15.208 -22.951 -6.526 1.00 85.62 344 PRO A C 1
ATOM 2743 O O . PRO A 1 344 ? -16.429 -22.820 -6.441 1.00 85.62 344 PRO A O 1
ATOM 2746 N N . GLY A 1 345 ? -14.600 -24.075 -6.161 1.00 90.19 345 GLY A N 1
ATOM 2747 C CA . GLY A 1 345 ? -15.335 -25.222 -5.639 1.00 90.19 345 GLY A CA 1
ATOM 2748 C C . GLY A 1 345 ? -14.464 -26.457 -5.469 1.00 90.19 345 GLY A C 1
ATOM 2749 O O . GLY A 1 345 ? -13.238 -26.388 -5.540 1.00 90.19 345 GLY A O 1
ATOM 2750 N N . PHE A 1 346 ? -15.110 -27.600 -5.249 1.00 94.69 346 PHE A N 1
ATOM 2751 C CA . PHE A 1 346 ? -14.442 -28.889 -5.106 1.00 94.69 346 PHE A CA 1
ATOM 2752 C C . PHE A 1 346 ? -15.156 -29.957 -5.940 1.00 94.69 346 PHE A C 1
ATOM 2754 O O . PHE A 1 346 ? -16.239 -30.421 -5.582 1.00 94.69 346 PHE A O 1
ATOM 2761 N N . SER A 1 347 ? -14.543 -30.360 -7.055 1.00 95.94 347 SER A N 1
ATOM 2762 C CA . SER A 1 347 ? -15.031 -31.455 -7.904 1.00 95.94 347 SER A CA 1
ATOM 2763 C C . SER A 1 347 ? -13.924 -32.016 -8.812 1.00 95.94 347 SER A C 1
ATOM 2765 O O . SER A 1 347 ? -12.793 -31.523 -8.820 1.00 95.94 347 SER A O 1
ATOM 2767 N N . GLY A 1 348 ? -14.231 -33.067 -9.580 1.00 93.00 348 GLY A N 1
ATOM 2768 C CA . GLY A 1 348 ? -13.381 -33.544 -10.682 1.00 93.00 348 GLY A CA 1
ATOM 2769 C C . GLY A 1 348 ? -12.253 -34.516 -10.316 1.00 93.00 348 GLY A C 1
ATOM 2770 O O . GLY A 1 348 ? -11.446 -34.842 -11.186 1.00 93.00 348 GLY A O 1
ATOM 2771 N N . ASP A 1 349 ? -12.182 -35.009 -9.074 1.00 94.38 349 ASP A N 1
ATOM 2772 C CA . ASP A 1 349 ? -11.246 -36.088 -8.718 1.00 94.38 349 ASP A CA 1
ATOM 2773 C C . ASP A 1 349 ? -11.508 -37.338 -9.580 1.00 94.38 349 ASP A C 1
ATOM 2775 O O . ASP A 1 349 ? -12.643 -37.790 -9.723 1.00 94.38 349 ASP A O 1
ATOM 2779 N N . GLY A 1 350 ? -10.448 -37.879 -10.189 1.00 90.31 350 GLY A N 1
ATOM 2780 C CA . GLY A 1 350 ? -10.530 -38.992 -11.144 1.00 90.31 350 GLY A CA 1
ATOM 2781 C C . GLY A 1 350 ? -10.983 -38.608 -12.562 1.00 90.31 350 GLY A C 1
ATOM 2782 O O . GLY A 1 350 ? -10.994 -39.471 -13.438 1.00 90.31 350 GLY A O 1
ATOM 2783 N N . GLY A 1 351 ? -11.332 -37.341 -12.806 1.00 91.94 351 GLY A N 1
ATOM 2784 C CA . GLY A 1 351 ? -11.750 -36.820 -14.108 1.00 91.94 351 GLY A CA 1
ATOM 2785 C C . GLY A 1 351 ? -10.664 -36.028 -14.846 1.00 91.94 351 GLY A C 1
ATOM 2786 O O . GLY A 1 351 ? -9.479 -36.062 -14.509 1.00 91.94 351 GLY A O 1
ATOM 2787 N N . GLN A 1 352 ? -11.078 -35.289 -15.879 1.00 92.81 352 GLN A N 1
ATOM 2788 C CA . GLN A 1 352 ? -10.193 -34.392 -16.623 1.00 92.81 352 GLN A CA 1
ATOM 2789 C C . GLN A 1 352 ? -9.814 -33.178 -15.764 1.00 92.81 352 GLN A C 1
ATOM 2791 O O . GLN A 1 352 ? -10.682 -32.438 -15.306 1.00 92.81 352 GLN A O 1
ATOM 2796 N N . ALA A 1 353 ? -8.511 -32.928 -15.604 1.00 92.81 353 ALA A N 1
ATOM 2797 C CA . ALA A 1 353 ? -8.004 -31.867 -14.731 1.00 92.81 353 ALA A CA 1
ATOM 2798 C C . ALA A 1 353 ? -8.546 -30.469 -15.080 1.00 92.81 353 ALA A C 1
ATOM 2800 O O . ALA A 1 353 ? -8.843 -29.684 -14.183 1.00 92.81 353 ALA A O 1
ATOM 2801 N N . SER A 1 354 ? -8.714 -30.151 -16.368 1.00 92.06 354 SER A N 1
ATOM 2802 C CA . SER A 1 354 ? -9.246 -28.861 -16.838 1.00 92.06 354 SER A CA 1
ATOM 2803 C C . SER A 1 354 ? -10.747 -28.661 -16.591 1.00 92.06 354 SER A C 1
ATOM 2805 O O . SER A 1 354 ? -11.248 -27.574 -16.842 1.00 92.06 354 SER A O 1
ATOM 2807 N N . ALA A 1 355 ? -11.463 -29.694 -16.139 1.00 94.38 355 ALA A N 1
ATOM 2808 C CA . ALA A 1 355 ? -12.878 -29.628 -15.772 1.00 94.38 355 ALA A CA 1
ATOM 2809 C C . ALA A 1 355 ? -13.101 -29.728 -14.251 1.00 94.38 355 ALA A C 1
ATOM 2811 O O . ALA A 1 355 ? -14.240 -29.733 -13.795 1.00 94.38 355 ALA A O 1
ATOM 2812 N N . ALA A 1 356 ? -12.031 -29.857 -13.461 1.00 94.81 356 ALA A N 1
ATOM 2813 C CA . ALA A 1 356 ? -12.131 -29.880 -12.010 1.00 94.81 356 ALA A CA 1
ATOM 2814 C C . ALA A 1 356 ? -12.419 -28.475 -11.475 1.00 94.81 356 ALA A C 1
ATOM 2816 O O . ALA A 1 356 ? -11.756 -27.521 -11.880 1.00 94.81 356 ALA A O 1
ATOM 2817 N N . GLN A 1 357 ? -13.330 -28.360 -10.510 1.00 95.69 357 GLN A N 1
ATOM 2818 C CA . GLN A 1 357 ? -13.405 -27.159 -9.684 1.00 95.69 357 GLN A CA 1
ATOM 2819 C C . GLN A 1 357 ? -12.284 -27.210 -8.652 1.00 95.69 357 GLN A C 1
ATOM 2821 O O . GLN A 1 357 ? -12.096 -28.220 -7.955 1.00 95.69 357 GLN A O 1
ATOM 2826 N N . LEU A 1 358 ? -11.521 -26.125 -8.615 1.00 93.00 358 LEU A N 1
ATOM 2827 C CA . LEU A 1 358 ? -10.431 -25.882 -7.679 1.00 93.00 358 LEU A CA 1
ATOM 2828 C C . LEU A 1 358 ? -10.829 -24.689 -6.818 1.00 93.00 358 LEU A C 1
ATOM 2830 O O . LEU A 1 358 ? -11.598 -23.842 -7.270 1.00 93.00 358 LEU A O 1
ATOM 2834 N N . PHE A 1 359 ? -10.284 -24.572 -5.612 1.00 89.69 359 PHE A N 1
ATOM 2835 C CA . PHE A 1 359 ? -10.502 -23.380 -4.808 1.00 89.69 359 PHE A CA 1
ATOM 2836 C C . PHE A 1 359 ? -9.178 -22.772 -4.371 1.00 89.69 359 PHE A C 1
ATOM 2838 O O . PHE A 1 359 ? -8.516 -23.233 -3.437 1.00 89.69 359 PHE A O 1
ATOM 2845 N N . GLN A 1 360 ? -8.798 -21.712 -5.090 1.00 84.19 360 GLN A N 1
ATOM 2846 C CA . GLN A 1 360 ? -7.509 -21.047 -4.937 1.00 84.19 360 GLN A CA 1
ATOM 2847 C C . GLN A 1 360 ? -6.319 -22.026 -5.005 1.00 84.19 360 GLN A C 1
ATOM 2849 O O . GLN A 1 360 ? -5.543 -22.144 -4.044 1.00 84.19 360 GLN A O 1
ATOM 2854 N N . PRO A 1 361 ? -6.148 -22.749 -6.132 1.00 87.38 361 PRO A N 1
ATOM 2855 C CA . PRO A 1 361 ? -5.007 -23.632 -6.310 1.00 87.38 361 PRO A CA 1
ATOM 2856 C C . PRO A 1 361 ? -3.702 -22.830 -6.229 1.00 87.38 361 PRO A C 1
ATOM 2858 O O . PRO A 1 361 ? -3.544 -21.800 -6.881 1.00 87.38 361 PRO A O 1
ATOM 2861 N N . GLY A 1 362 ? -2.781 -23.295 -5.393 1.00 81.75 362 GLY A N 1
ATOM 2862 C CA . GLY A 1 362 ? -1.471 -22.698 -5.156 1.00 81.75 362 GLY A CA 1
ATOM 2863 C C . GLY A 1 362 ? -0.342 -23.617 -5.614 1.00 81.75 362 GLY A C 1
ATOM 2864 O O . GLY A 1 362 ? -0.549 -24.461 -6.482 1.00 81.75 362 GLY A O 1
ATOM 2865 N N . ALA A 1 363 ? 0.844 -23.408 -5.026 1.00 77.88 363 ALA A N 1
ATOM 2866 C CA . ALA A 1 363 ? 2.088 -24.174 -5.181 1.00 77.88 363 ALA A CA 1
ATOM 2867 C C . ALA A 1 363 ? 1.979 -25.428 -6.068 1.00 77.88 363 ALA A C 1
ATOM 2869 O O . ALA A 1 363 ? 1.340 -26.404 -5.683 1.00 77.88 363 ALA A O 1
ATOM 2870 N N . VAL A 1 364 ? 2.645 -25.412 -7.226 1.00 85.44 364 VAL A N 1
ATOM 2871 C CA . VAL A 1 364 ? 2.662 -26.522 -8.191 1.00 85.44 364 VAL A CA 1
ATOM 2872 C C . VAL A 1 364 ? 4.080 -27.070 -8.304 1.00 85.44 364 VAL A C 1
ATOM 2874 O O . VAL A 1 364 ? 5.032 -26.309 -8.467 1.00 85.44 364 VAL A O 1
ATOM 2877 N N . THR A 1 365 ? 4.222 -28.389 -8.258 1.00 88.12 365 THR A N 1
ATOM 2878 C CA . THR A 1 365 ? 5.466 -29.107 -8.552 1.00 88.12 365 THR A CA 1
ATOM 2879 C C . THR A 1 365 ? 5.200 -30.253 -9.524 1.00 88.12 365 THR A C 1
ATOM 2881 O O . THR A 1 365 ? 4.050 -30.622 -9.761 1.00 88.12 365 THR A O 1
ATOM 2884 N N . VAL A 1 366 ? 6.259 -30.810 -10.106 1.00 87.44 366 VAL A N 1
ATOM 2885 C CA . VAL A 1 366 ? 6.185 -31.958 -11.012 1.00 87.44 366 VAL A CA 1
ATOM 2886 C C . VAL A 1 366 ? 7.092 -33.057 -10.477 1.00 87.44 366 VAL A C 1
ATOM 2888 O O . VAL A 1 366 ? 8.265 -32.809 -10.198 1.00 87.44 366 VAL A O 1
ATOM 2891 N N . ASP A 1 367 ? 6.555 -34.263 -10.304 1.00 86.19 367 ASP A N 1
ATOM 2892 C CA . ASP A 1 367 ? 7.348 -35.410 -9.860 1.00 86.19 367 ASP A CA 1
ATOM 2893 C C . ASP A 1 367 ? 8.215 -35.997 -10.993 1.00 86.19 367 ASP A C 1
ATOM 2895 O O . ASP A 1 367 ? 8.105 -35.637 -12.167 1.00 86.19 367 ASP A O 1
ATOM 2899 N N . THR A 1 368 ? 9.076 -36.962 -10.659 1.00 90.25 368 THR A N 1
ATOM 2900 C CA . THR A 1 368 ? 9.962 -37.629 -11.633 1.00 90.25 368 THR A CA 1
ATOM 2901 C C . THR A 1 368 ? 9.222 -38.455 -12.691 1.00 90.25 368 THR A C 1
ATOM 2903 O O . THR A 1 368 ? 9.835 -38.898 -13.661 1.00 90.25 368 THR A O 1
ATOM 2906 N N . ARG A 1 369 ? 7.911 -38.670 -12.530 1.00 89.56 369 ARG A N 1
ATOM 2907 C CA . ARG A 1 369 ? 7.039 -39.383 -13.473 1.00 89.56 369 ARG A CA 1
ATOM 2908 C C . ARG A 1 369 ? 6.210 -38.422 -14.336 1.00 89.56 369 ARG A C 1
ATOM 2910 O O . ARG A 1 369 ? 5.442 -38.893 -15.178 1.00 89.56 369 ARG A O 1
ATOM 2917 N N . GLY A 1 370 ? 6.372 -37.109 -14.155 1.00 86.44 370 GLY A N 1
ATOM 2918 C CA . GLY A 1 370 ? 5.647 -36.071 -14.885 1.00 86.44 370 GLY A CA 1
ATOM 2919 C C . GLY A 1 370 ? 4.244 -35.779 -14.344 1.00 86.44 370 GLY A C 1
ATOM 2920 O O . GLY A 1 370 ? 3.433 -35.199 -15.067 1.00 86.44 370 GLY A O 1
ATOM 2921 N N . ASN A 1 371 ? 3.924 -36.192 -13.114 1.00 91.75 371 ASN A N 1
ATOM 2922 C CA . ASN A 1 371 ? 2.666 -35.825 -12.469 1.00 91.75 371 ASN A CA 1
ATOM 2923 C C . ASN A 1 371 ? 2.793 -34.430 -11.865 1.00 91.75 371 ASN A C 1
ATOM 2925 O O . ASN A 1 371 ? 3.730 -34.150 -11.119 1.00 91.75 371 ASN A O 1
ATOM 2929 N N . PHE A 1 372 ? 1.823 -33.574 -12.161 1.00 91.44 372 PHE A N 1
ATOM 2930 C CA . PHE A 1 372 ? 1.684 -32.273 -11.532 1.00 91.44 372 PHE A CA 1
ATOM 2931 C C . PHE A 1 372 ? 1.020 -32.472 -10.176 1.00 91.44 372 PHE A C 1
ATOM 2933 O O . PHE A 1 372 ? -0.084 -33.008 -10.106 1.00 91.44 372 PHE A O 1
ATOM 2940 N N . ILE A 1 373 ? 1.687 -32.039 -9.114 1.00 92.94 373 ILE A N 1
ATOM 2941 C CA . ILE A 1 373 ? 1.186 -32.054 -7.741 1.00 92.94 373 ILE A CA 1
ATOM 2942 C C . ILE A 1 373 ? 0.984 -30.604 -7.332 1.00 92.94 373 ILE A C 1
ATOM 2944 O O . ILE A 1 373 ? 1.875 -29.779 -7.527 1.00 92.94 373 ILE A O 1
ATOM 2948 N N . PHE A 1 374 ? -0.179 -30.285 -6.780 1.00 91.06 374 PHE A N 1
ATOM 2949 C CA . PHE A 1 374 ? -0.517 -28.919 -6.417 1.00 91.06 374 PHE A CA 1
ATOM 2950 C C . PHE A 1 374 ? -1.324 -28.837 -5.125 1.00 91.06 374 PHE A C 1
ATOM 2952 O O . PHE A 1 374 ? -2.015 -29.787 -4.745 1.00 91.06 374 PHE A O 1
ATOM 2959 N N . SER A 1 375 ? -1.250 -27.691 -4.451 1.00 89.88 375 SER A N 1
ATOM 2960 C CA . SER A 1 375 ? -2.117 -27.398 -3.310 1.00 89.88 375 SER A CA 1
ATOM 2961 C C . SER A 1 375 ? -3.461 -26.860 -3.797 1.00 89.88 375 SER A C 1
ATOM 2963 O O . SER A 1 375 ? -3.521 -25.799 -4.408 1.00 89.88 375 SER A O 1
ATOM 2965 N N . ASP A 1 376 ? -4.554 -27.558 -3.507 1.00 90.06 376 ASP A N 1
ATOM 2966 C CA . ASP A 1 376 ? -5.912 -27.031 -3.656 1.00 90.06 376 ASP A CA 1
ATOM 2967 C C . ASP A 1 376 ? -6.273 -26.307 -2.352 1.00 90.06 376 ASP A C 1
ATOM 2969 O O . ASP A 1 376 ? -6.847 -26.884 -1.422 1.00 90.06 376 ASP A O 1
ATOM 2973 N N . THR A 1 377 ? -5.745 -25.086 -2.232 1.00 83.94 377 THR A N 1
ATOM 2974 C CA . THR A 1 377 ? -5.388 -24.471 -0.948 1.00 83.94 377 THR A CA 1
ATOM 2975 C C . THR A 1 377 ? -6.583 -24.282 -0.027 1.00 83.94 377 THR A C 1
ATOM 2977 O O . THR A 1 377 ? -6.527 -24.705 1.124 1.00 83.94 377 THR A O 1
ATOM 2980 N N . LEU A 1 378 ? -7.676 -23.694 -0.520 1.00 86.06 378 LEU A N 1
ATOM 2981 C CA . LEU A 1 378 ? -8.863 -23.454 0.308 1.00 86.06 378 LEU A CA 1
ATOM 2982 C C . LEU A 1 378 ? -9.758 -24.685 0.449 1.00 86.06 378 LEU A C 1
ATOM 2984 O O . LEU A 1 378 ? -10.610 -24.727 1.332 1.00 86.06 378 LEU A O 1
ATOM 2988 N N . ASN A 1 379 ? -9.512 -25.720 -0.352 1.00 87.94 379 ASN A N 1
ATOM 2989 C CA . ASN A 1 379 ? -10.091 -27.042 -0.140 1.00 87.94 379 ASN A CA 1
ATOM 2990 C C . ASN A 1 379 ? -9.290 -27.883 0.871 1.00 87.94 379 ASN A C 1
ATOM 2992 O O . ASN A 1 379 ? -9.670 -29.024 1.134 1.00 87.94 379 ASN A O 1
ATOM 2996 N N . ASN A 1 380 ? -8.203 -27.346 1.449 1.00 89.19 380 ASN A N 1
ATOM 2997 C CA . ASN A 1 380 ? -7.323 -28.023 2.409 1.00 89.19 380 ASN A CA 1
ATOM 2998 C C . ASN A 1 380 ? -6.786 -29.370 1.893 1.00 89.19 380 ASN A C 1
ATOM 3000 O O . ASN A 1 380 ? -6.758 -30.368 2.618 1.00 89.19 380 ASN A O 1
ATOM 3004 N N . ARG A 1 381 ? -6.393 -29.425 0.613 1.00 91.19 381 ARG A N 1
ATOM 3005 C CA . ARG A 1 381 ? -5.966 -30.666 -0.053 1.00 91.19 381 ARG A CA 1
ATOM 3006 C C . ARG A 1 381 ? -4.686 -30.491 -0.858 1.00 91.19 381 ARG A C 1
ATOM 3008 O O . ARG A 1 381 ? -4.394 -29.423 -1.387 1.00 91.19 381 ARG A O 1
ATOM 3015 N N . VAL A 1 382 ? -3.970 -31.600 -1.024 1.00 93.50 382 VAL A N 1
ATOM 3016 C CA . VAL A 1 382 ? -2.960 -31.768 -2.073 1.00 93.50 382 VAL A CA 1
ATOM 3017 C C . VAL A 1 382 ? -3.569 -32.660 -3.143 1.00 93.50 382 VAL A C 1
ATOM 3019 O O . VAL A 1 382 ? -4.071 -33.743 -2.838 1.00 93.50 382 VAL A O 1
ATOM 3022 N N . ARG A 1 383 ? -3.564 -32.195 -4.388 1.00 93.94 383 ARG A N 1
ATOM 3023 C CA . ARG A 1 383 ? -4.139 -32.905 -5.532 1.00 93.94 383 ARG A CA 1
ATOM 3024 C C . ARG A 1 383 ? -3.060 -33.137 -6.574 1.00 93.94 383 ARG A C 1
ATOM 3026 O O . ARG A 1 383 ? -2.055 -32.431 -6.620 1.00 93.94 383 ARG A O 1
ATOM 3033 N N . GLN A 1 384 ? -3.265 -34.151 -7.403 1.00 93.81 384 GLN A N 1
ATOM 3034 C CA . GLN A 1 384 ? -2.354 -34.461 -8.493 1.00 93.81 384 GLN A CA 1
ATOM 3035 C C . GLN A 1 384 ? -3.116 -34.716 -9.786 1.00 93.81 384 GLN A C 1
ATOM 3037 O O . GLN A 1 384 ? -4.232 -35.233 -9.766 1.00 93.81 384 GLN A O 1
ATOM 3042 N N . PHE A 1 385 ? -2.489 -34.400 -10.912 1.00 93.31 385 PHE A N 1
ATOM 3043 C CA . PHE A 1 385 ? -2.972 -34.775 -12.233 1.00 93.31 385 PHE A CA 1
ATOM 3044 C C . PHE A 1 385 ? -1.804 -35.059 -13.173 1.00 93.31 385 PHE A C 1
ATOM 3046 O O . PHE A 1 385 ? -0.655 -34.701 -12.911 1.00 93.31 385 PHE A O 1
ATOM 3053 N N . ARG A 1 386 ? -2.106 -35.696 -14.301 1.00 89.88 386 ARG A N 1
ATOM 3054 C CA . ARG A 1 386 ? -1.141 -35.945 -15.367 1.00 89.88 386 ARG A CA 1
ATOM 3055 C C . ARG A 1 386 ? -1.669 -35.365 -16.666 1.00 89.88 386 ARG A C 1
ATOM 3057 O O . ARG A 1 386 ? -2.833 -35.561 -17.003 1.00 89.88 386 ARG A O 1
ATOM 3064 N N . LEU A 1 387 ? -0.799 -34.689 -17.409 1.00 82.25 387 LEU A N 1
ATOM 3065 C CA . LEU A 1 387 ? -1.090 -34.337 -18.791 1.00 82.25 387 LEU A CA 1
ATOM 3066 C C . LEU A 1 387 ? -0.969 -35.605 -19.639 1.00 82.25 387 LEU A C 1
ATOM 3068 O O . LEU A 1 387 ? 0.113 -36.181 -19.761 1.00 82.25 387 LEU A O 1
ATOM 3072 N N . LEU A 1 388 ? -2.090 -36.066 -20.185 1.00 73.00 388 LEU A N 1
ATOM 3073 C CA . LEU A 1 388 ? -2.076 -37.035 -21.276 1.00 73.00 388 LEU A CA 1
ATOM 3074 C C . LEU A 1 388 ? -1.649 -36.266 -22.534 1.00 73.00 388 LEU A C 1
ATOM 3076 O O . LEU A 1 388 ? -2.098 -35.138 -22.724 1.00 73.00 388 LEU A O 1
ATOM 3080 N N . GLY A 1 389 ? -0.700 -36.819 -23.295 1.00 56.25 389 GLY A N 1
ATOM 3081 C CA . GLY A 1 389 ? 0.037 -36.108 -24.347 1.00 56.25 389 GLY A CA 1
ATOM 3082 C C . GLY A 1 389 ? -0.852 -35.280 -25.281 1.00 56.25 389 GLY A C 1
ATOM 3083 O O . GLY A 1 389 ? -1.903 -35.749 -25.710 1.00 56.25 389 GLY A O 1
ATOM 3084 N N . SER A 1 390 ? -0.405 -34.048 -25.544 1.00 45.47 390 SER A N 1
ATOM 3085 C CA . SER A 1 390 ? -0.913 -33.152 -26.590 1.00 45.47 390 SER A CA 1
ATOM 3086 C C . SER A 1 390 ? -0.596 -33.667 -27.982 1.00 45.47 390 SER A C 1
ATOM 3088 O O . SER A 1 390 ? 0.573 -34.095 -28.145 1.00 45.47 390 SER A O 1
#

pLDDT: mean 86.04, std 13.55, range [29.69, 98.06]

Sequence (390 aa):
MEAAREINLRAFPEESEEKPDLVVLSHLRWDWVWQRPQHLISRLGRGRRTWFVEEPILADVSHPELRHVNVGEVERVWLDVPRDWPETVFEERVVEAYSKLLPDLLGHAASGSVVWLYSPLALELAETLRPRQLIYDVMDDLSAFSYSNPRLPLMQREALRQADVVFAGGNSLYRMAVAARGSESTHLFPSGVETEHYAKSRSSRRSRDRQAAGYVGVLDERLDWSLIAEMAAALPDWDINLIGPMIKVDPTSLPKQPNLHYLGMQPYEKLPELMVDLDVALMPFALNEATRSISPTKTLEYLVAGLPVVSTRVADVVADTLNNRIRRIDRQGIVTTIAGDGEPGFSGDGGQASAAQLFQPGAVTVDTRGNFIFSDTLNNRVRQFRLLGS

Secondary structure (DSSP, 8-state):
-----------PPPTTS-PPPEEEE-SS-TTSS-SHHHHHHHHHTTTS-EEEE---EEES-SS-EEEEEEETTEEEEEEEEETTS-SSTTSHHHHHHHHHHHHHHHGGGGTT-EEEES-GGGHHHHHHT--SEEEEEE-S-GGGSTT--TTHHHHHHHHHHH-SEEEESSHHHHHHHHHHH-STTEEE------HHHHHHHHHT----SS-EEEEES-BSTTB-HHHHHHHHHH-TTSEEEEES-B-SS-GGGS---TTEEEEE---GGGHHHHHHT-SEEEE-B-SSGGGTT---HHHHHHHHHT--EEE---HHHH--GGGT-EEEE-TT--EEEEE--SSBS---TTS-GGGS-BSSEEEEEE-TTSEEEEEEGGGTEEEEEE----